Protein AF-0000000080381869 (afdb_homodimer)

pLDDT: mean 96.62, std 4.33, range [49.28, 98.94]

Structure (mmCIF, N/CA/C/O backbone):
data_AF-0000000080381869-model_v1
#
loop_
_entity.id
_entity.type
_entity.pdbx_description
1 polymer 'Alpha/beta hydrolase'
#
loop_
_atom_site.group_PDB
_atom_site.id
_atom_site.type_symbol
_atom_site.label_atom_id
_atom_site.label_alt_id
_atom_site.label_comp_id
_atom_site.label_asym_id
_atom_site.label_entity_id
_atom_site.label_seq_id
_atom_site.pdbx_PDB_ins_code
_atom_site.Cartn_x
_atom_site.Cartn_y
_atom_site.Cartn_z
_atom_site.occupancy
_atom_site.B_iso_or_equiv
_atom_site.auth_seq_id
_atom_site.auth_comp_id
_atom_site.auth_asym_id
_atom_site.auth_atom_id
_atom_site.pdbx_PDB_model_num
ATOM 1 N N . MET A 1 1 ? -1.253 -0.31 20.391 1 91.44 1 MET A N 1
ATOM 2 C CA . MET A 1 1 ? -0.565 0.335 19.281 1 91.44 1 MET A CA 1
ATOM 3 C C . MET A 1 1 ? -1.54 0.662 18.156 1 91.44 1 MET A C 1
ATOM 5 O O . MET A 1 1 ? -2.434 -0.132 17.844 1 91.44 1 MET A O 1
ATOM 9 N N . LEU A 1 2 ? -1.393 1.841 17.562 1 96.94 2 LEU A N 1
ATOM 10 C CA . LEU A 1 2 ? -2.285 2.254 16.484 1 96.94 2 LEU A CA 1
ATOM 11 C C . LEU A 1 2 ? -2.121 1.352 15.266 1 96.94 2 LEU A C 1
ATOM 13 O O . LEU A 1 2 ? -1.003 0.962 14.922 1 96.94 2 LEU A O 1
ATOM 17 N N . PRO A 1 3 ? -3.271 1.048 14.672 1 97.62 3 PRO A N 1
ATOM 18 C CA . PRO A 1 3 ? -3.166 0.328 13.398 1 97.62 3 PRO A CA 1
ATOM 19 C C . PRO A 1 3 ? -2.289 1.055 12.383 1 97.62 3 PRO A C 1
ATOM 21 O O . PRO A 1 3 ? -2.312 2.287 12.312 1 97.62 3 PRO A O 1
ATOM 24 N N . HIS A 1 4 ? -1.456 0.208 11.656 1 98.38 4 HIS A N 1
ATOM 25 C CA . HIS A 1 4 ? -0.519 0.81 10.711 1 98.38 4 HIS A CA 1
ATOM 26 C C . HIS A 1 4 ? -0.095 -0.19 9.641 1 98.38 4 HIS A C 1
ATOM 28 O O . HIS A 1 4 ? -0.311 -1.395 9.789 1 98.38 4 HIS A O 1
ATOM 34 N N . SER A 1 5 ? 0.323 0.309 8.516 1 98.38 5 SER A N 1
ATOM 35 C CA . SER A 1 5 ? 1.062 -0.473 7.531 1 98.38 5 SER A CA 1
ATOM 36 C C . SER A 1 5 ? 2.564 -0.238 7.652 1 98.38 5 SER A C 1
ATOM 38 O O . SER A 1 5 ? 2.998 0.817 8.117 1 98.38 5 SER A O 1
ATOM 40 N N . ARG A 1 6 ? 3.363 -1.23 7.246 1 98 6 ARG A N 1
ATOM 41 C CA . ARG A 1 6 ? 4.82 -1.126 7.273 1 98 6 ARG A CA 1
ATOM 42 C C . ARG A 1 6 ? 5.438 -1.753 6.027 1 98 6 ARG A C 1
ATOM 44 O O . ARG A 1 6 ? 5.004 -2.816 5.582 1 98 6 ARG A O 1
ATOM 51 N N . GLN A 1 7 ? 6.422 -1.087 5.484 1 97.62 7 GLN A N 1
ATOM 52 C CA . GLN A 1 7 ? 7.195 -1.634 4.375 1 97.62 7 GLN A CA 1
ATOM 53 C C . GLN A 1 7 ? 8.5 -0.866 4.184 1 97.62 7 GLN A C 1
ATOM 55 O O . GLN A 1 7 ? 8.656 0.247 4.691 1 97.62 7 GLN A O 1
ATOM 60 N N . GLY A 1 8 ? 9.422 -1.449 3.455 1 96.62 8 GLY A N 1
ATOM 61 C CA . GLY A 1 8 ? 10.688 -0.806 3.146 1 96.62 8 GLY A CA 1
ATOM 62 C C . GLY A 1 8 ? 11.711 -0.935 4.262 1 96.62 8 GLY A C 1
ATOM 63 O O . GLY A 1 8 ? 11.406 -1.469 5.328 1 96.62 8 GLY A O 1
ATOM 64 N N . HIS A 1 9 ? 12.867 -0.495 3.797 1 92.88 9 HIS A N 1
ATOM 65 C CA . HIS A 1 9 ? 14.008 -0.505 4.711 1 92.88 9 HIS A CA 1
ATOM 66 C C . HIS A 1 9 ? 14.875 0.732 4.523 1 92.88 9 HIS A C 1
ATOM 68 O O . HIS A 1 9 ? 14.797 1.399 3.49 1 92.88 9 HIS A O 1
ATOM 74 N N . GLY A 1 10 ? 15.508 1.181 5.531 1 94.56 10 GLY A N 1
ATOM 75 C CA . GLY A 1 10 ? 16.422 2.312 5.457 1 94.56 10 GLY A CA 1
ATOM 76 C C . GLY A 1 10 ? 16.016 3.469 6.348 1 94.56 10 GLY A C 1
ATOM 77 O O . GLY A 1 10 ? 14.859 3.549 6.781 1 94.56 10 GLY A O 1
ATOM 78 N N . ALA A 1 11 ? 16.969 4.438 6.535 1 96.06 11 ALA A N 1
ATOM 79 C CA . ALA A 1 11 ? 16.734 5.609 7.375 1 96.06 11 ALA A CA 1
ATOM 80 C C . ALA A 1 11 ? 16.719 6.887 6.539 1 96.06 11 ALA A C 1
ATOM 82 O O . ALA A 1 11 ? 17.312 6.941 5.457 1 96.06 11 ALA A O 1
ATOM 83 N N . PRO A 1 12 ? 16.094 7.855 7.043 1 97.81 12 PRO A N 1
ATOM 84 C CA . PRO A 1 12 ? 15.141 7.824 8.164 1 97.81 12 PRO A CA 1
ATOM 85 C C . PRO A 1 12 ? 13.828 7.121 7.809 1 97.81 12 PRO A C 1
ATOM 87 O O . PRO A 1 12 ? 13.531 6.918 6.629 1 97.81 12 PRO A O 1
ATOM 90 N N . THR A 1 13 ? 13.086 6.68 8.844 1 98.62 13 THR A N 1
ATOM 91 C CA . THR A 1 13 ? 11.75 6.133 8.664 1 98.62 13 THR A CA 1
ATOM 92 C C . THR A 1 13 ? 10.742 7.25 8.414 1 98.62 13 THR A C 1
ATOM 94 O O . THR A 1 13 ? 10.672 8.219 9.172 1 98.62 13 THR A O 1
ATOM 97 N N . PHE A 1 14 ? 10.016 7.109 7.309 1 98.81 14 PHE A N 1
ATOM 98 C CA . PHE A 1 14 ? 8.852 7.977 7.145 1 98.81 14 PHE A CA 1
ATOM 99 C C . PHE A 1 14 ? 7.684 7.484 7.984 1 98.81 14 PHE A C 1
ATOM 101 O O . PHE A 1 14 ? 7.238 6.344 7.832 1 98.81 14 PHE A O 1
ATOM 108 N N . VAL A 1 15 ? 7.203 8.281 8.891 1 98.94 15 VAL A N 1
ATOM 109 C CA . VAL A 1 15 ? 5.949 8.031 9.594 1 98.94 15 VAL A CA 1
ATOM 110 C C . VAL A 1 15 ? 4.84 8.891 8.992 1 98.94 15 VAL A C 1
ATOM 112 O O . VAL A 1 15 ? 4.832 10.117 9.164 1 98.94 15 VAL A O 1
ATOM 115 N N . LEU A 1 16 ? 3.906 8.219 8.336 1 98.94 16 LEU A N 1
ATOM 116 C CA . LEU A 1 16 ? 2.953 8.914 7.477 1 98.94 16 LEU A CA 1
ATOM 117 C C . LEU A 1 16 ? 1.566 8.945 8.109 1 98.94 16 LEU A C 1
ATOM 119 O O . LEU A 1 16 ? 1.042 7.898 8.508 1 98.94 16 LEU A O 1
ATOM 123 N N . MET A 1 17 ? 0.999 10.125 8.195 1 98.88 17 MET A N 1
ATOM 124 C CA . MET A 1 17 ? -0.348 10.281 8.734 1 98.88 17 MET A CA 1
ATOM 125 C C . MET A 1 17 ? -1.297 10.852 7.691 1 98.88 17 MET A C 1
ATOM 127 O O . MET A 1 17 ? -0.856 11.477 6.723 1 98.88 17 MET A O 1
ATOM 131 N N . HIS A 1 18 ? -2.535 10.633 7.883 1 98.81 18 HIS A N 1
ATOM 132 C CA . HIS A 1 18 ? -3.549 10.852 6.859 1 98.81 18 HIS A CA 1
ATOM 133 C C . HIS A 1 18 ? -4.336 12.133 7.117 1 98.81 18 HIS A C 1
ATOM 135 O O . HIS A 1 18 ? -4.156 12.773 8.156 1 98.81 18 HIS A O 1
ATOM 141 N N . TYR A 1 19 ? -5.148 12.594 6.129 1 98.62 19 TYR A N 1
ATOM 142 C CA . TYR A 1 19 ? -6.02 13.758 6.219 1 98.62 19 TYR A CA 1
ATOM 143 C C . TYR A 1 19 ? -7.336 13.406 6.902 1 98.62 19 TYR A C 1
ATOM 145 O O . TYR A 1 19 ? -7.602 12.234 7.18 1 98.62 19 TYR A O 1
ATOM 153 N N . LEU A 1 20 ? -8.18 14.438 7.223 1 98.06 20 LEU A N 1
ATOM 154 C CA . LEU A 1 20 ? -9.523 14.211 7.75 1 98.06 20 LEU A CA 1
ATOM 155 C C . LEU A 1 20 ? -10.32 13.297 6.828 1 98.06 20 LEU A C 1
ATOM 157 O O . LEU A 1 20 ? -10.477 13.586 5.641 1 98.06 20 LEU A O 1
ATOM 161 N N . GLY A 1 21 ? -10.758 12.203 7.281 1 97.88 21 GLY A N 1
ATOM 162 C CA . GLY A 1 21 ? -11.562 11.281 6.492 1 97.88 21 GLY A CA 1
ATOM 163 C C . GLY A 1 21 ? -10.742 10.188 5.836 1 97.88 21 GLY A C 1
ATOM 164 O O . GLY A 1 21 ? -11.297 9.305 5.172 1 97.88 21 GLY A O 1
ATOM 165 N N . GLY A 1 22 ? -9.461 10.188 6.02 1 98.38 22 GLY A N 1
ATOM 166 C CA . GLY A 1 22 ? -8.602 9.188 5.406 1 98.38 22 GLY A CA 1
ATOM 167 C C . GLY A 1 22 ? -8.172 8.102 6.371 1 98.38 22 GLY A C 1
ATOM 168 O O . GLY A 1 22 ? -8.836 7.859 7.383 1 98.38 22 GLY A O 1
ATOM 169 N N . SER A 1 23 ? -7.172 7.363 6.035 1 98.69 23 SER A N 1
ATOM 170 C CA . SER A 1 23 ? -6.504 6.293 6.773 1 98.69 23 SER A CA 1
ATOM 171 C C . SER A 1 23 ? -5.082 6.078 6.27 1 98.69 23 SER A C 1
ATOM 173 O O . SER A 1 23 ? -4.578 6.863 5.461 1 98.69 23 SER A O 1
ATOM 175 N N . HIS A 1 24 ? -4.41 5.012 6.875 1 98.69 24 HIS A N 1
ATOM 176 C CA . HIS A 1 24 ? -3.098 4.656 6.352 1 98.69 24 HIS A CA 1
ATOM 177 C C . HIS A 1 24 ? -3.145 4.434 4.844 1 98.69 24 HIS A C 1
ATOM 179 O O . HIS A 1 24 ? -2.125 4.566 4.16 1 98.69 24 HIS A O 1
ATOM 185 N N . ARG A 1 25 ? -4.332 4.156 4.258 1 98.5 25 ARG A N 1
ATOM 186 C CA . ARG A 1 25 ? -4.508 3.85 2.842 1 98.5 25 ARG A CA 1
ATOM 187 C C . ARG A 1 25 ? -4.316 5.098 1.985 1 98.5 25 ARG A C 1
ATOM 189 O O . ARG A 1 25 ? -4.145 4.996 0.768 1 98.5 25 ARG A O 1
ATOM 196 N N . THR A 1 26 ? -4.316 6.277 2.625 1 98.62 26 THR A N 1
ATOM 197 C CA . THR A 1 26 ? -4.02 7.535 1.945 1 98.62 26 THR A CA 1
ATOM 198 C C . THR A 1 26 ? -2.68 7.457 1.222 1 98.62 26 THR A C 1
ATOM 200 O O . THR A 1 26 ? -2.508 8.047 0.154 1 98.62 26 THR A O 1
ATOM 203 N N . TRP A 1 27 ? -1.818 6.648 1.686 1 98.75 27 TRP A N 1
ATOM 204 C CA . TRP A 1 27 ? -0.426 6.727 1.257 1 98.75 27 TRP A CA 1
ATOM 205 C C . TRP A 1 27 ? -0.075 5.57 0.33 1 98.75 27 TRP A C 1
ATOM 207 O O . TRP A 1 27 ? 1.024 5.523 -0.228 1 98.75 27 TRP A O 1
ATOM 217 N N . PHE A 1 28 ? -0.973 4.633 0.043 1 97.5 28 PHE A N 1
ATOM 218 C CA . PHE A 1 28 ? -0.677 3.436 -0.733 1 97.5 28 PHE A CA 1
ATOM 219 C C . PHE A 1 28 ? -0.186 3.803 -2.129 1 97.5 28 PHE A C 1
ATOM 221 O O . PHE A 1 28 ? 0.717 3.156 -2.664 1 97.5 28 PHE A O 1
ATOM 228 N N . PRO A 1 29 ? -0.729 4.91 -2.73 1 97.88 29 PRO A N 1
ATOM 229 C CA . PRO A 1 29 ? -0.186 5.266 -4.043 1 97.88 29 PRO A CA 1
ATOM 230 C C . PRO A 1 29 ? 1.225 5.844 -3.961 1 97.88 29 PRO A C 1
ATOM 232 O O . PRO A 1 29 ? 2 5.73 -4.914 1 97.88 29 PRO A O 1
ATOM 235 N N . THR A 1 30 ? 1.606 6.422 -2.836 1 98.69 30 THR A N 1
ATOM 236 C CA . THR A 1 30 ? 2.885 7.109 -2.689 1 98.69 30 THR A CA 1
ATOM 237 C C . THR A 1 30 ? 3.959 6.148 -2.184 1 98.69 30 THR A C 1
ATOM 239 O O . THR A 1 30 ? 5.125 6.254 -2.574 1 98.69 30 THR A O 1
ATOM 242 N N . LEU A 1 31 ? 3.619 5.164 -1.396 1 98.69 31 LEU A N 1
ATOM 243 C CA . LEU A 1 31 ? 4.531 4.293 -0.662 1 98.69 31 LEU A CA 1
ATOM 244 C C . LEU A 1 31 ? 5.477 3.568 -1.615 1 98.69 31 LEU A C 1
ATOM 246 O O . LEU A 1 31 ? 6.668 3.432 -1.329 1 98.69 31 LEU A O 1
ATOM 250 N N . PRO A 1 32 ? 5.016 3.143 -2.82 1 97.69 32 PRO A N 1
ATOM 251 C CA . PRO A 1 32 ? 5.902 2.396 -3.717 1 97.69 32 PRO A CA 1
ATOM 252 C C . PRO A 1 32 ? 7.094 3.227 -4.191 1 97.69 32 PRO A C 1
ATOM 254 O O . PRO A 1 32 ? 8.102 2.668 -4.629 1 97.69 32 PRO A O 1
ATOM 257 N N . TYR A 1 33 ? 7 4.559 -4.129 1 97.62 33 TYR A N 1
ATOM 258 C CA . TYR A 1 33 ? 8.086 5.434 -4.562 1 97.62 33 TYR A CA 1
ATOM 259 C C . TYR A 1 33 ? 9.047 5.719 -3.414 1 97.62 33 TYR A C 1
ATOM 261 O O . TYR A 1 33 ? 10.156 6.203 -3.633 1 97.62 33 TYR A O 1
ATOM 269 N N . LEU A 1 34 ? 8.625 5.387 -2.162 1 98.44 34 LEU A N 1
ATOM 270 C CA . LEU A 1 34 ? 9.414 5.746 -0.99 1 98.44 34 LEU A CA 1
ATOM 271 C C . LEU A 1 34 ? 10.133 4.527 -0.427 1 98.44 34 LEU A C 1
ATOM 273 O O . LEU A 1 34 ? 11.234 4.648 0.113 1 98.44 34 LEU A O 1
ATOM 277 N N . ASP A 1 35 ? 9.539 3.381 -0.533 1 97.38 35 ASP A N 1
ATOM 278 C CA . ASP A 1 35 ? 9.906 2.24 0.302 1 97.38 35 ASP A CA 1
ATOM 279 C C . ASP A 1 35 ? 11.156 1.548 -0.232 1 97.38 35 ASP A C 1
ATOM 281 O O . ASP A 1 35 ? 11.68 0.631 0.402 1 97.38 35 ASP A O 1
ATOM 285 N N . ASP A 1 36 ? 11.68 1.981 -1.376 1 92.56 36 ASP A N 1
ATOM 286 C CA . ASP A 1 36 ? 12.938 1.437 -1.885 1 92.56 36 ASP A CA 1
ATOM 287 C C . ASP A 1 36 ? 14.125 1.942 -1.07 1 92.56 36 ASP A C 1
ATOM 289 O O . ASP A 1 36 ? 15.148 1.262 -0.964 1 92.56 36 ASP A O 1
ATOM 293 N N . GLU A 1 37 ? 13.945 3.119 -0.523 1 95.19 37 GLU A N 1
ATOM 294 C CA . GLU A 1 37 ? 15.078 3.775 0.127 1 95.19 37 GLU A CA 1
ATOM 295 C C . GLU A 1 37 ? 14.828 3.957 1.621 1 95.19 37 GLU A C 1
ATOM 297 O O . GLU A 1 37 ? 15.766 4.145 2.396 1 95.19 37 GLU A O 1
ATOM 302 N N . HIS A 1 38 ? 13.578 3.861 1.977 1 97.88 38 HIS A N 1
ATOM 303 C CA . HIS A 1 38 ? 13.25 4.211 3.354 1 97.88 38 HIS A CA 1
ATOM 304 C C . HIS A 1 38 ? 12.242 3.238 3.947 1 97.88 38 HIS A C 1
ATOM 306 O O . HIS A 1 38 ? 11.398 2.697 3.227 1 97.88 38 HIS A O 1
ATOM 312 N N . HIS A 1 39 ? 12.406 3.02 5.258 1 98.12 39 HIS A N 1
ATOM 313 C CA . HIS A 1 39 ? 11.328 2.396 6.012 1 98.12 39 HIS A CA 1
ATOM 314 C C . HIS A 1 39 ? 10.117 3.32 6.109 1 98.12 39 HIS A C 1
ATOM 316 O O . HIS A 1 39 ? 10.266 4.527 6.316 1 98.12 39 HIS A O 1
ATOM 322 N N . CYS A 1 40 ? 8.938 2.768 5.789 1 98.81 40 CYS A N 1
ATOM 323 C CA . CYS A 1 40 ? 7.707 3.549 5.805 1 98.81 40 CYS A CA 1
ATOM 324 C C . CYS A 1 40 ? 6.676 2.924 6.734 1 98.81 40 CYS A C 1
ATOM 326 O O . CYS A 1 40 ? 6.41 1.723 6.652 1 98.81 40 CYS A O 1
ATOM 328 N N . VAL A 1 41 ? 6.141 3.748 7.605 1 98.88 41 VAL A N 1
ATOM 329 C CA . VAL A 1 41 ? 5.055 3.369 8.5 1 98.88 41 VAL A CA 1
ATOM 330 C C . VAL A 1 41 ? 3.883 4.336 8.336 1 98.88 41 VAL A C 1
ATOM 332 O O . VAL A 1 41 ? 4.004 5.527 8.625 1 98.88 41 VAL A O 1
ATOM 335 N N . ALA A 1 42 ? 2.783 3.863 7.824 1 98.88 42 ALA A N 1
ATOM 336 C CA . ALA A 1 42 ? 1.581 4.684 7.715 1 98.88 42 ALA A CA 1
ATOM 337 C C . ALA A 1 42 ? 0.576 4.332 8.812 1 98.88 42 ALA A C 1
ATOM 339 O O . ALA A 1 42 ? 0.112 3.193 8.891 1 98.88 42 ALA A O 1
ATOM 340 N N . ILE A 1 43 ? 0.154 5.32 9.602 1 98.56 43 ILE A N 1
ATOM 341 C CA . ILE A 1 43 ? -0.623 5.051 10.805 1 98.56 43 ILE A CA 1
ATOM 342 C C . ILE A 1 43 ? -2.053 5.551 10.617 1 98.56 43 ILE A C 1
ATOM 344 O O . ILE A 1 43 ? -2.287 6.531 9.906 1 98.56 43 ILE A O 1
ATOM 348 N N . ASP A 1 44 ? -3.004 4.852 11.227 1 98.62 44 ASP A N 1
ATOM 349 C CA . ASP A 1 44 ? -4.355 5.371 11.414 1 98.62 44 ASP A CA 1
ATOM 350 C C . ASP A 1 44 ? -4.48 6.102 12.75 1 98.62 44 ASP A C 1
ATOM 352 O O . ASP A 1 44 ? -4.273 5.508 13.812 1 98.62 44 ASP A O 1
ATOM 356 N N . THR A 1 45 ? -4.789 7.363 12.68 1 98.44 45 THR A N 1
ATOM 357 C CA . THR A 1 45 ? -4.973 8.117 13.914 1 98.44 45 THR A CA 1
ATOM 358 C C . THR A 1 45 ? -6.336 7.82 14.531 1 98.44 45 THR A C 1
ATOM 360 O O . THR A 1 45 ? -7.215 7.27 13.867 1 98.44 45 THR A O 1
ATOM 363 N N . PRO A 1 46 ? -6.543 8.195 15.789 1 98.44 46 PRO A N 1
ATOM 364 C CA . PRO A 1 46 ? -7.809 7.902 16.469 1 98.44 46 PRO A CA 1
ATOM 365 C C . PRO A 1 46 ? -9.016 8.469 15.727 1 98.44 46 PRO A C 1
ATOM 367 O O . PRO A 1 46 ? -9.023 9.641 15.352 1 98.44 46 PRO A O 1
ATOM 370 N N . GLY A 1 47 ? -10.023 7.594 15.578 1 98.44 47 GLY A N 1
ATOM 371 C CA . GLY A 1 47 ? -11.273 8.016 14.953 1 98.44 47 GLY A CA 1
ATOM 372 C C . GLY A 1 47 ? -11.289 7.797 13.453 1 98.44 47 GLY A C 1
ATOM 373 O O . GLY A 1 47 ? -12.305 8.047 12.797 1 98.44 47 GLY A O 1
ATOM 374 N N . PHE A 1 48 ? -10.219 7.234 12.898 1 98.38 48 PHE A N 1
ATOM 375 C CA . PHE A 1 48 ? -10.117 7.141 11.445 1 98.38 48 PHE A CA 1
ATOM 376 C C . PHE A 1 48 ? -9.562 5.785 11.031 1 98.38 48 PHE A C 1
ATOM 378 O O . PHE A 1 48 ? -8.766 5.184 11.758 1 98.38 48 PHE A O 1
ATOM 385 N N . GLY A 1 49 ? -9.977 5.324 9.828 1 97.56 49 GLY A N 1
ATOM 386 C CA . GLY A 1 49 ? -9.5 4.055 9.305 1 97.56 49 GLY A CA 1
ATOM 387 C C . GLY A 1 49 ? -9.75 2.893 10.25 1 97.56 49 GLY A C 1
ATOM 388 O O . GLY A 1 49 ? -10.852 2.738 10.781 1 97.56 49 GLY A O 1
ATOM 389 N N . ASP A 1 50 ? -8.734 2.094 10.438 1 96.94 50 ASP A N 1
ATOM 390 C CA . ASP A 1 50 ? -8.852 0.916 11.289 1 96.94 50 ASP A CA 1
ATOM 391 C C . ASP A 1 50 ? -8.812 1.302 12.766 1 96.94 50 ASP A C 1
ATOM 393 O O . ASP A 1 50 ? -9.07 0.469 13.641 1 96.94 50 ASP A O 1
ATOM 397 N N . ALA A 1 51 ? -8.609 2.578 13.055 1 97.94 51 ALA A N 1
ATOM 398 C CA . ALA A 1 51 ? -8.633 3.102 14.414 1 97.94 51 ALA A CA 1
ATOM 399 C C . ALA A 1 51 ? -9.914 3.885 14.68 1 97.94 51 ALA A C 1
ATOM 401 O O . ALA A 1 51 ? -9.945 4.762 15.547 1 97.94 51 ALA A O 1
ATOM 402 N N . ALA A 1 52 ? -10.914 3.629 13.945 1 97.38 52 ALA A N 1
ATOM 403 C CA . ALA A 1 52 ? -12.172 4.352 14.07 1 97.38 52 ALA A CA 1
ATOM 404 C C . ALA A 1 52 ? -12.75 4.227 15.477 1 97.38 52 ALA A C 1
ATOM 406 O O . ALA A 1 52 ? -13.453 5.121 15.945 1 97.38 52 ALA A O 1
ATOM 407 N N . HIS A 1 53 ? -12.383 3.17 16.172 1 96.38 53 HIS A N 1
ATOM 408 C CA . HIS A 1 53 ? -12.945 2.896 17.484 1 96.38 53 HIS A CA 1
ATOM 409 C C . HIS A 1 53 ? -12.094 3.518 18.578 1 96.38 53 HIS A C 1
ATOM 411 O O . HIS A 1 53 ? -12.508 3.561 19.75 1 96.38 53 HIS A O 1
ATOM 417 N N . VAL A 1 54 ? -10.898 3.947 18.234 1 97.94 54 VAL A N 1
ATOM 418 C CA . VAL A 1 54 ? -9.984 4.516 19.219 1 97.94 54 VAL A CA 1
ATOM 419 C C . VAL A 1 54 ? -10.414 5.941 19.562 1 97.94 54 VAL A C 1
ATOM 421 O O . VAL A 1 54 ? -10.672 6.75 18.672 1 97.94 54 VAL A O 1
ATOM 424 N N . GLU A 1 55 ? -10.469 6.285 20.812 1 97 55 GLU A N 1
ATOM 425 C CA . GLU A 1 55 ? -10.867 7.609 21.266 1 97 55 GLU A CA 1
ATOM 426 C C . GLU A 1 55 ? -9.664 8.539 21.375 1 97 55 GLU A C 1
ATOM 428 O O . GLU A 1 55 ? -8.516 8.094 21.297 1 97 55 GLU A O 1
ATOM 433 N N . GLY A 1 56 ? -9.898 9.852 21.609 1 96 56 GLY A N 1
ATOM 434 C CA . GLY A 1 56 ? -8.844 10.852 21.719 1 96 56 GLY A CA 1
ATOM 435 C C . GLY A 1 56 ? -8.641 11.625 20.422 1 96 56 GLY A C 1
ATOM 436 O O . GLY A 1 56 ? -7.672 11.391 19.703 1 96 56 GLY A O 1
ATOM 437 N N . TYR A 1 57 ? -9.523 12.695 20.297 1 93 57 TYR A N 1
ATOM 438 C CA . TYR A 1 57 ? -9.609 13.336 18.984 1 93 57 TYR A CA 1
ATOM 439 C C . TYR A 1 57 ? -9.062 14.75 19.031 1 93 57 TYR A C 1
ATOM 441 O O . TYR A 1 57 ? -8.977 15.43 18 1 93 57 TYR A O 1
ATOM 449 N N . SER A 1 58 ? -8.781 15.234 20.25 1 95.5 58 SER A N 1
ATOM 450 C CA . SER A 1 58 ? -8.164 16.547 20.297 1 95.5 58 SER A CA 1
ATOM 451 C C . SER A 1 58 ? -6.754 16.516 19.719 1 95.5 58 SER A C 1
ATOM 453 O O . SER A 1 58 ? -6.148 15.453 19.609 1 95.5 58 SER A O 1
ATOM 455 N N . VAL A 1 59 ? -6.258 17.656 19.344 1 97.44 59 VAL A N 1
ATOM 456 C CA . VAL A 1 59 ? -4.906 17.734 18.797 1 97.44 59 VAL A CA 1
ATOM 457 C C . VAL A 1 59 ? -3.912 17.172 19.812 1 97.44 59 VAL A C 1
ATOM 459 O O . VAL A 1 59 ? -3.064 16.344 19.469 1 97.44 59 VAL A O 1
ATOM 462 N N . ASP A 1 60 ? -4.09 17.531 21.062 1 97.19 60 ASP A N 1
ATOM 463 C CA . ASP A 1 60 ? -3.197 17.062 22.109 1 97.19 60 ASP A CA 1
ATOM 464 C C . ASP A 1 60 ? -3.281 15.547 22.281 1 97.19 60 ASP A C 1
ATOM 466 O O . ASP A 1 60 ? -2.258 14.867 22.406 1 97.19 60 ASP A O 1
ATOM 470 N N . ALA A 1 61 ? -4.473 15.016 22.281 1 97.62 61 ALA A N 1
ATOM 471 C CA . ALA A 1 61 ? -4.66 13.57 22.438 1 97.62 61 ALA A CA 1
ATOM 472 C C . ALA A 1 61 ? -4.047 12.82 21.25 1 97.62 61 ALA A C 1
ATOM 474 O O . ALA A 1 61 ? -3.432 11.766 21.438 1 97.62 61 ALA A O 1
ATOM 475 N N . MET A 1 62 ? -4.234 13.32 20.078 1 97.75 62 MET A N 1
ATOM 476 C CA . MET A 1 62 ? -3.658 12.688 18.891 1 97.75 62 MET A CA 1
ATOM 477 C C . MET A 1 62 ? -2.133 12.711 18.953 1 97.75 62 MET A C 1
ATOM 479 O O . MET A 1 62 ? -1.479 11.727 18.594 1 97.75 62 MET A O 1
ATOM 483 N N . VAL A 1 63 ? -1.569 13.828 19.406 1 98.38 63 VAL A N 1
ATOM 484 C CA . VAL A 1 63 ? -0.124 13.953 19.562 1 98.38 63 VAL A CA 1
ATOM 485 C C . VAL A 1 63 ? 0.388 12.852 20.5 1 98.38 63 VAL A C 1
ATOM 487 O O . VAL A 1 63 ? 1.377 12.188 20.188 1 98.38 63 VAL A O 1
ATOM 490 N N . GLU A 1 64 ? -0.317 12.633 21.578 1 98.56 64 GLU A N 1
ATOM 491 C CA . GLU A 1 64 ? 0.082 11.609 22.547 1 98.56 64 GLU A CA 1
ATOM 492 C C . GLU A 1 64 ? 0.016 10.211 21.922 1 98.56 64 GLU A C 1
ATOM 494 O O . GLU A 1 64 ? 0.919 9.398 22.125 1 98.56 64 GLU A O 1
ATOM 499 N N . HIS A 1 65 ? -1.057 9.93 21.203 1 98.62 65 HIS A N 1
ATOM 500 C CA . HIS A 1 65 ? -1.223 8.633 20.562 1 98.62 65 HIS A CA 1
ATOM 501 C C . HIS A 1 65 ? -0.115 8.375 19.547 1 98.62 65 HIS A C 1
ATOM 503 O O . HIS A 1 65 ? 0.438 7.277 19.484 1 98.62 65 HIS A O 1
ATOM 509 N N . VAL A 1 66 ? 0.192 9.391 18.75 1 98.69 66 VAL A N 1
ATOM 510 C CA . VAL A 1 66 ? 1.196 9.242 17.703 1 98.69 66 VAL A CA 1
ATOM 511 C C . VAL A 1 66 ? 2.578 9.078 18.328 1 98.69 66 VAL A C 1
ATOM 513 O O . VAL A 1 66 ? 3.354 8.211 17.906 1 98.69 66 VAL A O 1
ATOM 516 N N . ASP A 1 67 ? 2.887 9.883 19.344 1 98.81 67 ASP A N 1
ATOM 517 C CA . ASP A 1 67 ? 4.152 9.773 20.062 1 98.81 67 ASP A CA 1
ATOM 518 C C . ASP A 1 67 ? 4.328 8.375 20.641 1 98.81 67 ASP A C 1
ATOM 520 O O . ASP A 1 67 ? 5.379 7.75 20.469 1 98.81 67 ASP A O 1
ATOM 524 N N . GLN A 1 68 ? 3.297 7.922 21.297 1 98.56 68 GLN A N 1
ATOM 525 C CA . GLN A 1 68 ? 3.34 6.598 21.906 1 98.56 68 GLN A CA 1
ATOM 526 C C . GLN A 1 68 ? 3.521 5.512 20.859 1 98.56 68 GLN A C 1
ATOM 528 O O . GLN A 1 68 ? 4.285 4.566 21.062 1 98.56 68 GLN A O 1
ATOM 533 N N . CYS A 1 69 ? 2.857 5.645 19.766 1 98.44 69 CYS A N 1
ATOM 534 C CA . CYS A 1 69 ? 2.955 4.664 18.703 1 98.44 69 CYS A CA 1
ATOM 535 C C . CYS A 1 69 ? 4.383 4.578 18.172 1 98.44 69 CYS A C 1
ATOM 537 O O . CYS A 1 69 ? 4.918 3.484 17.984 1 98.44 69 CYS A O 1
ATOM 539 N N . ILE A 1 70 ? 5 5.734 17.922 1 98.62 70 ILE A N 1
ATOM 540 C CA . ILE A 1 70 ? 6.355 5.797 17.391 1 98.62 70 ILE A CA 1
ATOM 541 C C . ILE A 1 70 ? 7.332 5.152 18.375 1 98.62 70 ILE A C 1
ATOM 543 O O . ILE A 1 70 ? 8.188 4.359 17.984 1 98.62 70 ILE A O 1
ATOM 547 N N . ARG A 1 71 ? 7.16 5.449 19.656 1 98.44 71 ARG A N 1
ATOM 548 C CA . ARG A 1 71 ? 8.023 4.895 20.688 1 98.44 71 ARG A CA 1
ATOM 549 C C . ARG A 1 71 ? 7.828 3.385 20.812 1 98.44 71 ARG A C 1
ATOM 551 O O . ARG A 1 71 ? 8.797 2.637 20.938 1 98.44 71 ARG A O 1
ATOM 558 N N . GLU A 1 72 ? 6.605 2.941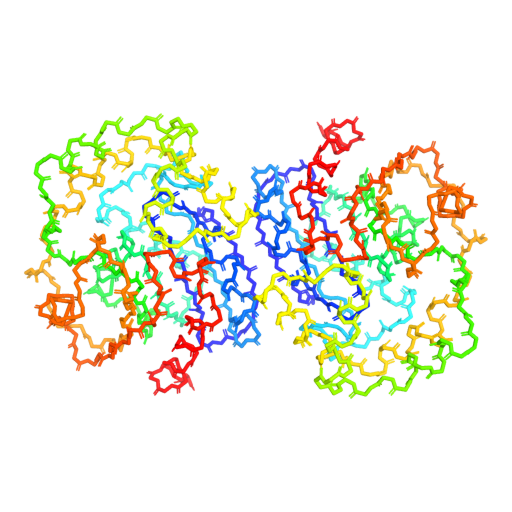 20.75 1 98.06 72 GLU A N 1
ATOM 559 C CA . GLU A 1 72 ? 6.312 1.517 20.859 1 98.06 72 GLU A CA 1
ATOM 560 C C . GLU A 1 72 ? 6.891 0.745 19.672 1 98.06 72 GLU A C 1
ATOM 562 O O . GLU A 1 72 ? 7.281 -0.417 19.812 1 98.06 72 GLU A O 1
ATOM 567 N N . LEU A 1 73 ? 6.992 1.398 18.531 1 97.75 73 LEU A N 1
ATOM 568 C CA . LEU A 1 73 ? 7.551 0.778 17.344 1 97.75 73 LEU A CA 1
ATOM 569 C C . LEU A 1 73 ? 9.07 0.772 17.391 1 97.75 73 LEU A C 1
ATOM 571 O O . LEU A 1 73 ? 9.727 0.168 16.531 1 97.75 73 LEU A O 1
ATOM 575 N N . GLY A 1 74 ? 9.648 1.477 18.312 1 98 74 GLY A N 1
ATOM 576 C CA . GLY A 1 74 ? 11.086 1.524 18.484 1 98 74 GLY A CA 1
ATOM 577 C C . GLY A 1 74 ? 11.789 2.381 17.438 1 98 74 GLY A C 1
ATOM 578 O O . GLY A 1 74 ? 12.961 2.164 17.141 1 98 74 GLY A O 1
ATOM 579 N N . LEU A 1 75 ? 11.109 3.293 16.859 1 97.94 75 LEU A N 1
ATOM 580 C CA . LEU A 1 75 ? 11.703 4.148 15.844 1 97.94 75 LEU A CA 1
ATOM 581 C C . LEU A 1 75 ? 12.547 5.25 16.484 1 97.94 75 LEU A C 1
ATOM 583 O O . LEU A 1 75 ? 12.117 5.887 17.438 1 97.94 75 LEU A O 1
ATOM 587 N N . THR A 1 76 ? 13.75 5.508 15.938 1 97.62 76 THR A N 1
ATOM 588 C CA . THR A 1 76 ? 14.672 6.434 16.578 1 97.62 76 THR A CA 1
ATOM 589 C C . THR A 1 76 ? 15.102 7.531 15.617 1 97.62 76 THR A C 1
ATOM 591 O O . THR A 1 76 ? 15.727 8.516 16.031 1 97.62 76 THR A O 1
ATOM 594 N N . ASN A 1 77 ? 14.859 7.387 14.398 1 97.75 77 ASN A N 1
ATOM 595 C CA . ASN A 1 77 ? 15.195 8.32 13.328 1 97.75 77 ASN A CA 1
ATOM 596 C C . ASN A 1 77 ? 14.062 8.438 12.312 1 97.75 77 ASN A C 1
ATOM 598 O O . ASN A 1 77 ? 14.055 7.742 11.289 1 97.75 77 ASN A O 1
ATOM 602 N N . CYS A 1 78 ? 13.18 9.461 12.539 1 97.81 78 CYS A N 1
ATOM 603 C CA . CYS A 1 78 ? 11.938 9.516 11.781 1 97.81 78 CYS A CA 1
ATOM 604 C C . CYS A 1 78 ? 11.773 10.867 11.102 1 97.81 78 CYS A C 1
ATOM 606 O O . CYS A 1 78 ? 12.242 11.883 11.609 1 97.81 78 CYS A O 1
ATOM 608 N N . VAL A 1 79 ? 11.258 10.844 9.984 1 98.81 79 VAL A N 1
ATOM 609 C CA . VAL A 1 79 ? 10.617 12 9.375 1 98.81 79 VAL A CA 1
ATOM 610 C C . VAL A 1 79 ? 9.094 11.883 9.5 1 98.81 79 VAL A C 1
ATOM 612 O O . VAL A 1 79 ? 8.5 10.945 8.969 1 98.81 79 VAL A O 1
ATOM 615 N N . LEU A 1 80 ? 8.5 12.773 10.234 1 98.88 80 LEU A N 1
ATOM 616 C CA . LEU A 1 80 ? 7.059 12.742 10.469 1 98.88 80 LEU A CA 1
ATOM 617 C C . LEU A 1 80 ? 6.312 13.461 9.352 1 98.88 80 LEU A C 1
ATOM 619 O O . LEU A 1 80 ? 6.621 14.609 9.031 1 98.88 80 LEU A O 1
ATOM 623 N N . VAL A 1 81 ? 5.363 12.75 8.758 1 98.94 81 VAL A N 1
ATOM 624 C CA . VAL A 1 81 ? 4.609 13.281 7.625 1 98.94 81 VAL A CA 1
ATOM 625 C C . VAL A 1 81 ? 3.152 13.492 8.031 1 98.94 81 VAL A C 1
ATOM 627 O O . VAL A 1 81 ? 2.451 12.539 8.383 1 98.94 81 VAL A O 1
ATOM 630 N N . GLY A 1 82 ? 2.715 14.742 7.992 1 98.94 82 GLY A N 1
ATOM 631 C CA . GLY A 1 82 ? 1.33 15.086 8.273 1 98.94 82 GLY A CA 1
ATOM 632 C C . GLY A 1 82 ? 0.587 15.609 7.055 1 98.94 82 GLY A C 1
ATOM 633 O O . GLY A 1 82 ? 1.118 16.422 6.301 1 98.94 82 GLY A O 1
ATOM 634 N N . HIS A 1 83 ? -0.603 15.141 6.867 1 98.88 83 HIS A N 1
ATOM 635 C CA . HIS A 1 83 ? -1.463 15.57 5.77 1 98.88 83 HIS A CA 1
ATOM 636 C C . HIS A 1 83 ? -2.723 16.25 6.297 1 98.88 83 HIS A C 1
ATOM 638 O O . HIS A 1 83 ? -3.568 15.609 6.918 1 98.88 83 HIS A O 1
ATOM 644 N N . SER A 1 84 ? -2.826 17.562 5.957 1 98.38 84 SER A N 1
ATOM 645 C CA . SER A 1 84 ? -4 18.344 6.328 1 98.38 84 SER A CA 1
ATOM 646 C C . SER A 1 84 ? -4.211 18.344 7.84 1 98.38 84 SER A C 1
ATOM 648 O O . SER A 1 84 ? -3.336 18.766 8.594 1 98.38 84 SER A O 1
ATOM 650 N N . MET A 1 85 ? -5.207 17.734 8.398 1 97.81 85 MET A N 1
ATOM 651 C CA . MET A 1 85 ? -5.516 17.641 9.82 1 97.81 85 MET A CA 1
ATOM 652 C C . MET A 1 85 ? -4.293 17.188 10.617 1 97.81 85 MET A C 1
ATOM 654 O O . MET A 1 85 ? -3.943 17.812 11.625 1 97.81 85 MET A O 1
ATOM 658 N N . THR A 1 86 ? -3.615 16.234 10.109 1 98.69 86 THR A N 1
ATOM 659 C CA . THR A 1 86 ? -2.498 15.68 10.867 1 98.69 86 THR A CA 1
ATOM 660 C C . THR A 1 86 ? -1.235 16.5 10.648 1 98.69 86 THR A C 1
ATOM 662 O O . THR A 1 86 ? -0.216 16.281 11.305 1 98.69 86 THR A O 1
ATOM 665 N N . GLY A 1 87 ? -1.28 17.453 9.695 1 98.69 87 GLY A N 1
ATOM 666 C CA . GLY A 1 87 ? -0.219 18.438 9.648 1 98.69 87 GLY A CA 1
ATOM 667 C C . GLY A 1 87 ? -0.109 19.266 10.914 1 98.69 87 GLY A C 1
ATOM 668 O O . GLY A 1 87 ? 0.994 19.516 11.406 1 98.69 87 GLY A O 1
ATOM 669 N N . LYS A 1 88 ? -1.271 19.734 11.438 1 98.12 88 LYS A N 1
ATOM 670 C CA . LYS A 1 88 ? -1.304 20.438 12.711 1 98.12 88 LYS A CA 1
ATOM 671 C C . LYS A 1 88 ? -0.782 19.547 13.844 1 98.12 88 LYS A C 1
ATOM 673 O O . LYS A 1 88 ? 0.007 20 14.68 1 98.12 88 LYS A O 1
ATOM 678 N N . VAL A 1 89 ? -1.165 18.297 13.82 1 98.56 89 VAL A N 1
ATOM 679 C CA . VAL A 1 89 ? -0.724 17.328 14.828 1 98.56 89 VAL A CA 1
ATOM 680 C C . VAL A 1 89 ? 0.794 17.172 14.758 1 98.56 89 VAL A C 1
ATOM 682 O O . VAL A 1 89 ? 1.468 17.156 15.797 1 98.56 89 VAL A O 1
ATOM 685 N N . ALA A 1 90 ? 1.327 17.109 13.578 1 98.81 90 ALA A N 1
ATOM 686 C CA . ALA A 1 90 ? 2.764 16.938 13.375 1 98.81 90 ALA A CA 1
ATOM 687 C C . ALA A 1 90 ? 3.543 18.125 13.914 1 98.81 90 ALA A C 1
ATOM 689 O O . ALA A 1 90 ? 4.582 17.969 14.555 1 98.81 90 ALA A O 1
ATOM 690 N N . VAL A 1 91 ? 3.078 19.312 13.648 1 98.75 91 VAL A N 1
ATOM 691 C CA . VAL A 1 91 ? 3.752 20.531 14.094 1 98.75 91 VAL A CA 1
ATOM 692 C C . VAL A 1 91 ? 3.758 20.578 15.625 1 98.75 91 VAL A C 1
ATOM 694 O O . VAL A 1 91 ? 4.785 20.875 16.234 1 98.75 91 VAL A O 1
ATOM 697 N N . VAL A 1 92 ? 2.625 20.266 16.234 1 98.56 92 VAL A N 1
ATOM 698 C CA . VAL A 1 92 ? 2.521 20.297 17.688 1 98.56 92 VAL A CA 1
ATOM 699 C C . VAL A 1 92 ? 3.432 19.234 18.297 1 98.56 92 VAL A C 1
ATOM 701 O O . VAL A 1 92 ? 4.133 19.5 19.281 1 98.56 92 VAL A O 1
ATOM 704 N N . LEU A 1 93 ? 3.477 18.062 17.703 1 98.75 93 LEU A N 1
ATOM 705 C CA . LEU A 1 93 ? 4.371 17.016 18.188 1 98.75 93 LEU A CA 1
ATOM 706 C C . LEU A 1 93 ? 5.828 17.453 18.078 1 98.75 93 LEU A C 1
ATOM 708 O O . LEU A 1 93 ? 6.621 17.234 18.984 1 98.75 93 LEU A O 1
ATOM 712 N N . ALA A 1 94 ? 6.203 18.078 17 1 98.56 94 ALA A N 1
ATOM 713 C CA . ALA A 1 94 ? 7.57 18.547 16.781 1 98.56 94 ALA A CA 1
ATOM 714 C C . ALA A 1 94 ? 7.977 19.578 17.828 1 98.56 94 ALA A C 1
ATOM 716 O O . ALA A 1 94 ? 9.141 19.641 18.219 1 98.56 94 ALA A O 1
ATOM 717 N N . SER A 1 95 ? 7.035 20.391 18.234 1 98.06 95 SER A N 1
ATOM 718 C CA . SER A 1 95 ? 7.324 21.422 19.219 1 98.06 95 SER A CA 1
ATOM 719 C C . SER A 1 95 ? 7.734 20.828 20.562 1 98.06 95 SER A C 1
ATOM 721 O O . SER A 1 95 ? 8.336 21.5 21.391 1 98.06 95 SER A O 1
ATOM 723 N N . ARG A 1 96 ? 7.426 19.547 20.781 1 97.56 96 ARG A N 1
ATOM 724 C CA . ARG A 1 96 ? 7.82 18.844 22 1 97.56 96 ARG A CA 1
ATOM 725 C C . ARG A 1 96 ? 9.25 18.328 21.891 1 97.56 96 ARG A C 1
ATOM 727 O O . ARG A 1 96 ? 9.789 17.781 22.859 1 97.56 96 ARG A O 1
ATOM 734 N N . ARG A 1 97 ? 9.836 18.375 20.812 1 97.06 97 ARG A N 1
ATOM 735 C CA . ARG A 1 97 ? 11.234 18.078 20.516 1 97.06 97 ARG A CA 1
ATOM 736 C C . ARG A 1 97 ? 11.578 16.641 20.891 1 97.06 97 ARG A C 1
ATOM 738 O O . ARG A 1 97 ? 12.531 16.391 21.625 1 97.06 97 ARG A O 1
ATOM 745 N N . PRO A 1 98 ? 10.734 15.742 20.359 1 98 98 PRO A N 1
ATOM 746 C CA . PRO A 1 98 ? 11.109 14.359 20.641 1 98 98 PRO A CA 1
ATOM 747 C C . PRO A 1 98 ? 12.461 13.977 20.031 1 98 98 PRO A C 1
ATOM 749 O O . PRO A 1 98 ? 12.812 14.445 18.953 1 98 98 PRO A O 1
ATOM 752 N N . ASP A 1 99 ? 13.172 13.016 20.609 1 97.56 99 ASP A N 1
ATOM 753 C CA . ASP A 1 99 ? 14.547 12.672 20.234 1 97.56 99 ASP A CA 1
ATOM 754 C C . ASP A 1 99 ? 14.578 11.852 18.953 1 97.56 99 ASP A C 1
ATOM 756 O O . ASP A 1 99 ? 15.617 11.773 18.281 1 97.56 99 ASP A O 1
ATOM 760 N N . TYR A 1 100 ? 13.453 11.234 18.641 1 98.19 100 TYR A N 1
ATOM 761 C CA . TYR A 1 100 ? 13.43 10.359 17.469 1 98.19 100 TYR A CA 1
ATOM 762 C C . TYR A 1 100 ? 13.195 11.164 16.188 1 98.19 100 TYR A C 1
ATOM 764 O O . TYR A 1 100 ? 13.328 10.633 15.086 1 98.19 100 TYR A O 1
ATOM 772 N N . LEU A 1 101 ? 12.891 12.391 16.266 1 98.25 101 LEU A N 1
ATOM 773 C CA . LEU A 1 101 ? 12.461 13.172 15.117 1 98.25 101 LEU A CA 1
ATOM 774 C C . LEU A 1 101 ? 13.656 13.844 14.445 1 98.25 101 LEU A C 1
ATOM 776 O O . LEU A 1 101 ? 14.492 14.461 15.109 1 98.25 101 LEU A O 1
ATOM 780 N N . ASN A 1 102 ? 13.641 13.742 13.078 1 97.62 102 ASN A N 1
ATOM 781 C CA . ASN A 1 102 ? 14.734 14.32 12.305 1 97.62 102 ASN A CA 1
ATOM 782 C C . ASN A 1 102 ? 14.227 15.391 11.336 1 97.62 102 ASN A C 1
ATOM 784 O O . ASN A 1 102 ? 15.016 16.172 10.805 1 97.62 102 ASN A O 1
ATOM 788 N N . GLY A 1 103 ? 12.977 15.406 11.102 1 98.31 103 GLY A N 1
ATOM 789 C CA . GLY A 1 103 ? 12.375 16.375 10.188 1 98.31 103 GLY A CA 1
ATOM 790 C C . GLY A 1 103 ? 10.883 16.172 10.008 1 98.31 103 GLY A C 1
ATOM 791 O O . GLY A 1 103 ? 10.305 15.242 10.562 1 98.31 103 GLY A O 1
ATOM 792 N N . LEU A 1 104 ? 10.281 17.125 9.242 1 98.69 104 LEU A N 1
ATOM 793 C CA . LEU A 1 104 ? 8.844 17.109 8.977 1 98.69 104 LEU A CA 1
ATOM 794 C C . LEU A 1 104 ? 8.562 17.281 7.484 1 98.69 104 LEU A C 1
ATOM 796 O O . LEU A 1 104 ? 9.242 18.062 6.809 1 98.69 104 LEU A O 1
ATOM 800 N N . VAL A 1 105 ? 7.633 16.547 7.059 1 98.94 105 VAL A N 1
ATOM 801 C CA . VAL A 1 105 ? 6.98 16.844 5.785 1 98.94 105 VAL A CA 1
ATOM 802 C C . VAL A 1 105 ? 5.504 17.156 6.023 1 98.94 105 VAL A C 1
ATOM 804 O O . VAL A 1 105 ? 4.766 16.312 6.547 1 98.94 105 VAL A O 1
ATOM 807 N N . LEU A 1 106 ? 5.109 18.328 5.66 1 98.94 106 LEU A N 1
ATOM 808 C CA . LEU A 1 106 ? 3.729 18.781 5.82 1 98.94 106 LEU A CA 1
ATOM 809 C C . LEU A 1 106 ? 3.039 18.906 4.465 1 98.94 106 LEU A C 1
ATOM 811 O O . LEU A 1 106 ? 3.395 19.766 3.66 1 98.94 106 LEU A O 1
ATOM 815 N N . VAL A 1 107 ? 2.057 18.047 4.254 1 98.94 107 VAL A N 1
ATOM 816 C CA . VAL A 1 107 ? 1.314 18.031 2.998 1 98.94 107 VAL A CA 1
ATOM 817 C C . VAL A 1 107 ? -0.037 18.719 3.188 1 98.94 107 VAL A C 1
ATOM 819 O O . VAL A 1 107 ? -0.917 18.188 3.871 1 98.94 107 VAL A O 1
ATOM 822 N N . ALA A 1 108 ? -0.23 19.891 2.633 1 98.44 108 ALA A N 1
ATOM 823 C CA . ALA A 1 108 ? -1.45 20.688 2.748 1 98.44 108 ALA A CA 1
ATOM 824 C C . ALA A 1 108 ? -1.896 20.797 4.203 1 98.44 108 ALA A C 1
ATOM 826 O O . ALA A 1 108 ? -3.051 20.516 4.527 1 98.44 108 ALA A O 1
ATOM 827 N N . PRO A 1 109 ? -1.056 21.312 5.055 1 98.44 109 PRO A N 1
ATOM 828 C CA . PRO A 1 109 ? -1.357 21.266 6.488 1 98.44 109 PRO A CA 1
ATOM 829 C C . PRO A 1 109 ? -2.412 22.281 6.906 1 98.44 109 PRO A C 1
ATOM 831 O O . PRO A 1 109 ? -2.443 23.406 6.379 1 98.44 109 PRO A O 1
ATOM 834 N N . SER A 1 110 ? -3.256 21.797 7.836 1 97.44 110 SER A N 1
ATOM 835 C CA . SER A 1 110 ? -3.977 22.797 8.633 1 97.44 110 SER A CA 1
ATOM 836 C C . SER A 1 110 ? -3.018 23.625 9.477 1 97.44 110 SER A C 1
ATOM 838 O O . SER A 1 110 ? -2.057 23.094 10.039 1 97.44 110 SER A O 1
ATOM 840 N N . PRO A 1 111 ? -3.25 24.938 9.562 1 96.62 111 PRO A N 1
ATOM 841 C CA . PRO A 1 111 ? -2.34 25.797 10.32 1 96.62 111 PRO A CA 1
ATOM 842 C C . PRO A 1 111 ? -2.42 25.547 11.828 1 96.62 111 PRO A C 1
ATOM 844 O O . PRO A 1 111 ? -3.422 25.031 12.32 1 96.62 111 PRO A O 1
ATOM 847 N N . PRO A 1 112 ? -1.323 25.938 12.555 1 96.06 112 PRO A N 1
ATOM 848 C CA . PRO A 1 112 ? -1.34 25.797 14.016 1 96.06 112 PRO A CA 1
ATOM 849 C C . PRO A 1 112 ? -2.4 26.656 14.68 1 96.06 112 PRO A C 1
ATOM 851 O O . PRO A 1 112 ? -2.879 26.328 15.766 1 96.06 112 PRO A O 1
ATOM 854 N N . GLY A 1 113 ? -2.766 27.75 14.078 1 94.62 113 GLY A N 1
ATOM 855 C CA . GLY A 1 113 ? -3.881 28.562 14.539 1 94.62 113 GLY A CA 1
ATOM 856 C C . GLY A 1 113 ? -5.219 28.109 13.984 1 94.62 113 GLY A C 1
ATOM 857 O O . GLY A 1 113 ? -5.309 27.062 13.344 1 94.62 113 GLY A O 1
ATOM 858 N N . PRO A 1 114 ? -6.289 28.922 14.344 1 93 114 PRO A N 1
ATOM 859 C CA . PRO A 1 114 ? -7.602 28.562 13.789 1 93 114 PRO A CA 1
ATOM 860 C C . PRO A 1 114 ? -7.625 28.578 12.266 1 93 114 PRO A C 1
ATOM 862 O O . PRO A 1 114 ? -7.137 29.531 11.648 1 93 114 PRO A O 1
ATOM 865 N N . GLN A 1 115 ? -8.047 27.453 11.727 1 90 115 GLN A N 1
ATOM 866 C CA . GLN A 1 115 ? -8.227 27.391 10.273 1 90 115 GLN A CA 1
ATOM 867 C C . GLN A 1 115 ? -9.359 28.297 9.82 1 90 115 GLN A C 1
ATOM 869 O O . GLN A 1 115 ? -10.461 28.266 10.383 1 90 115 GLN A O 1
ATOM 874 N N . PRO A 1 116 ? -9.031 29.125 8.852 1 84.69 116 PRO A N 1
ATOM 875 C CA . PRO A 1 116 ? -10.109 29.969 8.344 1 84.69 116 PRO A CA 1
ATOM 876 C C . PRO A 1 116 ? -11.25 29.172 7.715 1 84.69 116 PRO A C 1
ATOM 878 O O . PRO A 1 116 ? -11.031 28.438 6.75 1 84.69 116 PRO A O 1
ATOM 881 N N . MET A 1 117 ? -12.391 29.188 8.305 1 86.31 117 MET A N 1
ATOM 882 C CA . MET A 1 117 ? -13.602 28.547 7.809 1 86.31 117 MET A CA 1
ATOM 883 C C . MET A 1 117 ? -14.836 29.359 8.164 1 86.31 117 MET A C 1
ATOM 885 O O . MET A 1 117 ? -14.977 29.812 9.297 1 86.31 117 MET A O 1
ATOM 889 N N . THR A 1 118 ? -15.68 29.562 7.133 1 86.62 118 THR A N 1
ATOM 890 C CA . THR A 1 118 ? -16.922 30.281 7.406 1 86.62 118 THR A CA 1
ATOM 891 C C . THR A 1 118 ? -17.859 29.422 8.266 1 86.62 118 THR A C 1
ATOM 893 O O . THR A 1 118 ? -17.734 28.203 8.289 1 86.62 118 THR A O 1
ATOM 896 N N . ASP A 1 119 ? -18.734 30.094 8.938 1 88.69 119 ASP A N 1
ATOM 897 C CA . ASP A 1 119 ? -19.719 29.359 9.734 1 88.69 119 ASP A CA 1
ATOM 898 C C . ASP A 1 119 ? -20.562 28.438 8.859 1 88.69 119 ASP A C 1
ATOM 900 O O . ASP A 1 119 ? -20.922 27.344 9.289 1 88.69 119 ASP A O 1
ATOM 904 N N . LYS A 1 120 ? -20.875 28.891 7.684 1 91.06 120 LYS A N 1
ATOM 905 C CA . LYS A 1 120 ? -21.656 28.078 6.762 1 91.06 120 LYS A CA 1
ATOM 906 C C . LYS A 1 120 ? -20.906 26.812 6.375 1 91.06 120 LYS A C 1
ATOM 908 O O . LYS A 1 120 ? -21.484 25.719 6.371 1 91.06 120 LYS A O 1
ATOM 913 N N . ASP A 1 121 ? -19.656 26.969 6.051 1 88.44 121 ASP A N 1
ATOM 914 C CA . ASP A 1 121 ? -18.828 25.812 5.695 1 88.44 121 ASP A CA 1
ATOM 915 C C . ASP A 1 121 ? -18.703 24.844 6.867 1 88.44 121 ASP A C 1
ATOM 917 O O . ASP A 1 121 ? -18.734 23.625 6.684 1 88.44 121 ASP A O 1
ATOM 921 N N . ARG A 1 122 ? -18.578 25.391 8.031 1 92.25 122 ARG A N 1
ATOM 922 C CA . ARG A 1 122 ? -18.469 24.562 9.234 1 92.25 122 ARG A CA 1
ATOM 923 C C . ARG A 1 122 ? -19.75 23.781 9.5 1 92.25 122 ARG A C 1
ATOM 925 O O . ARG A 1 122 ? -19.703 22.625 9.891 1 92.25 122 ARG A O 1
ATOM 932 N N . ASP A 1 123 ? -20.875 24.484 9.352 1 93.12 123 ASP A N 1
ATOM 933 C CA . ASP A 1 123 ? -22.172 23.828 9.539 1 93.12 123 ASP A CA 1
ATOM 934 C C . ASP A 1 123 ? -22.359 22.688 8.539 1 93.12 123 ASP A C 1
ATOM 936 O O . ASP A 1 123 ? -22.891 21.625 8.891 1 93.12 123 ASP A O 1
ATOM 940 N N . GLU A 1 124 ? -21.953 22.922 7.375 1 92.12 124 GLU A N 1
ATOM 941 C CA . GLU A 1 124 ? -22.047 21.891 6.348 1 92.12 124 GLU A CA 1
ATOM 942 C C . GLU A 1 124 ? -21.172 20.688 6.703 1 92.12 124 GLU A C 1
ATOM 944 O O . GLU A 1 124 ? -21.594 19.547 6.551 1 92.12 124 GLU A O 1
ATOM 949 N N . GLN A 1 125 ? -19.984 20.969 7.125 1 93.94 125 GLN A N 1
ATOM 950 C CA . GLN A 1 125 ? -19.078 19.875 7.527 1 93.94 125 GLN A CA 1
ATOM 951 C C . GLN A 1 125 ? -19.609 19.156 8.758 1 93.94 125 GLN A C 1
ATOM 953 O O . GLN A 1 125 ? -19.516 17.938 8.859 1 93.94 125 GLN A O 1
ATOM 958 N N . ARG A 1 126 ? -20.188 19.922 9.68 1 95.12 126 ARG A N 1
ATOM 959 C CA . ARG A 1 126 ? -20.75 19.344 10.898 1 95.12 126 ARG A CA 1
ATOM 960 C C . ARG A 1 126 ? -21.875 18.391 10.57 1 95.12 126 ARG A C 1
ATOM 962 O O . ARG A 1 126 ? -22.078 17.406 11.281 1 95.12 126 ARG A O 1
ATOM 969 N N . ALA A 1 127 ? -22.578 18.656 9.492 1 96.75 127 ALA A N 1
ATOM 970 C CA . ALA A 1 127 ? -23.766 17.891 9.117 1 96.75 127 ALA A CA 1
ATOM 971 C C . ALA A 1 127 ? -23.375 16.594 8.391 1 96.75 127 ALA A C 1
ATOM 973 O O . ALA A 1 127 ? -24.234 15.781 8.062 1 96.75 127 ALA A O 1
ATOM 974 N N . TYR A 1 128 ? -22.078 16.453 8.141 1 97.75 128 TYR A N 1
ATOM 975 C CA . TYR A 1 128 ? -21.625 15.25 7.469 1 97.75 128 TYR A CA 1
ATOM 976 C C . TYR A 1 128 ? -22.125 14 8.18 1 97.75 128 TYR A C 1
ATOM 978 O O . TYR A 1 128 ? -21.969 13.867 9.398 1 97.75 128 TYR A O 1
ATOM 986 N N . ALA A 1 129 ? -22.781 13.023 7.363 1 98 129 ALA A N 1
ATOM 987 C CA . ALA A 1 129 ? -23.375 11.828 7.945 1 98 129 ALA A CA 1
ATOM 988 C C . ALA A 1 129 ? -22.797 10.562 7.324 1 98 129 ALA A C 1
ATOM 990 O O . ALA A 1 129 ? -23.328 9.469 7.527 1 98 129 ALA A O 1
ATOM 991 N N . LYS A 1 130 ? -21.797 10.703 6.578 1 98 130 LYS A N 1
ATOM 992 C CA . LYS A 1 130 ? -20.969 9.648 5.992 1 98 130 LYS A CA 1
ATOM 993 C C . LYS A 1 130 ? -21.812 8.75 5.082 1 98 130 LYS A C 1
ATOM 995 O O . LYS A 1 130 ? -21.562 7.547 4.988 1 98 130 LYS A O 1
ATOM 1000 N N . THR A 1 131 ? -22.906 9.344 4.48 1 98.38 131 THR A N 1
ATOM 1001 C CA . THR A 1 131 ? -23.562 8.617 3.395 1 98.38 131 THR A CA 1
ATOM 1002 C C . THR A 1 131 ? -22.625 8.477 2.199 1 98.38 131 THR A C 1
ATOM 1004 O O . THR A 1 131 ? -21.656 9.219 2.07 1 98.38 131 THR A O 1
ATOM 1007 N N . ARG A 1 132 ? -22.875 7.5 1.344 1 98.25 132 ARG A N 1
ATOM 1008 C CA . ARG A 1 132 ? -22.047 7.324 0.161 1 98.25 132 ARG A CA 1
ATOM 1009 C C . ARG A 1 132 ? -21.984 8.602 -0.665 1 98.25 132 ARG A C 1
ATOM 1011 O O . ARG A 1 132 ? -20.906 9.008 -1.121 1 98.25 132 ARG A O 1
ATOM 1018 N N . ALA A 1 133 ? -23.109 9.258 -0.849 1 98.44 133 ALA A N 1
ATOM 1019 C CA . ALA A 1 133 ? -23.188 10.484 -1.643 1 98.44 133 ALA A CA 1
ATOM 1020 C C . ALA A 1 133 ? -22.344 11.594 -1.014 1 98.44 133 ALA A C 1
ATOM 1022 O O . ALA A 1 133 ? -21.641 12.328 -1.718 1 98.44 133 ALA A O 1
ATOM 1023 N N . GLU A 1 134 ? -22.453 11.781 0.282 1 98.5 134 GLU A N 1
ATOM 1024 C CA . GLU A 1 134 ? -21.656 12.797 0.984 1 98.5 134 GLU A CA 1
ATOM 1025 C C . GLU A 1 134 ? -20.172 12.484 0.902 1 98.5 134 GLU A C 1
ATOM 1027 O O . GLU A 1 134 ? -19.344 13.391 0.714 1 98.5 134 GLU A O 1
ATOM 1032 N N . ALA A 1 135 ? -19.844 11.227 1.046 1 98.69 135 ALA A N 1
ATOM 1033 C CA . ALA A 1 135 ? -18.453 10.805 0.945 1 98.69 135 ALA A CA 1
ATOM 1034 C C . ALA A 1 135 ? -17.891 11.078 -0.45 1 98.69 135 ALA A C 1
ATOM 1036 O O . ALA A 1 135 ? -16.766 11.555 -0.594 1 98.69 135 ALA A O 1
ATOM 1037 N N . GLU A 1 136 ? -18.703 10.742 -1.476 1 98.56 136 GLU A N 1
ATOM 1038 C CA . GLU A 1 136 ? -18.297 11.023 -2.852 1 98.56 136 GLU A CA 1
ATOM 1039 C C . GLU A 1 136 ? -18.047 12.516 -3.053 1 98.56 136 GLU A C 1
ATOM 1041 O O . GLU A 1 136 ? -17.047 12.906 -3.643 1 98.56 136 GLU A O 1
ATOM 1046 N N . GLU A 1 137 ? -18.953 13.312 -2.592 1 97.94 137 GLU A N 1
ATOM 1047 C CA . GLU A 1 137 ? -18.828 14.758 -2.717 1 97.94 137 GLU A CA 1
ATOM 1048 C C . GLU A 1 137 ? -17.594 15.266 -1.985 1 97.94 137 GLU A C 1
ATOM 1050 O O . GLU A 1 137 ? -16.844 16.078 -2.523 1 97.94 137 GLU A O 1
ATOM 1055 N N . PHE A 1 138 ? -17.406 14.805 -0.77 1 97.56 138 PHE A N 1
ATOM 1056 C CA . PHE A 1 138 ? -16.266 15.211 0.033 1 97.56 138 PHE A CA 1
ATOM 1057 C C . PHE A 1 138 ? -14.953 14.875 -0.682 1 97.56 138 PHE A C 1
ATOM 1059 O O . PHE A 1 138 ? -14.07 15.719 -0.797 1 97.56 138 PHE A O 1
ATOM 1066 N N . VAL A 1 139 ? -14.852 13.633 -1.228 1 98.31 139 VAL A N 1
ATOM 1067 C CA . VAL A 1 139 ? -13.641 13.156 -1.89 1 98.31 139 VAL A CA 1
ATOM 1068 C C . VAL A 1 139 ? -13.414 13.938 -3.184 1 98.31 139 VAL A C 1
ATOM 1070 O O . VAL A 1 139 ? -12.297 14.383 -3.465 1 98.31 139 VAL A O 1
ATOM 1073 N N . ASP A 1 140 ? -14.461 14.141 -3.945 1 97.94 140 ASP A N 1
ATOM 1074 C CA . ASP A 1 140 ? -14.344 14.82 -5.23 1 97.94 140 ASP A CA 1
ATOM 1075 C C . ASP A 1 140 ? -13.992 16.297 -5.039 1 97.94 140 ASP A C 1
ATOM 1077 O O . ASP A 1 140 ? -13.18 16.844 -5.785 1 97.94 140 ASP A O 1
ATOM 1081 N N . GLU A 1 141 ? -14.578 16.938 -4.07 1 95.88 141 GLU A N 1
ATOM 1082 C CA . GLU A 1 141 ? -14.25 18.328 -3.779 1 95.88 141 GLU A CA 1
ATOM 1083 C C . GLU A 1 141 ? -12.82 18.469 -3.262 1 95.88 141 GLU A C 1
ATOM 1085 O O . GLU A 1 141 ? -12.109 19.422 -3.613 1 95.88 141 GLU A O 1
ATOM 1090 N N . SER A 1 142 ? -12.414 17.547 -2.43 1 96.44 142 SER A N 1
ATOM 1091 C CA . SER A 1 142 ? -11.07 17.578 -1.855 1 96.44 142 SER A CA 1
ATOM 1092 C C . SER A 1 142 ? -10.008 17.359 -2.924 1 96.44 142 SER A C 1
ATOM 1094 O O . SER A 1 142 ? -8.93 17.969 -2.863 1 96.44 142 SER A O 1
ATOM 1096 N N . SER A 1 143 ? -10.242 16.531 -3.893 1 96.19 143 SER A N 1
ATOM 1097 C CA . SER A 1 143 ? -9.242 16.219 -4.914 1 96.19 143 SER A CA 1
ATOM 1098 C C . SER A 1 143 ? -9.227 17.281 -6.008 1 96.19 143 SER A C 1
ATOM 1100 O O . SER A 1 143 ? -8.219 17.438 -6.703 1 96.19 143 SER A O 1
ATOM 1102 N N . THR A 1 144 ? -10.258 18.094 -6.16 1 93.88 144 THR A N 1
ATOM 1103 C CA . THR A 1 144 ? -10.453 19.078 -7.207 1 93.88 144 THR A CA 1
ATOM 1104 C C . THR A 1 144 ? -10.492 18.422 -8.578 1 93.88 144 THR A C 1
ATOM 1106 O O . THR A 1 144 ? -11.422 18.656 -9.359 1 93.88 144 THR A O 1
ATOM 1109 N N . LEU A 1 145 ? -9.477 17.609 -8.945 1 93.88 145 LEU A N 1
ATOM 1110 C CA . LEU A 1 145 ? -9.508 16.719 -10.102 1 93.88 145 LEU A CA 1
ATOM 1111 C C . LEU A 1 145 ? -9.82 15.289 -9.695 1 93.88 145 LEU A C 1
ATOM 1113 O O . LEU A 1 145 ? -9.258 14.773 -8.727 1 93.88 145 LEU A O 1
ATOM 1117 N N . ARG A 1 146 ? -10.719 14.672 -10.469 1 94.81 146 ARG A N 1
ATOM 1118 C CA . ARG A 1 146 ? -11.242 13.359 -10.094 1 94.81 146 ARG A CA 1
ATOM 1119 C C . ARG A 1 146 ? -10.117 12.336 -9.984 1 94.81 146 ARG A C 1
ATOM 1121 O O . ARG A 1 146 ? -9.273 12.234 -10.883 1 94.81 146 ARG A O 1
ATOM 1128 N N . LEU A 1 147 ? -10.086 11.586 -8.906 1 96.75 147 LEU A N 1
ATOM 1129 C CA . LEU A 1 147 ? -9.141 10.5 -8.695 1 96.75 147 LEU A CA 1
ATOM 1130 C C . LEU A 1 147 ? -9.43 9.336 -9.633 1 96.75 147 LEU A C 1
ATOM 1132 O O . LEU A 1 147 ? -10.562 9.18 -10.102 1 96.75 147 LEU A O 1
ATOM 1136 N N . PRO A 1 148 ? -8.367 8.516 -9.883 1 93.88 148 PRO A N 1
ATOM 1137 C CA . PRO A 1 148 ? -8.664 7.246 -10.547 1 93.88 148 PRO A CA 1
ATOM 1138 C C . PRO A 1 148 ? -9.711 6.422 -9.797 1 93.88 148 PRO A C 1
ATOM 1140 O O . PRO A 1 148 ? -9.719 6.406 -8.562 1 93.88 148 PRO A O 1
ATOM 1143 N N . ASP A 1 149 ? -10.562 5.703 -10.477 1 93.94 149 ASP A N 1
ATOM 1144 C CA . ASP A 1 149 ? -11.75 5.062 -9.922 1 93.94 149 ASP A CA 1
ATOM 1145 C C . ASP A 1 149 ? -11.391 4.164 -8.742 1 93.94 149 ASP A C 1
ATOM 1147 O O . ASP A 1 149 ? -12.07 4.18 -7.711 1 93.94 149 ASP A O 1
ATOM 1151 N N . ASP A 1 150 ? -10.383 3.408 -8.859 1 93.25 150 ASP A N 1
ATOM 1152 C CA . ASP A 1 150 ? -10.023 2.48 -7.797 1 93.25 150 ASP A CA 1
ATOM 1153 C C . ASP A 1 150 ? -9.531 3.229 -6.559 1 93.25 150 ASP A C 1
ATOM 1155 O O . ASP A 1 150 ? -9.859 2.859 -5.43 1 93.25 150 ASP A O 1
ATOM 1159 N N . VAL A 1 151 ? -8.727 4.262 -6.75 1 96.75 151 VAL A N 1
ATOM 1160 C CA . VAL A 1 151 ? -8.234 5.078 -5.645 1 96.75 151 VAL A CA 1
ATOM 1161 C C . VAL A 1 151 ? -9.391 5.848 -5.016 1 96.75 151 VAL A C 1
ATOM 1163 O O . VAL A 1 151 ? -9.484 5.953 -3.791 1 96.75 151 VAL A O 1
ATOM 1166 N N . ARG A 1 152 ? -10.266 6.324 -5.898 1 97.94 152 ARG A N 1
ATOM 1167 C CA . ARG A 1 152 ? -11.453 7.062 -5.469 1 97.94 152 ARG A CA 1
ATOM 1168 C C . ARG A 1 152 ? -12.328 6.203 -4.566 1 97.94 152 ARG A C 1
ATOM 1170 O O . ARG A 1 152 ? -12.836 6.68 -3.547 1 97.94 152 ARG A O 1
ATOM 1177 N N . GLU A 1 153 ? -12.523 4.965 -4.945 1 97.81 153 GLU A N 1
ATOM 1178 C CA . GLU A 1 153 ? -13.359 4.07 -4.156 1 97.81 153 GLU A CA 1
ATOM 1179 C C . GLU A 1 153 ? -12.773 3.842 -2.766 1 97.81 153 GLU A C 1
ATOM 1181 O O . GLU A 1 153 ? -13.508 3.736 -1.782 1 97.81 153 GLU A O 1
ATOM 1186 N N . VAL A 1 154 ? -11.477 3.803 -2.695 1 98 154 VAL A N 1
ATOM 1187 C CA . VAL A 1 154 ? -10.797 3.635 -1.414 1 98 154 VAL A CA 1
ATOM 1188 C C . VAL A 1 154 ? -11 4.879 -0.553 1 98 154 VAL A C 1
ATOM 1190 O O . VAL A 1 154 ? -11.305 4.773 0.638 1 98 154 VAL A O 1
ATOM 1193 N N . ALA A 1 155 ? -10.836 6.02 -1.147 1 98.69 155 ALA A N 1
ATOM 1194 C CA . ALA A 1 155 ? -11.031 7.281 -0.435 1 98.69 155 ALA A CA 1
ATOM 1195 C C . ALA A 1 155 ? -12.469 7.402 0.078 1 98.69 155 ALA A C 1
ATOM 1197 O O . ALA A 1 155 ? -12.695 7.855 1.203 1 98.69 155 ALA A O 1
ATOM 1198 N N . ILE A 1 156 ? -13.438 7.004 -0.749 1 98.75 156 ILE A N 1
ATOM 1199 C CA . ILE A 1 156 ? -14.844 7.059 -0.383 1 98.75 156 ILE A CA 1
ATOM 1200 C C . ILE A 1 156 ? -15.117 6.109 0.781 1 98.75 156 ILE A C 1
ATOM 1202 O O . ILE A 1 156 ? -15.781 6.48 1.753 1 98.75 156 ILE A O 1
ATOM 1206 N N . ALA A 1 157 ? -14.555 4.918 0.67 1 98.31 157 ALA A N 1
ATOM 1207 C CA . ALA A 1 157 ? -14.742 3.934 1.734 1 98.31 157 ALA A CA 1
ATOM 1208 C C . ALA A 1 157 ? -14.188 4.445 3.061 1 98.31 157 ALA A C 1
ATOM 1210 O O . ALA A 1 157 ? -14.805 4.266 4.109 1 98.31 157 ALA A O 1
ATOM 1211 N N . ASP A 1 158 ? -13.023 5.059 3.029 1 98.62 158 ASP A N 1
ATOM 1212 C CA . ASP A 1 158 ? -12.43 5.621 4.238 1 98.62 158 ASP A CA 1
ATOM 1213 C C . ASP A 1 158 ? -13.297 6.746 4.805 1 98.62 158 ASP A C 1
ATOM 1215 O O . ASP A 1 158 ? -13.5 6.828 6.02 1 98.62 158 ASP A O 1
ATOM 1219 N N . ALA A 1 159 ? -13.789 7.617 3.945 1 98.62 159 ALA A N 1
ATOM 1220 C CA . ALA A 1 159 ? -14.633 8.727 4.375 1 98.62 159 ALA A CA 1
ATOM 1221 C C . ALA A 1 159 ? -15.914 8.227 5.027 1 98.62 159 ALA A C 1
ATOM 1223 O O . ALA A 1 159 ? -16.469 8.883 5.906 1 98.62 159 ALA A O 1
ATOM 1224 N N . GLN A 1 160 ? -16.344 7.055 4.59 1 98.44 160 GLN A N 1
ATOM 1225 C CA . GLN A 1 160 ? -17.562 6.469 5.152 1 98.44 160 GLN A CA 1
ATOM 1226 C C . GLN A 1 160 ? -17.266 5.754 6.469 1 98.44 160 GLN A C 1
ATOM 1228 O O . GLN A 1 160 ? -18.188 5.461 7.238 1 98.44 160 GLN A O 1
ATOM 1233 N N . ARG A 1 161 ? -16.047 5.512 6.77 1 97 161 ARG A N 1
ATOM 1234 C CA . ARG A 1 161 ? -15.664 4.711 7.926 1 97 161 ARG A CA 1
ATOM 1235 C C . ARG A 1 161 ? -15.359 5.598 9.133 1 97 161 ARG A C 1
ATOM 1237 O O . ARG A 1 161 ? -15.25 5.109 10.258 1 97 161 ARG A O 1
ATOM 1244 N N . VAL A 1 162 ? -15.312 6.852 8.984 1 97.75 162 VAL A N 1
ATOM 1245 C CA . VAL A 1 162 ? -14.891 7.789 10.023 1 97.75 162 VAL A CA 1
ATOM 1246 C C . VAL A 1 162 ? -15.836 7.691 11.219 1 97.75 162 VAL A C 1
ATOM 1248 O O . VAL A 1 162 ? -17.031 7.43 11.062 1 97.75 162 VAL A O 1
ATOM 1251 N N . ASN A 1 163 ? -15.219 7.77 12.398 1 98.44 163 ASN A N 1
ATOM 1252 C CA . ASN A 1 163 ? -16.016 8.062 13.586 1 98.44 163 ASN A CA 1
ATOM 1253 C C . ASN A 1 163 ? -16.578 9.484 13.547 1 98.44 163 ASN A C 1
ATOM 1255 O O . ASN A 1 163 ? -15.812 10.453 13.555 1 98.44 163 ASN A O 1
ATOM 1259 N N . LEU A 1 164 ? -17.938 9.578 13.57 1 98.38 164 LEU A N 1
ATOM 1260 C CA . LEU A 1 164 ? -18.547 10.891 13.406 1 98.38 164 LEU A CA 1
ATOM 1261 C C . LEU A 1 164 ? -18.219 11.797 14.586 1 98.38 164 LEU A C 1
ATOM 1263 O O . LEU A 1 164 ? -18.141 13.016 14.438 1 98.38 164 LEU A O 1
ATOM 1267 N N . ASP A 1 165 ? -18 11.227 15.75 1 98.06 165 ASP A N 1
ATOM 1268 C CA . ASP A 1 165 ? -17.547 12.039 16.875 1 98.06 165 ASP A CA 1
ATOM 1269 C C . ASP A 1 165 ? -16.172 12.625 16.609 1 98.06 165 ASP A C 1
ATOM 1271 O O . ASP A 1 165 ? -15.898 13.781 16.969 1 98.06 165 ASP A O 1
ATOM 1275 N N . ALA A 1 166 ? -15.273 11.852 16.047 1 98.5 166 ALA A N 1
ATOM 1276 C CA . ALA A 1 166 ? -13.945 12.344 15.68 1 98.5 166 ALA A CA 1
ATOM 1277 C C . ALA A 1 166 ? -14.031 13.422 14.609 1 98.5 166 ALA A C 1
ATOM 1279 O O . ALA A 1 166 ? -13.336 14.445 14.688 1 98.5 166 ALA A O 1
ATOM 1280 N N . TRP A 1 167 ? -14.898 13.141 13.609 1 98.38 167 TRP A N 1
ATOM 1281 C CA . TRP A 1 167 ? -15.117 14.109 12.547 1 98.38 167 TRP A CA 1
ATOM 1282 C C . TRP A 1 167 ? -15.586 15.445 13.117 1 98.38 167 TRP A C 1
ATOM 1284 O O . TRP A 1 167 ? -15 16.484 12.836 1 98.38 167 TRP A O 1
ATOM 1294 N N . ARG A 1 168 ? -16.562 15.43 13.953 1 97.69 168 ARG A N 1
ATOM 1295 C CA . ARG A 1 168 ? -17.141 16.641 14.516 1 97.69 168 ARG A CA 1
ATOM 1296 C C . ARG A 1 168 ? -16.172 17.297 15.492 1 97.69 168 ARG A C 1
ATOM 1298 O O . ARG A 1 168 ? -16.125 18.531 15.594 1 97.69 168 ARG A O 1
ATOM 1305 N N . ALA A 1 169 ? -15.43 16.484 16.203 1 97.56 169 ALA A N 1
ATOM 1306 C CA . ALA A 1 169 ? -14.438 17.047 17.125 1 97.56 169 ALA A CA 1
ATOM 1307 C C . ALA A 1 169 ? -13.414 17.891 16.375 1 97.56 169 ALA A C 1
ATOM 1309 O O . ALA A 1 169 ? -13 18.953 16.859 1 97.56 169 ALA A O 1
ATOM 1310 N N . TRP A 1 170 ? -13.016 17.438 15.234 1 96.94 170 TRP A N 1
ATOM 1311 C CA . TRP A 1 170 ? -12.086 18.25 14.438 1 96.94 170 TRP A CA 1
ATOM 1312 C C . TRP A 1 170 ? -12.758 19.531 13.953 1 96.94 170 TRP A C 1
ATOM 1314 O O . TRP A 1 170 ? -12.195 20.609 14.086 1 96.94 170 TRP A O 1
ATOM 1324 N N . VAL A 1 171 ? -13.953 19.406 13.438 1 96.19 171 VAL A N 1
ATOM 1325 C CA . VAL A 1 171 ? -14.664 20.516 12.82 1 96.19 171 VAL A CA 1
ATOM 1326 C C . VAL A 1 171 ? -14.984 21.578 13.875 1 96.19 171 VAL A C 1
ATOM 1328 O O . VAL A 1 171 ? -14.828 22.766 13.633 1 96.19 171 VAL A O 1
ATOM 1331 N N . ASP A 1 172 ? -15.305 21.125 15.062 1 94.81 172 ASP A N 1
ATOM 1332 C CA . ASP A 1 172 ? -15.812 22.031 16.078 1 94.81 172 ASP A CA 1
ATOM 1333 C C . ASP A 1 172 ? -14.68 22.531 16.969 1 94.81 172 ASP A C 1
ATOM 1335 O O . ASP A 1 172 ? -14.758 23.641 17.5 1 94.81 172 ASP A O 1
ATOM 1339 N N . HIS A 1 173 ? -13.625 21.766 17.109 1 93.94 173 HIS A N 1
ATOM 1340 C CA . HIS A 1 173 ? -12.625 22.125 18.109 1 93.94 173 HIS A CA 1
ATOM 1341 C C . HIS A 1 173 ? -11.219 22.094 17.531 1 93.94 173 HIS A C 1
ATOM 1343 O O . HIS A 1 173 ? -10.531 23.109 17.484 1 93.94 173 HIS A O 1
ATOM 1349 N N . GLY A 1 174 ? -10.812 20.953 16.984 1 94.62 174 GLY A N 1
ATOM 1350 C CA . GLY A 1 174 ? -9.453 20.781 16.516 1 94.62 174 GLY A CA 1
ATOM 1351 C C . GLY A 1 174 ? -9.023 21.844 15.523 1 94.62 174 GLY A C 1
ATOM 1352 O O . GLY A 1 174 ? -7.945 22.438 15.664 1 94.62 174 GLY A O 1
ATOM 1353 N N . SER A 1 175 ? -9.906 22.094 14.578 1 94.12 175 SER A N 1
ATOM 1354 C CA . SER A 1 175 ? -9.602 23.078 13.531 1 94.12 175 SER A CA 1
ATOM 1355 C C . SER A 1 175 ? -9.539 24.484 14.102 1 94.12 175 SER A C 1
ATOM 1357 O O . SER A 1 175 ? -8.984 25.391 13.461 1 94.12 175 SER A O 1
ATOM 1359 N N . ARG A 1 176 ? -9.992 24.625 15.336 1 93.44 176 ARG A N 1
ATOM 1360 C CA . ARG A 1 176 ? -10.094 25.953 15.922 1 93.44 176 ARG A CA 1
ATOM 1361 C C . ARG A 1 176 ? -9.062 26.156 17.031 1 93.44 176 ARG A C 1
ATOM 1363 O O . ARG A 1 176 ? -8.828 27.281 17.469 1 93.44 176 ARG A O 1
ATOM 1370 N N . GLU A 1 177 ? -8.523 25.062 17.469 1 93.94 177 GLU A N 1
ATOM 1371 C CA . GLU A 1 177 ? -7.516 25.172 18.516 1 93.94 177 GLU A CA 1
ATOM 1372 C C . GLU A 1 177 ? -6.344 26.047 18.078 1 93.94 177 GLU A C 1
ATOM 1374 O O . GLU A 1 177 ? -5.844 25.906 16.953 1 93.94 177 GLU A O 1
ATOM 1379 N N . ASP A 1 178 ? -5.941 26.953 18.984 1 95.81 178 ASP A N 1
ATOM 1380 C CA . ASP A 1 178 ? -4.828 27.844 18.656 1 95.81 178 ASP A CA 1
ATOM 1381 C C . ASP A 1 178 ? -3.555 27.406 19.391 1 95.81 178 ASP A C 1
ATOM 1383 O O . ASP A 1 178 ? -3.408 27.625 20.594 1 95.81 178 ASP A O 1
ATOM 1387 N N . TRP A 1 179 ? -2.66 26.875 18.609 1 96.06 179 TRP A N 1
ATOM 1388 C CA . TRP A 1 179 ? -1.393 26.391 19.141 1 96.06 179 TRP A CA 1
ATOM 1389 C C . TRP A 1 179 ? -0.258 27.359 18.812 1 96.06 179 TRP A C 1
ATOM 1391 O O . TRP A 1 179 ? 0.881 27.156 19.25 1 96.06 179 TRP A O 1
ATOM 1401 N N . SER A 1 180 ? -0.528 28.438 18.188 1 94.56 180 SER A N 1
ATOM 1402 C CA . SER A 1 180 ? 0.494 29.312 17.609 1 94.56 180 SER A CA 1
ATOM 1403 C C . SER A 1 180 ? 1.42 29.859 18.688 1 94.56 180 SER A C 1
ATOM 1405 O O . SER A 1 180 ? 2.637 29.906 18.5 1 94.56 180 SER A O 1
ATOM 1407 N N . ALA A 1 181 ? 0.869 30.125 19.812 1 92.75 181 ALA A N 1
ATOM 1408 C CA . ALA A 1 181 ? 1.638 30.766 20.875 1 92.75 181 ALA A CA 1
ATOM 1409 C C . ALA A 1 181 ? 2.389 29.734 21.703 1 92.75 181 ALA A C 1
ATOM 1411 O O . ALA A 1 181 ? 3.271 30.078 22.484 1 92.75 181 ALA A O 1
ATOM 1412 N N . ARG A 1 182 ? 2.189 28.5 21.422 1 94.19 182 ARG A N 1
ATOM 1413 C CA . ARG A 1 182 ? 2.734 27.453 22.266 1 94.19 182 ARG A CA 1
ATOM 1414 C C . ARG A 1 182 ? 3.863 26.703 21.562 1 94.19 182 ARG A C 1
ATOM 1416 O O . ARG A 1 182 ? 4.547 25.891 22.172 1 94.19 182 ARG A O 1
ATOM 1423 N N . LEU A 1 183 ? 4.152 27.016 20.312 1 96.62 183 LEU A N 1
ATOM 1424 C CA . LEU A 1 183 ? 5.043 26.203 19.5 1 96.62 183 LEU A CA 1
ATOM 1425 C C . LEU A 1 183 ? 6.5 26.531 19.797 1 96.62 183 LEU A C 1
ATOM 1427 O O . LEU A 1 183 ? 7.375 25.672 19.672 1 96.62 183 LEU A O 1
ATOM 1431 N N . GLY A 1 184 ? 6.781 27.797 20.203 1 95.19 184 GLY A N 1
ATOM 1432 C CA . GLY A 1 184 ? 8.172 28.234 20.25 1 95.19 184 GLY A CA 1
ATOM 1433 C C . GLY A 1 184 ? 8.875 28.125 18.906 1 95.19 184 GLY A C 1
ATOM 1434 O O . GLY A 1 184 ? 8.242 28.25 17.859 1 95.19 184 GLY A O 1
ATOM 1435 N N . THR A 1 185 ? 10.203 28.062 19.016 1 96.62 185 THR A N 1
ATOM 1436 C CA . THR A 1 185 ? 11 27.891 17.812 1 96.62 185 THR A CA 1
ATOM 1437 C C . THR A 1 185 ? 11.32 26.406 17.578 1 96.62 185 THR A C 1
ATOM 1439 O O . THR A 1 185 ? 11.797 25.719 18.484 1 96.62 185 THR A O 1
ATOM 1442 N N . ILE A 1 186 ? 10.977 25.984 16.406 1 97.75 186 ILE A N 1
ATOM 1443 C CA . ILE A 1 186 ? 11.227 24.594 16.031 1 97.75 186 ILE A CA 1
ATOM 1444 C C . ILE A 1 186 ? 12.438 24.516 15.102 1 97.75 186 ILE A C 1
ATOM 1446 O O . ILE A 1 186 ? 12.406 25.047 14 1 97.75 186 ILE A O 1
ATOM 1450 N N . ASP A 1 187 ? 13.422 23.734 15.43 1 96.81 187 ASP A N 1
ATOM 1451 C CA . ASP A 1 187 ? 14.688 23.734 14.695 1 96.81 187 ASP A CA 1
ATOM 1452 C C . ASP A 1 187 ? 14.766 22.547 13.734 1 96.81 187 ASP A C 1
ATOM 1454 O O . ASP A 1 187 ? 15.703 22.453 12.938 1 96.81 187 ASP A O 1
ATOM 1458 N N . TYR A 1 188 ? 13.773 21.672 13.758 1 97.69 188 TYR A N 1
ATOM 1459 C CA . TYR A 1 188 ? 13.742 20.578 12.781 1 97.69 188 TYR A CA 1
ATOM 1460 C C . TYR A 1 188 ? 13.516 21.125 11.375 1 97.69 188 TYR A C 1
ATOM 1462 O O . TYR A 1 188 ? 12.719 22.047 11.172 1 97.69 188 TYR A O 1
ATOM 1470 N N . PRO A 1 189 ? 14.289 20.578 10.383 1 98.31 189 PRO A N 1
ATOM 1471 C CA . PRO A 1 189 ? 13.945 20.953 9.008 1 98.31 189 PRO A CA 1
ATOM 1472 C C . PRO A 1 189 ? 12.523 20.531 8.625 1 98.31 189 PRO A C 1
ATOM 1474 O O . PRO A 1 189 ? 12.047 19.484 9.062 1 98.31 189 PRO A O 1
ATOM 1477 N N . VAL A 1 190 ? 11.891 21.359 7.75 1 98.75 190 VAL A N 1
ATOM 1478 C CA . VAL A 1 190 ? 10.516 21.062 7.352 1 98.75 190 VAL A CA 1
ATOM 1479 C C . VAL A 1 190 ? 10.344 21.344 5.863 1 98.75 190 VAL A C 1
ATOM 1481 O O . VAL A 1 190 ? 10.883 22.328 5.34 1 98.75 190 VAL A O 1
ATOM 1484 N N . LEU A 1 191 ? 9.703 20.391 5.199 1 98.88 191 LEU A N 1
ATOM 1485 C CA . LEU A 1 191 ? 9.156 20.594 3.859 1 98.88 191 LEU A CA 1
ATOM 1486 C C . LEU A 1 191 ? 7.641 20.75 3.908 1 98.88 191 LEU A C 1
ATOM 1488 O O . LEU A 1 191 ? 6.934 19.891 4.418 1 98.88 191 LEU A O 1
ATOM 1492 N N . LEU A 1 192 ? 7.168 21.891 3.473 1 98.94 192 LEU A N 1
ATOM 1493 C CA . LEU A 1 192 ? 5.734 22.078 3.301 1 98.94 192 LEU A CA 1
ATOM 1494 C C . LEU A 1 192 ? 5.352 22.031 1.826 1 98.94 192 LEU A C 1
ATOM 1496 O O . LEU A 1 192 ? 5.969 22.703 0.997 1 98.94 192 LEU A O 1
ATOM 1500 N N . VAL A 1 193 ? 4.363 21.172 1.483 1 98.94 193 VAL A N 1
ATOM 1501 C CA . VAL A 1 193 ? 3.928 21 0.101 1 98.94 193 VAL A CA 1
ATOM 1502 C C . VAL A 1 193 ? 2.475 21.453 -0.038 1 98.94 193 VAL A C 1
ATOM 1504 O O . VAL A 1 193 ? 1.602 20.984 0.7 1 98.94 193 VAL A O 1
ATOM 1507 N N . CYS A 1 194 ? 2.242 22.359 -1 1 98.56 194 CYS A N 1
ATOM 1508 C CA . CYS A 1 194 ? 0.899 22.812 -1.34 1 98.56 194 CYS A CA 1
ATOM 1509 C C . CYS A 1 194 ? 0.472 22.281 -2.705 1 98.56 194 CYS A C 1
ATOM 1511 O O . CYS A 1 194 ? 1.311 22.078 -3.582 1 98.56 194 CYS A O 1
ATOM 1513 N N . GLY A 1 195 ? -0.816 21.984 -2.836 1 98.12 195 GLY A N 1
ATOM 1514 C CA . GLY A 1 195 ? -1.389 21.781 -4.156 1 98.12 195 GLY A CA 1
ATOM 1515 C C . GLY A 1 195 ? -1.862 23.078 -4.801 1 98.12 195 GLY A C 1
ATOM 1516 O O . GLY A 1 195 ? -2.561 23.875 -4.168 1 98.12 195 GLY A O 1
ATOM 1517 N N . GLU A 1 196 ? -1.541 23.25 -5.996 1 97.62 196 GLU A N 1
ATOM 1518 C CA . GLU A 1 196 ? -1.866 24.5 -6.695 1 97.62 196 GLU A CA 1
ATOM 1519 C C . GLU A 1 196 ? -3.369 24.766 -6.68 1 97.62 196 GLU A C 1
ATOM 1521 O O . GLU A 1 196 ? -3.801 25.906 -6.594 1 97.62 196 GLU A O 1
ATOM 1526 N N . LEU A 1 197 ? -4.164 23.734 -6.73 1 97.06 197 LEU A N 1
ATOM 1527 C CA . LEU A 1 197 ? -5.605 23.875 -6.875 1 97.06 197 LEU A CA 1
ATOM 1528 C C . LEU A 1 197 ? -6.312 23.641 -5.543 1 97.06 197 LEU A C 1
ATOM 1530 O O . LEU A 1 197 ? -7.539 23.547 -5.492 1 97.06 197 LEU A O 1
ATOM 1534 N N . ASP A 1 198 ? -5.52 23.484 -4.48 1 96.38 198 ASP A N 1
ATOM 1535 C CA . ASP A 1 198 ? -6.09 23.203 -3.168 1 96.38 198 ASP A CA 1
ATOM 1536 C C . ASP A 1 198 ? -6.711 24.438 -2.543 1 96.38 198 ASP A C 1
ATOM 1538 O O . ASP A 1 198 ? -6.004 25.406 -2.25 1 96.38 198 ASP A O 1
ATOM 1542 N N . GLU A 1 199 ? -8 24.406 -2.229 1 91.31 199 GLU A N 1
ATOM 1543 C CA . GLU A 1 199 ? -8.695 25.547 -1.633 1 91.31 199 GLU A CA 1
ATOM 1544 C C . GLU A 1 199 ? -9.156 25.219 -0.213 1 91.31 199 GLU A C 1
ATOM 1546 O O . GLU A 1 199 ? -9.828 26.031 0.422 1 91.31 199 GLU A O 1
ATOM 1551 N N . GLN A 1 200 ? -8.773 24.078 0.265 1 92 200 GLN A N 1
ATOM 1552 C CA . GLN A 1 200 ? -9.258 23.641 1.569 1 92 200 GLN A CA 1
ATOM 1553 C C . GLN A 1 200 ? -8.375 24.172 2.693 1 92 200 GLN A C 1
ATOM 1555 O O . GLN A 1 200 ? -8.805 24.234 3.848 1 92 200 GLN A O 1
ATOM 1560 N N . VAL A 1 201 ? -7.176 24.422 2.424 1 92.44 201 VAL A N 1
ATOM 1561 C CA . VAL A 1 201 ? -6.23 24.984 3.387 1 92.44 201 VAL A CA 1
ATOM 1562 C C . VAL A 1 201 ? -5.621 26.266 2.83 1 92.44 201 VAL A C 1
ATOM 1564 O O . VAL A 1 201 ? -5.766 26.562 1.642 1 92.44 201 VAL A O 1
ATOM 1567 N N . PRO A 1 202 ? -4.988 27.078 3.756 1 91.44 202 PRO A N 1
ATOM 1568 C CA . PRO A 1 202 ? -4.371 28.312 3.275 1 91.44 202 PRO A CA 1
ATOM 1569 C C . PRO A 1 202 ? -3.355 28.078 2.16 1 91.44 202 PRO A C 1
ATOM 1571 O O . PRO A 1 202 ? -2.693 27.031 2.141 1 91.44 202 PRO A O 1
ATOM 1574 N N . GLY A 1 203 ? -3.211 29.047 1.265 1 94.62 203 GLY A N 1
ATOM 1575 C CA . GLY A 1 203 ? -2.246 28.969 0.178 1 94.62 203 GLY A CA 1
ATOM 1576 C C . GLY A 1 203 ? -0.814 29.172 0.638 1 94.62 203 GLY A C 1
ATOM 1577 O O . GLY A 1 203 ? -0.56 29.359 1.829 1 94.62 203 GLY A O 1
ATOM 1578 N N . PRO A 1 204 ? 0.127 29.109 -0.351 1 97 204 PRO A N 1
ATOM 1579 C CA . PRO A 1 204 ? 1.554 29.125 -0.022 1 97 204 PRO A CA 1
ATOM 1580 C C . PRO A 1 204 ? 1.961 30.359 0.78 1 97 204 PRO A C 1
ATOM 1582 O O . PRO A 1 204 ? 2.711 30.25 1.753 1 97 204 PRO A O 1
ATOM 1585 N N . GLU A 1 205 ? 1.495 31.516 0.459 1 96.5 205 GLU A N 1
ATOM 1586 C CA . GLU A 1 205 ? 1.884 32.75 1.153 1 96.5 205 GLU A CA 1
ATOM 1587 C C . GLU A 1 205 ? 1.386 32.75 2.596 1 96.5 205 GLU A C 1
ATOM 1589 O O . GLU A 1 205 ? 2.123 33.094 3.514 1 96.5 205 GLU A O 1
ATOM 1594 N N . GLU A 1 206 ? 0.175 32.344 2.748 1 96.5 206 GLU A N 1
ATOM 1595 C CA . GLU A 1 206 ? -0.379 32.312 4.098 1 96.5 206 GLU A CA 1
ATOM 1596 C C . GLU A 1 206 ? 0.294 31.219 4.938 1 96.5 206 GLU A C 1
ATOM 1598 O O . GLU A 1 206 ? 0.489 31.391 6.141 1 96.5 206 GLU A O 1
ATOM 1603 N N . GLN A 1 207 ? 0.617 30.109 4.324 1 97.25 207 GLN A N 1
ATOM 1604 C CA . GLN A 1 207 ? 1.33 29.047 5.027 1 97.25 207 GLN A CA 1
ATOM 1605 C C . GLN A 1 207 ? 2.688 29.531 5.527 1 97.25 207 GLN A C 1
ATOM 1607 O O . GLN A 1 207 ? 3.135 29.125 6.605 1 97.25 207 GLN A O 1
ATOM 1612 N N . ARG A 1 208 ? 3.412 30.375 4.809 1 97.44 208 ARG A N 1
ATOM 1613 C CA . ARG A 1 208 ? 4.688 30.938 5.227 1 97.44 208 ARG A CA 1
ATOM 1614 C C . ARG A 1 208 ? 4.52 31.797 6.48 1 97.44 208 ARG A C 1
ATOM 1616 O O . ARG A 1 208 ? 5.359 31.75 7.383 1 97.44 208 ARG A O 1
ATOM 1623 N N . ARG A 1 209 ? 3.342 32.469 6.57 1 95.69 209 ARG A N 1
ATOM 1624 C CA . ARG A 1 209 ? 3.107 33.438 7.648 1 95.69 209 ARG A CA 1
ATOM 1625 C C . ARG A 1 209 ? 2.594 32.719 8.898 1 95.69 209 ARG A C 1
ATOM 1627 O O . ARG A 1 209 ? 2.719 33.25 10.008 1 95.69 209 ARG A O 1
ATOM 1634 N N . THR A 1 210 ? 2.033 31.578 8.672 1 95.62 210 THR A N 1
ATOM 1635 C CA . THR A 1 210 ? 1.389 30.906 9.797 1 95.62 210 THR A CA 1
ATOM 1636 C C . THR A 1 210 ? 2.152 29.641 10.18 1 95.62 210 THR A C 1
ATOM 1638 O O . THR A 1 210 ? 3.031 29.672 11.047 1 95.62 210 THR A O 1
ATOM 1641 N N . THR A 1 211 ? 2.059 28.609 9.359 1 97.5 211 THR A N 1
ATOM 1642 C CA . THR A 1 211 ? 2.623 27.297 9.688 1 97.5 211 THR A CA 1
ATOM 1643 C C . THR A 1 211 ? 4.145 27.375 9.766 1 97.5 211 THR A C 1
ATOM 1645 O O . THR A 1 211 ? 4.75 26.875 10.719 1 97.5 211 THR A O 1
ATOM 1648 N N . LEU A 1 212 ? 4.801 28.016 8.82 1 98.06 212 LEU A N 1
ATOM 1649 C CA . LEU A 1 212 ? 6.254 27.969 8.703 1 98.06 212 LEU A CA 1
ATOM 1650 C C . LEU A 1 212 ? 6.902 29.016 9.594 1 98.06 212 LEU A C 1
ATOM 1652 O O . LEU A 1 212 ? 8.117 29.031 9.773 1 98.06 212 LEU A O 1
ATOM 1656 N N . ALA A 1 213 ? 6.062 29.906 10.227 1 96.25 213 ALA A N 1
ATOM 1657 C CA . ALA A 1 213 ? 6.578 30.984 11.062 1 96.25 213 ALA A CA 1
ATOM 1658 C C . ALA A 1 213 ? 7.34 30.422 12.266 1 96.25 213 ALA A C 1
ATOM 1660 O O . ALA A 1 213 ? 8.242 31.078 12.789 1 96.25 213 ALA A O 1
ATOM 1661 N N . ALA A 1 214 ? 7.031 29.234 12.633 1 96.31 214 ALA A N 1
ATOM 1662 C CA . ALA A 1 214 ? 7.625 28.656 13.828 1 96.31 214 ALA A CA 1
ATOM 1663 C C . ALA A 1 214 ? 8.938 27.938 13.508 1 96.31 214 ALA A C 1
ATOM 1665 O O . ALA A 1 214 ? 9.688 27.578 14.406 1 96.31 214 ALA A O 1
ATOM 1666 N N . PHE A 1 215 ? 9.297 27.781 12.266 1 97.88 215 PHE A N 1
ATOM 1667 C CA . PHE A 1 215 ? 10.414 26.922 11.867 1 97.88 215 PHE A CA 1
ATOM 1668 C C . PHE A 1 215 ? 11.617 27.766 11.461 1 97.88 215 PHE A C 1
ATOM 1670 O O . PHE A 1 215 ? 11.461 28.797 10.805 1 97.88 215 PHE A O 1
ATOM 1677 N N . THR A 1 216 ? 12.828 27.328 11.812 1 97 216 THR A N 1
ATOM 1678 C CA . THR A 1 216 ? 14.062 28.031 11.469 1 97 216 THR A CA 1
ATOM 1679 C C . THR A 1 216 ? 14.555 27.641 10.086 1 97 216 THR A C 1
ATOM 1681 O O . THR A 1 216 ? 15.266 28.391 9.43 1 97 216 THR A O 1
ATOM 1684 N N . HIS A 1 217 ? 14.289 26.391 9.688 1 96.06 217 HIS A N 1
ATOM 1685 C CA . HIS A 1 217 ? 14.672 25.828 8.398 1 96.06 217 HIS A CA 1
ATOM 1686 C C . HIS A 1 217 ? 13.469 25.25 7.664 1 96.06 217 HIS A C 1
ATOM 1688 O O . HIS A 1 217 ? 13.008 24.156 7.988 1 96.06 217 HIS A O 1
ATOM 1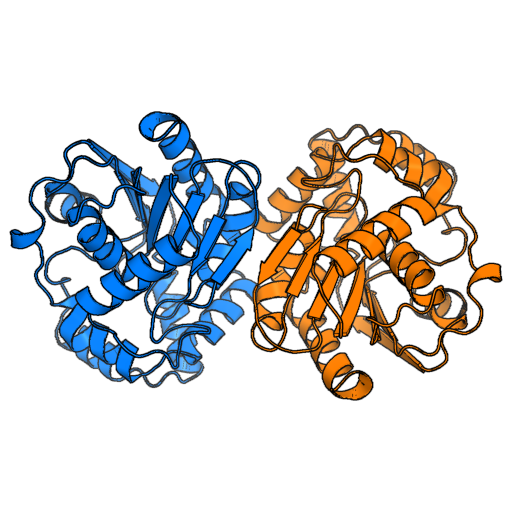694 N N . SER A 1 218 ? 13.062 26.016 6.629 1 97.62 218 SER A N 1
ATOM 1695 C CA . SER A 1 218 ? 11.859 25.562 5.945 1 97.62 218 SER A CA 1
ATOM 1696 C C . SER A 1 218 ? 12.008 25.672 4.434 1 97.62 218 SER A C 1
ATOM 1698 O O . SER A 1 218 ? 12.75 26.516 3.938 1 97.62 218 SER A O 1
ATOM 1700 N N . THR A 1 219 ? 11.414 24.734 3.75 1 97.62 219 THR A N 1
ATOM 1701 C CA . THR A 1 219 ? 11.219 24.734 2.305 1 97.62 219 THR A CA 1
ATOM 1702 C C . THR A 1 219 ? 9.734 24.594 1.96 1 97.62 219 THR A C 1
ATOM 1704 O O . THR A 1 219 ? 9.016 23.828 2.6 1 97.62 219 THR A O 1
ATOM 1707 N N . LEU A 1 220 ? 9.289 25.422 1.008 1 98.62 220 LEU A N 1
ATOM 1708 C CA . LEU A 1 220 ? 7.918 25.328 0.528 1 98.62 220 LEU A CA 1
ATOM 1709 C C . LEU A 1 220 ? 7.883 25.016 -0.964 1 98.62 220 LEU A C 1
ATOM 1711 O O . LEU A 1 220 ? 8.594 25.641 -1.752 1 98.62 220 LEU A O 1
ATOM 1715 N N . GLU A 1 221 ? 7.168 23.969 -1.344 1 98.81 221 GLU A N 1
ATOM 1716 C CA . GLU A 1 221 ? 6.98 23.562 -2.732 1 98.81 221 GLU A CA 1
ATOM 1717 C C . GLU A 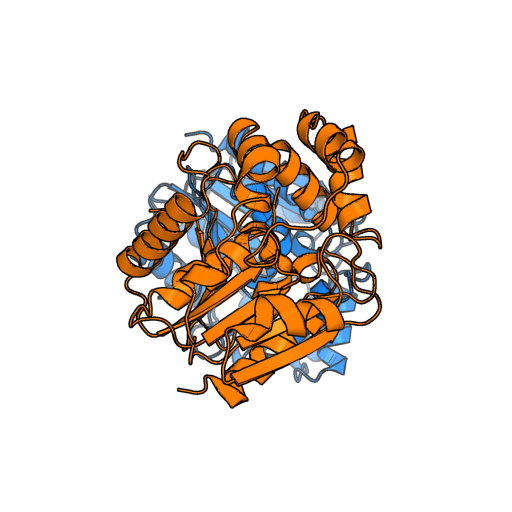1 221 ? 5.5 23.516 -3.098 1 98.81 221 GLU A C 1
ATOM 1719 O O . GLU A 1 221 ? 4.648 23.297 -2.234 1 98.81 221 GLU A O 1
ATOM 1724 N N . VAL A 1 222 ? 5.199 23.828 -4.355 1 98.75 222 VAL A N 1
ATOM 1725 C CA . VAL A 1 222 ? 3.838 23.75 -4.875 1 98.75 222 VAL A CA 1
ATOM 1726 C C . VAL A 1 222 ? 3.779 22.75 -6.02 1 98.75 222 VAL A C 1
ATOM 1728 O O . VAL A 1 222 ? 4.582 22.812 -6.957 1 98.75 222 VAL A O 1
ATOM 1731 N N . ILE A 1 223 ? 2.893 21.781 -5.965 1 98.56 223 ILE A N 1
ATOM 1732 C CA . ILE A 1 223 ? 2.697 20.844 -7.07 1 98.56 223 ILE A CA 1
ATOM 1733 C C . ILE A 1 223 ? 1.629 21.391 -8.016 1 98.56 223 ILE A C 1
ATOM 1735 O O . ILE A 1 223 ? 0.485 21.609 -7.613 1 98.56 223 ILE A O 1
ATOM 1739 N N . PRO A 1 224 ? 1.961 21.562 -9.266 1 97.44 224 PRO A N 1
ATOM 1740 C CA . PRO A 1 224 ? 0.986 22.078 -10.234 1 97.44 224 PRO A CA 1
ATOM 1741 C C . PRO A 1 224 ? -0.168 21.109 -10.477 1 97.44 224 PRO A C 1
ATOM 1743 O O . PRO A 1 224 ? 0.036 19.891 -10.492 1 97.44 224 PRO A O 1
ATOM 1746 N N . ASN A 1 225 ? -1.34 21.594 -10.625 1 95.12 225 ASN A N 1
ATOM 1747 C CA . ASN A 1 225 ? -2.545 20.859 -10.984 1 95.12 225 ASN A CA 1
ATOM 1748 C C . ASN A 1 225 ? -2.885 19.797 -9.938 1 95.12 225 ASN A C 1
ATOM 1750 O O . ASN A 1 225 ? -3.316 18.703 -10.281 1 95.12 225 ASN A O 1
ATOM 1754 N N . ALA A 1 226 ? -2.535 20.078 -8.734 1 97 226 ALA A N 1
ATOM 1755 C CA . ALA A 1 226 ? -2.85 19.172 -7.641 1 97 226 ALA A CA 1
ATOM 1756 C C . ALA A 1 226 ? -3.828 19.812 -6.656 1 97 226 ALA A C 1
ATOM 1758 O O . ALA A 1 226 ? -3.725 21 -6.352 1 97 226 ALA A O 1
ATOM 1759 N N . GLY A 1 227 ? -4.812 19.031 -6.246 1 97.31 227 GLY A N 1
ATOM 1760 C CA . GLY A 1 227 ? -5.723 19.438 -5.188 1 97.31 227 GLY A CA 1
ATOM 1761 C C . GLY A 1 227 ? -5.238 19.062 -3.803 1 97.31 227 GLY A C 1
ATOM 1762 O O . GLY A 1 227 ? -4.035 19.078 -3.533 1 97.31 227 GLY A O 1
ATOM 1763 N N . HIS A 1 228 ? -6.207 18.859 -2.867 1 97.94 228 HIS A N 1
ATOM 1764 C CA . HIS A 1 228 ? -5.934 18.609 -1.456 1 97.94 228 HIS A CA 1
ATOM 1765 C C . HIS A 1 228 ? -5.383 17.203 -1.241 1 97.94 228 HIS A C 1
ATOM 1767 O O . HIS A 1 228 ? -4.633 16.953 -0.292 1 97.94 228 HIS A O 1
ATOM 1773 N N . LEU A 1 229 ? -5.688 16.25 -2.121 1 98.56 229 LEU A N 1
ATOM 1774 C CA . LEU A 1 229 ? -5.363 14.852 -1.916 1 98.56 229 LEU A CA 1
ATOM 1775 C C . LEU A 1 229 ? -4.148 14.445 -2.746 1 98.56 229 LEU A C 1
ATOM 1777 O O . LEU A 1 229 ? -4.18 13.422 -3.441 1 98.56 229 LEU A O 1
ATOM 1781 N N . MET A 1 230 ? -3.059 15.172 -2.6 1 98.38 230 MET A N 1
ATOM 1782 C CA . MET A 1 230 ? -1.83 15.008 -3.373 1 98.38 230 MET A CA 1
ATOM 1783 C C . MET A 1 230 ? -1.271 13.594 -3.211 1 98.38 230 MET A C 1
ATOM 1785 O O . MET A 1 230 ? -0.844 12.977 -4.188 1 98.38 230 MET A O 1
ATOM 1789 N N . PRO A 1 231 ? -1.296 12.938 -1.968 1 98.5 231 PRO A N 1
ATOM 1790 C CA . PRO A 1 231 ? -0.748 11.586 -1.85 1 98.5 231 PRO A CA 1
ATOM 1791 C C . PRO A 1 231 ? -1.43 10.594 -2.785 1 98.5 231 PRO A C 1
ATOM 1793 O O . PRO A 1 231 ? -0.815 9.602 -3.193 1 98.5 231 PRO A O 1
ATOM 1796 N N . MET A 1 232 ? -2.691 10.875 -3.146 1 97.94 232 MET A N 1
ATOM 1797 C CA . MET A 1 232 ? -3.484 9.977 -3.977 1 97.94 232 MET A CA 1
ATOM 1798 C C . MET A 1 232 ? -3.506 10.445 -5.426 1 97.94 232 MET A C 1
ATOM 1800 O O . MET A 1 232 ? -3.598 9.633 -6.348 1 97.94 232 MET A O 1
ATOM 1804 N N . GLN A 1 233 ? -3.389 11.742 -5.633 1 96.88 233 GLN A N 1
ATOM 1805 C CA . GLN A 1 233 ? -3.584 12.344 -6.949 1 96.88 233 GLN A CA 1
ATOM 1806 C C . GLN A 1 233 ? -2.262 12.453 -7.703 1 96.88 233 GLN A C 1
ATOM 1808 O O . GLN A 1 233 ? -2.213 12.242 -8.914 1 96.88 233 GLN A O 1
ATOM 1813 N N . THR A 1 234 ? -1.231 12.859 -6.996 1 97.31 234 THR A N 1
ATOM 1814 C CA . THR A 1 234 ? 0.079 13.094 -7.594 1 97.31 234 THR A CA 1
ATOM 1815 C C . THR A 1 234 ? 1.171 12.398 -6.785 1 97.31 234 THR A C 1
ATOM 1817 O O . THR A 1 234 ? 2.156 13.023 -6.395 1 97.31 234 THR A O 1
ATOM 1820 N N . PRO A 1 235 ? 1.002 11.094 -6.645 1 98.19 235 PRO A N 1
ATOM 1821 C CA . PRO A 1 235 ? 1.885 10.383 -5.719 1 98.19 235 P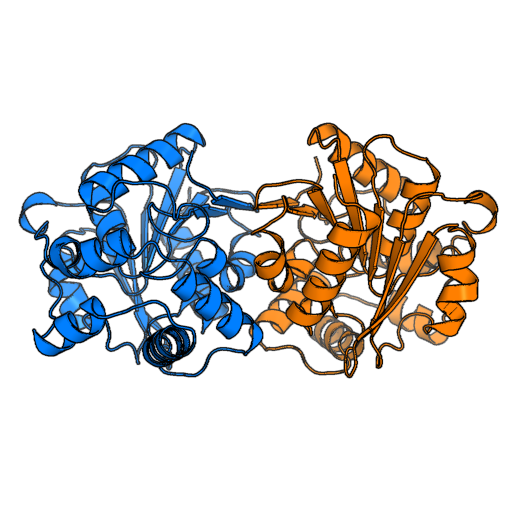RO A CA 1
ATOM 1822 C C . PRO A 1 235 ? 3.354 10.453 -6.133 1 98.19 235 PRO A C 1
ATOM 1824 O O . PRO A 1 235 ? 4.23 10.586 -5.277 1 98.19 235 PRO A O 1
ATOM 1827 N N . GLN A 1 236 ? 3.691 10.359 -7.422 1 97.44 236 GLN A N 1
ATOM 1828 C CA . GLN A 1 236 ? 5.082 10.367 -7.867 1 97.44 236 GLN A CA 1
ATOM 1829 C C . GLN A 1 236 ? 5.723 11.734 -7.629 1 97.44 236 GLN A C 1
ATOM 1831 O O . GLN A 1 236 ? 6.855 11.82 -7.148 1 97.44 236 GLN A O 1
ATOM 1836 N N . ALA A 1 237 ? 4.992 12.812 -7.996 1 98.31 237 ALA A N 1
ATOM 1837 C CA . ALA A 1 237 ? 5.504 14.164 -7.781 1 98.31 237 ALA A CA 1
ATOM 1838 C C . ALA A 1 237 ? 5.742 14.43 -6.297 1 98.31 237 ALA A C 1
ATOM 1840 O O . ALA A 1 237 ? 6.773 14.984 -5.918 1 98.31 237 ALA A O 1
ATOM 1841 N N . LEU A 1 238 ? 4.832 14.039 -5.461 1 98.81 238 LEU A N 1
ATOM 1842 C CA . LEU A 1 238 ? 4.957 14.234 -4.02 1 98.81 238 LEU A CA 1
ATOM 1843 C C . LEU A 1 238 ? 6.148 13.453 -3.473 1 98.81 238 LEU A C 1
ATOM 1845 O O . LEU A 1 238 ? 6.965 14 -2.727 1 98.81 238 LEU A O 1
ATOM 1849 N N . ALA A 1 239 ? 6.27 12.18 -3.861 1 98.69 239 ALA A N 1
ATOM 1850 C CA . ALA A 1 239 ? 7.363 11.336 -3.391 1 98.69 239 ALA A CA 1
ATOM 1851 C C . ALA A 1 239 ? 8.719 11.914 -3.799 1 98.69 239 ALA A C 1
ATOM 1853 O O . ALA A 1 239 ? 9.68 11.859 -3.031 1 98.69 239 ALA A O 1
ATOM 1854 N N . THR A 1 240 ? 8.773 12.414 -5.008 1 98.31 240 THR A N 1
ATOM 1855 C CA . THR A 1 240 ? 10.016 13.016 -5.496 1 98.31 240 THR A CA 1
ATOM 1856 C C . THR A 1 240 ? 10.445 14.172 -4.594 1 98.31 240 THR A C 1
ATOM 1858 O O . THR A 1 240 ? 11.617 14.266 -4.223 1 98.31 240 THR A O 1
ATOM 1861 N N . LEU A 1 241 ? 9.523 15.039 -4.195 1 98.75 241 LEU A N 1
ATOM 1862 C CA . LEU A 1 241 ? 9.828 16.156 -3.303 1 98.75 241 LEU A CA 1
ATOM 1863 C C . LEU A 1 241 ? 10.258 15.641 -1.932 1 98.75 241 LEU A C 1
ATOM 1865 O O . LEU A 1 241 ? 11.203 16.172 -1.338 1 98.75 241 LEU A O 1
ATOM 1869 N N . MET A 1 242 ? 9.609 14.633 -1.429 1 98.75 242 MET A N 1
ATOM 1870 C CA . MET A 1 242 ? 9.93 14.078 -0.118 1 98.75 242 MET A CA 1
ATOM 1871 C C . MET A 1 242 ? 11.344 13.492 -0.105 1 98.75 242 MET A C 1
ATOM 1873 O O . MET A 1 242 ? 12.109 13.727 0.831 1 98.75 242 MET A O 1
ATOM 1877 N N . LEU A 1 243 ? 11.688 12.734 -1.14 1 98.44 243 LEU A N 1
ATOM 1878 C CA . LEU A 1 243 ? 13 12.102 -1.226 1 98.44 243 LEU A CA 1
ATOM 1879 C C . LEU A 1 243 ? 14.102 13.148 -1.361 1 98.44 243 LEU A C 1
ATOM 1881 O O . LEU A 1 243 ? 15.156 13.031 -0.733 1 98.44 243 LEU A O 1
ATOM 1885 N N . ALA A 1 244 ? 13.836 14.164 -2.203 1 98.12 244 ALA A N 1
ATOM 1886 C CA . ALA A 1 244 ? 14.805 15.242 -2.359 1 98.12 244 ALA A CA 1
ATOM 1887 C C . ALA A 1 244 ? 15.039 15.969 -1.038 1 98.12 244 ALA A C 1
ATOM 1889 O O . ALA A 1 244 ? 16.172 16.297 -0.692 1 98.12 244 ALA A O 1
ATOM 1890 N N . PHE A 1 245 ? 14 16.234 -0.295 1 98.5 245 PHE A N 1
ATOM 1891 C CA . PHE A 1 245 ? 14.078 16.922 0.99 1 98.5 245 PHE A CA 1
ATOM 1892 C C . PHE A 1 245 ? 14.914 16.125 1.981 1 98.5 245 PHE A C 1
ATOM 1894 O O . PHE A 1 245 ? 15.82 16.672 2.619 1 98.5 245 PHE A O 1
ATOM 1901 N N . VAL A 1 246 ? 14.648 14.82 2.115 1 97.56 246 VAL A N 1
ATOM 1902 C CA . VAL A 1 246 ? 15.344 13.984 3.086 1 97.56 246 VAL A CA 1
ATOM 1903 C C . VAL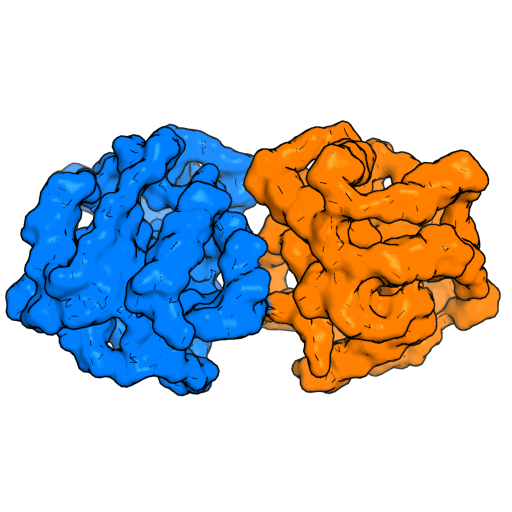 A 1 246 ? 16.828 13.883 2.715 1 97.56 246 VAL A C 1
ATOM 1905 O O . VAL A 1 246 ? 17.688 13.914 3.59 1 97.56 246 VAL A O 1
ATOM 1908 N N . LYS A 1 247 ? 17.156 13.75 1.473 1 95.44 247 LYS A N 1
ATOM 1909 C CA . LYS A 1 247 ? 18.547 13.664 1.013 1 95.44 247 LYS A CA 1
ATOM 1910 C C . LYS A 1 247 ? 19.312 14.945 1.329 1 95.44 247 LYS A C 1
ATOM 1912 O O . LYS A 1 247 ? 20.484 14.891 1.7 1 95.44 247 LYS A O 1
ATOM 1917 N N . ALA A 1 248 ? 18.609 16.047 1.267 1 94.81 248 ALA A N 1
ATOM 1918 C CA . ALA A 1 248 ? 19.266 17.328 1.431 1 94.81 248 ALA A CA 1
ATOM 1919 C C . ALA A 1 248 ? 19.328 17.734 2.902 1 94.81 248 ALA A C 1
ATOM 1921 O O . ALA A 1 248 ? 20.297 18.375 3.338 1 94.81 248 ALA A O 1
ATOM 1922 N N . GLN A 1 249 ? 18.281 17.391 3.613 1 90.81 249 GLN A N 1
ATOM 1923 C CA . GLN A 1 249 ? 18.109 18.109 4.879 1 90.81 249 GLN A CA 1
ATOM 1924 C C . GLN A 1 249 ? 18.109 17.125 6.055 1 90.81 249 GLN A C 1
ATOM 1926 O O . GLN A 1 249 ? 18.266 17.531 7.207 1 90.81 249 GLN A O 1
ATOM 1931 N N . CYS A 1 250 ? 17.812 15.883 5.715 1 82.38 250 CYS A N 1
ATOM 1932 C CA . CYS A 1 250 ? 17.656 14.93 6.812 1 82.38 250 CYS A CA 1
ATOM 1933 C C . CYS A 1 250 ? 18.672 13.805 6.711 1 82.38 250 CYS A C 1
ATOM 1935 O O . CYS A 1 250 ? 18.562 12.805 7.414 1 82.38 250 CYS A O 1
ATOM 1937 N N . GLY A 1 251 ? 19.531 13.828 5.629 1 67 251 GLY A N 1
ATOM 1938 C CA . GLY A 1 251 ? 20.469 12.789 5.266 1 67 251 GLY A CA 1
ATOM 1939 C C . GLY A 1 251 ? 21.312 12.305 6.438 1 67 251 GLY A C 1
ATOM 1940 O O . GLY A 1 251 ? 21.734 13.109 7.277 1 67 251 GLY A O 1
ATOM 1941 N N . GLY A 1 252 ? 20.875 11.125 7.172 1 49.28 252 GLY A N 1
ATOM 1942 C CA . GLY A 1 252 ? 21.828 10.461 8.047 1 49.28 252 GLY A CA 1
ATOM 1943 C C . GLY A 1 252 ? 23.188 10.258 7.406 1 49.28 252 GLY A C 1
ATOM 1944 O O . GLY A 1 252 ? 23.312 10.328 6.184 1 49.28 252 GLY A O 1
ATOM 1945 N N . MET B 1 1 ? 15 -13.062 6.461 1 91.38 1 MET B N 1
ATOM 1946 C CA . MET B 1 1 ? 13.594 -12.992 6.086 1 91.38 1 MET B CA 1
ATOM 1947 C C . MET B 1 1 ? 13.406 -12.18 4.812 1 91.38 1 MET B C 1
ATOM 1949 O O . MET B 1 1 ? 14.062 -11.156 4.625 1 91.38 1 MET B O 1
ATOM 1953 N N . LEU B 1 2 ? 12.547 -12.648 3.932 1 97 2 LEU B N 1
ATOM 1954 C CA . LEU B 1 2 ? 12.312 -11.953 2.672 1 97 2 LEU B CA 1
ATOM 1955 C C . LEU B 1 2 ? 11.672 -10.586 2.916 1 97 2 LEU B C 1
ATOM 1957 O O . LEU B 1 2 ? 10.812 -10.445 3.785 1 97 2 LEU B O 1
ATOM 1961 N N . PRO B 1 3 ? 12.156 -9.625 2.129 1 97.62 3 PRO B N 1
ATOM 1962 C CA . PRO B 1 3 ? 11.469 -8.336 2.197 1 97.62 3 PRO B CA 1
ATOM 1963 C C . PRO B 1 3 ? 9.977 -8.453 1.927 1 97.62 3 PRO B C 1
ATOM 1965 O O . PRO B 1 3 ? 9.555 -9.25 1.085 1 97.62 3 PRO B O 1
ATOM 1968 N N . HIS B 1 4 ? 9.188 -7.648 2.762 1 98.38 4 HIS B N 1
ATOM 1969 C CA . HIS B 1 4 ? 7.738 -7.746 2.645 1 98.38 4 HIS B CA 1
ATOM 1970 C C . HIS B 1 4 ? 7.055 -6.492 3.178 1 98.38 4 HIS B C 1
ATOM 1972 O O . HIS B 1 4 ? 7.68 -5.691 3.881 1 98.38 4 HIS B O 1
ATOM 1978 N N . SER B 1 5 ? 5.871 -6.23 2.713 1 98.38 5 SER B N 1
ATOM 1979 C CA . SER B 1 5 ? 4.961 -5.281 3.346 1 98.38 5 SER B CA 1
ATOM 1980 C C . SER B 1 5 ? 3.947 -5.996 4.234 1 98.38 5 SER B C 1
ATOM 1982 O O . SER B 1 5 ? 3.629 -7.164 4.004 1 98.38 5 SER B O 1
ATOM 1984 N N . ARG B 1 6 ? 3.445 -5.301 5.258 1 98 6 ARG B N 1
ATOM 1985 C CA . ARG B 1 6 ? 2.443 -5.848 6.168 1 98 6 ARG B CA 1
ATOM 1986 C C . ARG B 1 6 ? 1.395 -4.797 6.523 1 98 6 ARG B C 1
ATOM 1988 O O . ARG B 1 6 ? 1.729 -3.637 6.766 1 98 6 ARG B O 1
ATOM 1995 N N . GLN B 1 7 ? 0.156 -5.211 6.527 1 97.62 7 GLN B N 1
ATOM 1996 C CA . GLN B 1 7 ? -0.937 -4.355 6.98 1 97.62 7 GLN B CA 1
ATOM 1997 C C . GLN B 1 7 ? -2.191 -5.176 7.273 1 97.62 7 GLN B C 1
ATOM 1999 O O . GLN B 1 7 ? -2.309 -6.32 6.832 1 97.62 7 GLN B O 1
ATOM 2004 N N . GLY B 1 8 ? -3.113 -4.59 7.996 1 96.69 8 GLY B N 1
ATOM 2005 C CA . GLY B 1 8 ? -4.383 -5.234 8.297 1 96.69 8 GLY B CA 1
ATOM 2006 C C . GLY B 1 8 ? -4.301 -6.195 9.469 1 96.69 8 GLY B C 1
ATOM 2007 O O . GLY B 1 8 ? -3.215 -6.441 10 1 96.69 8 GLY B O 1
ATOM 2008 N N . HIS B 1 9 ? -5.52 -6.566 9.789 1 93 9 HIS B N 1
ATOM 2009 C CA . HIS B 1 9 ? -5.684 -7.516 10.883 1 93 9 HIS B CA 1
ATOM 2010 C C . HIS B 1 9 ? -6.797 -8.516 10.586 1 93 9 HIS B C 1
ATOM 2012 O O . HIS B 1 9 ? -7.637 -8.273 9.711 1 93 9 HIS B O 1
ATOM 2018 N N . GLY B 1 10 ? -6.699 -9.672 11.094 1 94.69 10 GLY B N 1
ATOM 2019 C CA . GLY B 1 10 ? -7.727 -10.688 10.93 1 94.69 10 GLY B CA 1
ATOM 2020 C C . GLY B 1 10 ? -7.223 -11.938 10.234 1 94.69 10 GLY B C 1
ATOM 2021 O O . GLY B 1 10 ? -6.188 -11.906 9.57 1 94.69 10 GLY B O 1
ATOM 2022 N N . ALA B 1 11 ? -8.047 -13.039 10.32 1 96.12 11 ALA B N 1
ATOM 2023 C CA . ALA B 1 11 ? -7.703 -14.328 9.719 1 96.12 11 ALA B CA 1
ATOM 2024 C C . ALA B 1 11 ? -8.641 -14.664 8.562 1 96.12 11 ALA B C 1
ATOM 2026 O O . ALA B 1 11 ? -9.781 -14.195 8.531 1 96.12 11 ALA B O 1
ATOM 2027 N N . PRO B 1 12 ? -8.188 -15.453 7.695 1 97.88 12 PRO B N 1
ATOM 2028 C CA . PRO B 1 12 ? -6.797 -15.867 7.504 1 97.88 12 PRO B CA 1
ATOM 2029 C C . PRO B 1 12 ? -5.922 -14.742 6.961 1 97.88 12 PRO B C 1
ATOM 2031 O O . PRO B 1 12 ? -6.438 -13.734 6.461 1 97.88 12 PRO B O 1
ATOM 2034 N N . THR B 1 13 ? -4.59 -14.883 7.137 1 98.62 13 THR B N 1
ATOM 2035 C CA . THR B 1 13 ? -3.625 -13.969 6.539 1 98.62 13 THR B CA 1
ATOM 2036 C C . THR B 1 13 ? -3.459 -14.25 5.051 1 98.62 13 THR B C 1
ATOM 2038 O O . THR B 1 13 ? -3.221 -15.391 4.656 1 98.62 13 THR B O 1
ATOM 2041 N N . PHE B 1 14 ? -3.648 -13.203 4.25 1 98.88 14 PHE B N 1
ATOM 2042 C CA . PHE B 1 14 ? -3.242 -13.336 2.854 1 98.88 14 PHE B CA 1
ATOM 2043 C C . PHE B 1 14 ? -1.734 -13.172 2.713 1 98.88 14 PHE B C 1
ATOM 2045 O O . PHE B 1 14 ? -1.175 -12.148 3.107 1 98.88 14 PHE B O 1
ATOM 2052 N N . VAL B 1 15 ? -1.056 -14.156 2.209 1 98.94 15 VAL B N 1
ATOM 2053 C CA . VAL B 1 15 ? 0.342 -14.047 1.801 1 98.94 15 VAL B CA 1
ATOM 2054 C C . VAL B 1 15 ? 0.427 -13.898 0.283 1 98.94 15 VAL B C 1
ATOM 2056 O O . VAL B 1 15 ? 0.163 -14.844 -0.457 1 98.94 15 VAL B O 1
ATOM 2059 N N . LEU B 1 16 ? 0.831 -12.719 -0.137 1 98.94 16 LEU B N 1
ATOM 2060 C CA . LEU B 1 16 ? 0.693 -12.336 -1.538 1 98.94 16 LEU B CA 1
ATOM 2061 C C . LEU B 1 16 ? 2.049 -12.328 -2.236 1 98.94 16 LEU B C 1
ATOM 2063 O O . LEU B 1 16 ? 3 -11.711 -1.752 1 98.94 16 LEU B O 1
ATOM 2067 N N . MET B 1 17 ? 2.119 -13.016 -3.359 1 98.88 17 MET B N 1
ATOM 2068 C CA . MET B 1 17 ? 3.348 -13.047 -4.148 1 98.88 17 MET B CA 1
ATOM 2069 C C . MET B 1 17 ? 3.117 -12.469 -5.539 1 98.88 17 MET B C 1
ATOM 2071 O O . MET B 1 17 ? 1.979 -12.391 -6.004 1 98.88 17 MET B O 1
ATOM 2075 N N . HIS B 1 18 ? 4.152 -12.062 -6.145 1 98.81 18 HIS B N 1
ATOM 2076 C CA . HIS B 1 18 ? 4.094 -11.227 -7.336 1 98.81 18 HIS B CA 1
ATOM 2077 C C . HIS B 1 18 ? 4.398 -12.031 -8.594 1 98.81 18 HIS B C 1
ATOM 2079 O O . HIS B 1 18 ? 4.754 -13.211 -8.516 1 98.81 18 HIS B O 1
ATOM 2085 N N . TYR B 1 19 ? 4.156 -11.438 -9.805 1 98.62 19 TYR B N 1
ATOM 2086 C CA . TYR B 1 19 ? 4.441 -12.031 -11.102 1 98.62 19 TYR B CA 1
ATOM 2087 C C . TYR B 1 19 ? 5.898 -11.82 -11.492 1 98.62 19 TYR B C 1
ATOM 2089 O O . TYR B 1 19 ? 6.637 -11.117 -10.797 1 98.62 19 TYR B O 1
ATOM 2097 N N . LEU B 1 20 ? 6.359 -12.477 -12.609 1 98.06 20 LEU B N 1
ATOM 2098 C CA . LEU B 1 20 ? 7.691 -12.25 -13.156 1 98.06 20 LEU B CA 1
ATOM 2099 C C . LEU B 1 20 ? 7.922 -10.766 -13.43 1 98.06 20 LEU B C 1
ATOM 2101 O O . LEU B 1 20 ? 7.156 -10.141 -14.164 1 98.06 20 LEU B O 1
ATOM 2105 N N . GLY B 1 21 ? 8.852 -10.164 -12.82 1 97.81 21 GLY B N 1
ATOM 2106 C CA . GLY B 1 21 ? 9.172 -8.766 -13.039 1 97.81 21 GLY B CA 1
ATOM 2107 C C . GLY B 1 21 ? 8.531 -7.84 -12.023 1 97.81 21 GLY B C 1
ATOM 2108 O O . GLY B 1 21 ? 8.75 -6.625 -12.055 1 97.81 21 GLY B O 1
ATOM 2109 N N . GLY B 1 22 ? 7.766 -8.367 -11.117 1 98.44 22 GLY B N 1
ATOM 2110 C CA . GLY B 1 22 ? 7.09 -7.551 -10.125 1 98.44 22 GLY B CA 1
ATOM 2111 C C . GLY B 1 22 ? 7.777 -7.559 -8.773 1 98.44 22 GLY B C 1
ATOM 2112 O O . GLY B 1 22 ? 8.969 -7.852 -8.68 1 98.44 22 GLY B O 1
ATOM 2113 N N . SER B 1 23 ? 7.121 -7.145 -7.766 1 98.69 23 SER B N 1
ATOM 2114 C CA . SER B 1 23 ? 7.488 -7.09 -6.355 1 98.69 23 SER B CA 1
ATOM 2115 C C . SER B 1 23 ? 6.254 -7.066 -5.461 1 98.69 23 SER B C 1
ATOM 2117 O O . SER B 1 23 ? 5.129 -7.238 -5.941 1 98.69 23 SER B O 1
ATOM 2119 N N . HIS B 1 24 ? 6.531 -6.941 -4.098 1 98.69 24 HIS B N 1
ATOM 2120 C CA . HIS B 1 24 ? 5.402 -6.766 -3.189 1 98.69 24 HIS B CA 1
ATOM 2121 C C . HIS B 1 24 ? 4.504 -5.617 -3.637 1 98.69 24 HIS B C 1
ATOM 2123 O O . HIS B 1 24 ? 3.318 -5.586 -3.305 1 98.69 24 HIS B O 1
ATOM 2129 N N . ARG B 1 25 ? 5.008 -4.656 -4.461 1 98.5 25 ARG B N 1
ATOM 2130 C CA . ARG B 1 25 ? 4.285 -3.469 -4.898 1 98.5 25 ARG B CA 1
ATOM 2131 C C . ARG B 1 25 ? 3.195 -3.828 -5.902 1 98.5 25 ARG B C 1
ATOM 2133 O O . ARG B 1 25 ? 2.307 -3.021 -6.176 1 98.5 25 ARG B O 1
ATOM 2140 N N . THR B 1 26 ? 3.242 -5.066 -6.438 1 98.62 26 THR B N 1
ATOM 2141 C CA . THR B 1 26 ? 2.197 -5.582 -7.316 1 98.62 26 THR B CA 1
ATOM 2142 C C . THR B 1 26 ? 0.83 -5.48 -6.648 1 98.62 26 THR B C 1
ATOM 2144 O O . THR B 1 26 ? -0.179 -5.25 -7.316 1 98.62 26 THR B O 1
ATOM 2147 N N . TRP B 1 27 ? 0.8 -5.488 -5.363 1 98.75 27 TRP B N 1
ATOM 2148 C CA . TRP B 1 27 ? -0.457 -5.707 -4.656 1 98.75 27 TRP B CA 1
ATOM 2149 C C . TRP B 1 27 ? -0.95 -4.418 -4.008 1 98.75 27 TRP B C 1
ATOM 2151 O O . TRP B 1 27 ? -2.055 -4.371 -3.465 1 98.75 27 TRP B O 1
ATOM 2161 N N . PHE B 1 28 ? -0.247 -3.305 -4.098 1 97.44 28 PHE B N 1
ATOM 2162 C CA . PHE B 1 28 ? -0.586 -2.068 -3.402 1 97.44 28 PHE B CA 1
ATOM 2163 C C . PHE B 1 28 ? -1.952 -1.557 -3.842 1 97.44 28 PHE B C 1
ATOM 2165 O O . PHE B 1 28 ? -2.717 -1.034 -3.029 1 97.44 28 PHE B O 1
ATOM 2172 N N . PRO B 1 29 ? -2.332 -1.774 -5.152 1 97.94 29 PRO B N 1
ATOM 2173 C CA . PRO B 1 29 ? -3.682 -1.336 -5.512 1 97.94 29 PRO B CA 1
ATOM 2174 C C . PRO B 1 29 ? -4.77 -2.234 -4.926 1 97.94 29 PRO B C 1
ATOM 2176 O O . PRO B 1 29 ? -5.895 -1.779 -4.699 1 97.94 29 PRO B O 1
ATOM 2179 N N . THR B 1 30 ? -4.457 -3.48 -4.629 1 98.69 30 THR B N 1
ATOM 2180 C CA . THR B 1 30 ? -5.441 -4.457 -4.176 1 98.69 30 THR B CA 1
ATOM 2181 C C . THR B 1 30 ? -5.539 -4.457 -2.652 1 98.69 30 THR B C 1
ATOM 2183 O O . THR B 1 30 ? -6.621 -4.648 -2.094 1 98.69 30 THR B O 1
ATOM 2186 N N . LEU B 1 31 ? -4.48 -4.172 -1.941 1 98.69 31 LEU B N 1
ATOM 2187 C CA . LEU B 1 31 ? -4.34 -4.332 -0.498 1 98.69 31 LEU B CA 1
ATOM 2188 C C . LEU B 1 31 ? -5.395 -3.516 0.244 1 98.69 31 LEU B C 1
ATOM 2190 O O . LEU B 1 31 ? -5.965 -3.984 1.231 1 98.69 31 LEU B O 1
ATOM 2194 N N . PRO B 1 32 ? -5.758 -2.291 -0.237 1 97.75 32 PRO B N 1
ATOM 2195 C CA . PRO B 1 32 ? -6.723 -1.479 0.505 1 97.75 32 PRO B CA 1
ATOM 2196 C C . PRO B 1 32 ? -8.102 -2.133 0.585 1 97.75 32 PRO B C 1
ATOM 2198 O O . PRO B 1 32 ? -8.898 -1.797 1.467 1 97.75 32 PRO B O 1
ATOM 2201 N N . TYR B 1 33 ? -8.406 -3.061 -0.33 1 97.62 33 TYR B N 1
ATOM 2202 C CA . TYR B 1 33 ? -9.703 -3.734 -0.342 1 97.62 33 TYR B CA 1
ATOM 2203 C C . TYR B 1 33 ? -9.68 -4.98 0.534 1 97.62 33 TYR B C 1
ATOM 2205 O O . TYR B 1 33 ? -10.727 -5.531 0.872 1 97.62 33 TYR B O 1
ATOM 2213 N N . LEU B 1 34 ? -8.453 -5.418 0.936 1 98.44 34 LEU B N 1
ATOM 2214 C CA . LEU B 1 34 ? -8.32 -6.68 1.659 1 98.44 34 LEU B CA 1
ATOM 2215 C C . LEU B 1 34 ? -8.055 -6.43 3.141 1 98.44 34 LEU B C 1
ATOM 2217 O O . LEU B 1 34 ? -8.477 -7.211 3.992 1 98.44 34 LEU B O 1
ATOM 2221 N N . ASP B 1 35 ? -7.359 -5.371 3.457 1 97.44 35 ASP B N 1
ATOM 2222 C CA . ASP B 1 35 ? -6.695 -5.242 4.75 1 97.44 35 ASP B CA 1
ATOM 2223 C C . ASP B 1 35 ? -7.68 -4.809 5.832 1 97.44 35 ASP B C 1
ATOM 2225 O O . ASP B 1 35 ? -7.324 -4.746 7.012 1 97.44 35 ASP B O 1
ATOM 2229 N N . ASP B 1 36 ? -8.922 -4.527 5.473 1 92.69 36 ASP B N 1
ATOM 2230 C CA . ASP B 1 36 ? -9.938 -4.215 6.473 1 92.69 36 ASP B CA 1
ATOM 2231 C C . ASP B 1 36 ? -10.367 -5.469 7.23 1 92.69 36 ASP B C 1
ATOM 2233 O O . ASP B 1 36 ? -10.781 -5.387 8.391 1 92.69 36 ASP B O 1
ATOM 2237 N N . GLU B 1 37 ? -10.258 -6.59 6.559 1 95.31 37 GLU B N 1
ATOM 2238 C CA . GLU B 1 37 ? -10.805 -7.82 7.121 1 95.31 37 GLU B CA 1
ATOM 2239 C C . GLU B 1 37 ? -9.703 -8.836 7.391 1 95.31 37 GLU B C 1
ATOM 2241 O O . GLU B 1 37 ? -9.883 -9.773 8.18 1 95.31 37 GLU B O 1
ATOM 2246 N N . HIS B 1 38 ? -8.578 -8.617 6.758 1 97.88 38 HIS B N 1
ATOM 2247 C CA . HIS B 1 38 ? -7.555 -9.648 6.82 1 97.88 38 HIS B CA 1
ATOM 2248 C C . HIS B 1 38 ? -6.168 -9.047 7.004 1 97.88 38 HIS B C 1
ATOM 2250 O O . HIS B 1 38 ? -5.902 -7.938 6.527 1 97.88 38 HIS B O 1
ATOM 2256 N N . HIS B 1 39 ? -5.352 -9.789 7.742 1 98.19 39 HIS B N 1
ATOM 2257 C CA . HIS B 1 39 ? -3.922 -9.516 7.711 1 98.19 39 HIS B CA 1
ATOM 2258 C C . HIS B 1 39 ? -3.328 -9.836 6.34 1 98.19 39 HIS B C 1
ATOM 2260 O O . HIS B 1 39 ? -3.67 -10.852 5.734 1 98.19 39 HIS B O 1
ATOM 2266 N N . CYS B 1 40 ? -2.564 -8.875 5.801 1 98.81 40 CYS B N 1
ATOM 2267 C CA . CYS B 1 40 ? -1.966 -9.039 4.48 1 98.81 40 CYS B CA 1
ATOM 2268 C C . CYS B 1 40 ? -0.451 -8.883 4.547 1 98.81 40 CYS B C 1
ATOM 2270 O O . CYS B 1 40 ? 0.054 -7.914 5.113 1 98.81 40 CYS B O 1
ATOM 2272 N N . VAL B 1 41 ? 0.233 -9.852 3.984 1 98.88 41 VAL B N 1
ATOM 2273 C CA . VAL B 1 41 ? 1.685 -9.828 3.844 1 98.88 41 VAL B CA 1
ATOM 2274 C C . VAL B 1 41 ? 2.064 -10.016 2.375 1 98.88 41 VAL B C 1
ATOM 2276 O O . VAL B 1 41 ? 1.805 -11.07 1.792 1 98.88 41 VAL B O 1
ATOM 2279 N N . ALA B 1 42 ? 2.627 -9.023 1.768 1 98.88 42 ALA B N 1
ATOM 2280 C CA . ALA B 1 42 ? 3.113 -9.141 0.395 1 98.88 42 ALA B CA 1
ATOM 2281 C C . ALA B 1 42 ? 4.633 -9.297 0.362 1 98.88 42 ALA B C 1
ATOM 2283 O O . ALA B 1 42 ? 5.359 -8.414 0.825 1 98.88 42 ALA B O 1
ATOM 2284 N N . ILE B 1 43 ? 5.133 -10.352 -0.264 1 98.56 43 ILE B N 1
ATOM 2285 C CA . ILE B 1 43 ? 6.547 -10.711 -0.161 1 98.56 43 ILE B CA 1
ATOM 2286 C C . ILE B 1 43 ? 7.234 -10.484 -1.504 1 98.56 43 ILE B C 1
ATOM 2288 O O . ILE B 1 43 ? 6.609 -10.617 -2.559 1 98.56 43 ILE B O 1
ATOM 2292 N N . ASP B 1 44 ? 8.5 -10.109 -1.446 1 98.62 44 ASP B N 1
ATOM 2293 C CA . ASP B 1 44 ? 9.383 -10.164 -2.611 1 98.62 44 ASP B CA 1
ATOM 2294 C C . ASP B 1 44 ? 10.125 -11.5 -2.678 1 98.62 44 ASP B C 1
ATOM 2296 O O . ASP B 1 44 ? 10.867 -11.844 -1.762 1 98.62 44 ASP B O 1
ATOM 2300 N N . THR B 1 45 ? 9.891 -12.219 -3.736 1 98.44 45 THR B N 1
ATOM 2301 C CA . THR B 1 45 ? 10.602 -13.484 -3.895 1 98.44 45 THR B CA 1
ATOM 2302 C C . THR B 1 45 ? 12.031 -13.242 -4.375 1 98.44 45 THR B C 1
ATOM 2304 O O . THR B 1 45 ? 12.359 -12.156 -4.844 1 98.44 45 THR B O 1
ATOM 2307 N N . PRO B 1 46 ? 12.898 -14.258 -4.285 1 98.44 46 PRO B N 1
ATOM 2308 C CA . PRO B 1 46 ? 14.297 -14.102 -4.684 1 98.44 46 PRO B CA 1
ATOM 2309 C C . PRO B 1 46 ? 14.445 -13.625 -6.129 1 98.44 46 PRO B C 1
ATOM 2311 O O . PRO B 1 46 ? 13.828 -14.188 -7.035 1 98.44 46 PRO B O 1
ATOM 2314 N N . GLY B 1 47 ? 15.312 -12.602 -6.281 1 98.5 47 GLY B N 1
ATOM 2315 C CA . GLY B 1 47 ? 15.609 -12.102 -7.613 1 98.5 47 GLY B CA 1
ATOM 2316 C C . GLY B 1 47 ? 14.695 -10.969 -8.039 1 98.5 47 GLY B C 1
ATOM 2317 O O . GLY B 1 47 ? 14.867 -10.391 -9.117 1 98.5 47 GLY B O 1
ATOM 2318 N N . PHE B 1 48 ? 13.773 -10.547 -7.156 1 98.38 48 PHE B N 1
ATOM 2319 C CA . PHE B 1 48 ? 12.773 -9.57 -7.57 1 98.38 48 PHE B CA 1
ATOM 2320 C C . PHE B 1 48 ? 12.539 -8.531 -6.473 1 98.38 48 PHE B C 1
ATOM 2322 O O . PHE B 1 48 ? 12.656 -8.844 -5.285 1 98.38 48 PHE B O 1
ATOM 2329 N N . GLY B 1 49 ? 12.172 -7.312 -6.887 1 97.56 49 GLY B N 1
ATOM 2330 C CA . GLY B 1 49 ? 11.906 -6.238 -5.941 1 97.56 49 GLY B CA 1
ATOM 2331 C C . GLY B 1 49 ? 13.062 -5.98 -4.992 1 97.56 49 GLY B C 1
ATOM 2332 O O . GLY B 1 49 ? 14.211 -5.871 -5.426 1 97.56 49 GLY B O 1
ATOM 2333 N N . ASP B 1 50 ? 12.75 -5.871 -3.742 1 96.88 50 ASP B N 1
ATOM 2334 C CA . ASP B 1 50 ? 13.766 -5.582 -2.73 1 96.88 50 ASP B CA 1
ATOM 2335 C C . ASP B 1 50 ? 14.594 -6.824 -2.414 1 96.88 50 ASP B C 1
ATOM 2337 O O . ASP B 1 50 ? 15.609 -6.738 -1.716 1 96.88 50 ASP B O 1
ATOM 2341 N N . ALA B 1 51 ? 14.25 -7.953 -3.006 1 98 51 ALA B N 1
ATOM 2342 C CA . ALA B 1 51 ? 15 -9.195 -2.857 1 98 51 ALA B CA 1
ATOM 2343 C C . ALA B 1 51 ? 15.805 -9.508 -4.121 1 98 51 ALA B C 1
ATOM 2345 O O . ALA B 1 51 ? 16.125 -10.664 -4.391 1 98 51 ALA B O 1
ATOM 2346 N N . ALA B 1 52 ? 16.078 -8.539 -4.887 1 97.44 52 ALA B N 1
ATOM 2347 C CA . ALA B 1 52 ? 16.781 -8.711 -6.152 1 97.44 52 ALA B CA 1
ATOM 2348 C C . ALA B 1 52 ? 18.141 -9.359 -5.926 1 97.44 52 ALA B C 1
ATOM 2350 O O . ALA B 1 52 ? 18.656 -10.062 -6.805 1 97.44 52 ALA B O 1
ATOM 2351 N N . HIS B 1 53 ? 18.688 -9.203 -4.742 1 96.44 53 HIS B N 1
ATOM 2352 C CA . HIS B 1 53 ? 20.031 -9.695 -4.445 1 96.44 53 HIS B CA 1
ATOM 2353 C C . HIS B 1 53 ? 19.984 -11.109 -3.879 1 96.44 53 HIS B C 1
ATOM 2355 O O . HIS B 1 53 ? 21.031 -11.758 -3.746 1 96.44 53 HIS B O 1
ATOM 2361 N N . VAL B 1 54 ? 18.812 -11.555 -3.496 1 98 54 VAL B N 1
ATOM 2362 C CA . VAL B 1 54 ? 18.656 -12.875 -2.898 1 98 54 VAL B CA 1
ATOM 2363 C C . VAL B 1 54 ? 18.734 -13.945 -3.982 1 98 54 VAL B C 1
ATOM 2365 O O . VAL B 1 54 ? 18.062 -13.844 -5.012 1 98 54 VAL B O 1
ATOM 2368 N N . GLU B 1 55 ? 19.484 -14.969 -3.787 1 97.12 55 GLU B N 1
ATOM 2369 C CA . GLU B 1 55 ? 19.656 -16.062 -4.746 1 97.12 55 GLU B CA 1
ATOM 2370 C C . GLU B 1 55 ? 18.625 -17.156 -4.512 1 97.12 55 GLU B C 1
ATOM 2372 O O . GLU B 1 55 ? 17.922 -17.156 -3.496 1 97.12 55 GLU B O 1
ATOM 2377 N N . GLY B 1 56 ? 18.531 -18.141 -5.43 1 96.19 56 GLY B N 1
ATOM 2378 C CA . GLY B 1 56 ? 17.562 -19.219 -5.348 1 96.19 56 GLY B CA 1
ATOM 2379 C C . GLY B 1 56 ? 16.328 -18.984 -6.195 1 96.19 56 GLY B C 1
ATOM 2380 O O . GLY B 1 56 ? 15.266 -18.641 -5.672 1 96.19 56 GLY B O 1
ATOM 2381 N N . TYR B 1 57 ? 16.5 -19.359 -7.531 1 93.31 57 TYR B N 1
ATOM 2382 C CA . TYR B 1 57 ? 15.492 -18.922 -8.492 1 93.31 57 TYR B CA 1
ATOM 2383 C C . TYR B 1 57 ? 14.695 -20.109 -9.031 1 93.31 57 TYR B C 1
ATOM 2385 O O . TYR B 1 57 ? 13.742 -19.922 -9.797 1 93.31 57 TYR B O 1
ATOM 2393 N N . SER B 1 58 ? 15.18 -21.328 -8.695 1 95.69 58 SER B N 1
ATOM 2394 C CA . SER B 1 58 ? 14.367 -22.469 -9.125 1 95.69 58 SER B CA 1
ATOM 2395 C C . SER B 1 58 ? 13.039 -22.5 -8.391 1 95.69 58 SER B C 1
ATOM 2397 O O . SER B 1 58 ? 12.883 -21.875 -7.336 1 95.69 58 SER B O 1
ATOM 2399 N N . VAL B 1 59 ? 12.078 -23.203 -8.938 1 97.5 59 VAL B N 1
ATOM 2400 C CA . VAL B 1 59 ? 10.773 -23.312 -8.289 1 97.5 59 VAL B CA 1
ATOM 2401 C C . VAL B 1 59 ? 10.953 -23.891 -6.891 1 97.5 59 VAL B C 1
ATOM 2403 O O . VAL B 1 59 ? 10.406 -23.359 -5.918 1 97.5 59 VAL B O 1
ATOM 2406 N N . ASP B 1 60 ? 11.789 -24.906 -6.773 1 97.25 60 ASP B N 1
ATOM 2407 C CA . ASP B 1 60 ? 12.031 -25.547 -5.484 1 97.25 60 ASP B CA 1
ATOM 2408 C C . ASP B 1 60 ? 12.664 -24.578 -4.496 1 97.25 60 ASP B C 1
ATOM 2410 O O . ASP B 1 60 ? 12.273 -24.516 -3.33 1 97.25 60 ASP B O 1
ATOM 2414 N N . ALA B 1 61 ? 13.656 -23.844 -4.938 1 97.69 61 ALA B N 1
ATOM 2415 C CA . ALA B 1 61 ? 14.336 -22.875 -4.074 1 97.69 61 ALA B CA 1
ATOM 2416 C C . ALA B 1 61 ? 13.375 -21.781 -3.615 1 97.69 61 ALA B C 1
ATOM 2418 O O . ALA B 1 61 ? 13.398 -21.375 -2.453 1 97.69 61 ALA B O 1
ATOM 2419 N N . MET B 1 62 ? 12.555 -21.312 -4.5 1 97.81 62 MET B N 1
ATOM 2420 C CA . MET B 1 62 ? 11.578 -20.281 -4.152 1 97.81 62 MET B CA 1
ATOM 2421 C C . MET B 1 62 ? 10.57 -20.812 -3.135 1 97.81 62 MET B C 1
ATOM 2423 O O . MET B 1 62 ? 10.203 -20.109 -2.195 1 97.81 62 MET B O 1
ATOM 2427 N N . VAL B 1 63 ? 10.141 -22.062 -3.314 1 98.38 63 VAL B N 1
ATOM 2428 C CA . VAL B 1 63 ? 9.227 -22.703 -2.379 1 98.38 63 VAL B CA 1
ATOM 2429 C C . VAL B 1 63 ? 9.836 -22.719 -0.979 1 98.38 63 VAL B C 1
ATOM 2431 O O . VAL B 1 63 ? 9.172 -22.359 -0.002 1 98.38 63 VAL B O 1
ATOM 2434 N N . GLU B 1 64 ? 11.102 -23.047 -0.899 1 98.56 64 GLU B N 1
ATOM 2435 C CA . GLU B 1 64 ? 11.789 -23.094 0.388 1 98.56 64 GLU B CA 1
ATOM 2436 C C . GLU B 1 64 ? 11.859 -21.703 1.022 1 98.56 64 GLU B C 1
ATOM 2438 O O . GLU B 1 64 ? 11.633 -21.562 2.225 1 98.56 64 GLU B O 1
ATOM 2443 N N . HIS B 1 65 ? 12.203 -20.703 0.221 1 98.69 65 HIS B N 1
ATOM 2444 C CA . HIS B 1 65 ? 12.297 -19.344 0.716 1 98.69 65 HIS B CA 1
ATOM 2445 C C . HIS B 1 65 ? 10.953 -18.844 1.239 1 98.69 65 HIS B C 1
ATOM 2447 O O . HIS B 1 65 ? 10.883 -18.219 2.303 1 98.69 65 HIS B O 1
ATOM 2453 N N . VAL B 1 66 ? 9.898 -19.125 0.504 1 98.69 66 VAL B N 1
ATOM 2454 C CA . VAL B 1 66 ? 8.562 -18.656 0.874 1 98.69 66 VAL B CA 1
ATOM 2455 C C . VAL B 1 66 ? 8.094 -19.391 2.129 1 98.69 66 VAL B C 1
ATOM 2457 O O . VAL B 1 66 ? 7.566 -18.766 3.055 1 98.69 66 VAL B O 1
ATOM 2460 N N . ASP B 1 67 ? 8.297 -20.703 2.184 1 98.81 67 ASP B N 1
ATOM 2461 C CA . ASP B 1 67 ? 7.945 -21.5 3.359 1 98.81 67 ASP B CA 1
ATOM 2462 C C . ASP B 1 67 ? 8.656 -20.969 4.605 1 98.81 67 ASP B C 1
ATOM 2464 O O . ASP B 1 67 ? 8.023 -20.766 5.645 1 98.81 67 ASP B O 1
ATOM 2468 N N . GLN B 1 68 ? 9.938 -20.75 4.453 1 98.56 68 GLN B N 1
ATOM 2469 C CA . GLN B 1 68 ? 10.727 -20.25 5.57 1 98.56 68 GLN B CA 1
ATOM 2470 C C . GLN B 1 68 ? 10.25 -18.875 6.012 1 98.56 68 GLN B C 1
ATOM 2472 O O . GLN B 1 68 ? 10.156 -18.594 7.211 1 98.56 68 GLN B O 1
ATOM 2477 N N . CYS B 1 69 ? 9.938 -18.047 5.082 1 98.5 69 CYS B N 1
ATOM 2478 C CA . CYS B 1 69 ? 9.469 -16.703 5.395 1 98.5 69 CYS B CA 1
ATOM 2479 C C . CYS B 1 69 ? 8.172 -16.75 6.191 1 98.5 69 CYS B C 1
ATOM 2481 O O . CYS B 1 69 ? 8.031 -16.047 7.195 1 98.5 69 CYS B O 1
ATOM 2483 N N . ILE B 1 70 ? 7.23 -17.594 5.762 1 98.62 70 ILE B N 1
ATOM 2484 C CA . ILE B 1 70 ? 5.93 -17.719 6.418 1 98.62 70 ILE B CA 1
ATOM 2485 C C . ILE B 1 70 ? 6.121 -18.219 7.848 1 98.62 70 ILE B C 1
ATOM 2487 O O . ILE B 1 70 ? 5.531 -17.672 8.789 1 98.62 70 ILE B O 1
ATOM 2491 N N . ARG B 1 71 ? 6.988 -19.188 8.016 1 98.44 71 ARG B N 1
ATOM 2492 C CA . ARG B 1 71 ? 7.262 -19.75 9.336 1 98.44 71 ARG B CA 1
ATOM 2493 C C . ARG B 1 71 ? 7.945 -18.734 10.234 1 98.44 71 ARG B C 1
ATOM 2495 O O . ARG B 1 71 ? 7.609 -18.60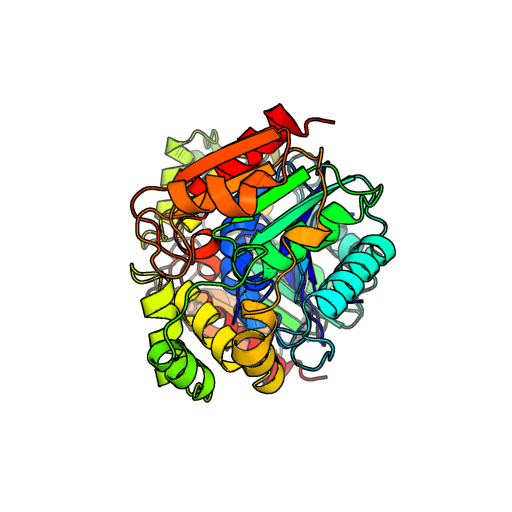9 11.414 1 98.44 71 ARG B O 1
ATOM 2502 N N . GLU B 1 72 ? 8.883 -18 9.688 1 98.06 72 GLU B N 1
ATOM 2503 C CA . GLU B 1 72 ? 9.602 -17 10.461 1 98.06 72 GLU B CA 1
ATOM 2504 C C . GLU B 1 72 ? 8.664 -15.875 10.906 1 98.06 72 GLU B C 1
ATOM 2506 O O . GLU B 1 72 ? 8.859 -15.281 11.977 1 98.06 72 GLU B O 1
ATOM 2511 N N . LEU B 1 73 ? 7.637 -15.625 10.133 1 97.75 73 LEU B N 1
ATOM 2512 C CA . LEU B 1 73 ? 6.656 -14.594 10.461 1 97.75 73 LEU B CA 1
ATOM 2513 C C . LEU B 1 73 ? 5.656 -15.102 11.492 1 97.75 73 LEU B C 1
ATOM 2515 O O . LEU B 1 73 ? 4.836 -14.336 12 1 97.75 73 LEU B O 1
ATOM 2519 N N . GLY B 1 74 ? 5.656 -16.359 11.758 1 98.06 74 GLY B N 1
ATOM 2520 C CA . GLY B 1 74 ? 4.773 -16.953 12.75 1 98.06 74 GLY B CA 1
ATOM 2521 C C . GLY B 1 74 ? 3.34 -17.094 12.266 1 98.06 74 GLY B C 1
ATOM 2522 O O . GLY B 1 74 ? 2.408 -17.109 13.07 1 98.06 74 GLY B O 1
ATOM 2523 N N . LEU B 1 75 ? 3.127 -17.141 11.008 1 97.94 75 LEU B N 1
ATOM 2524 C CA . LEU B 1 75 ? 1.78 -17.25 10.461 1 97.94 75 LEU B CA 1
ATOM 2525 C C . LEU B 1 75 ? 1.281 -18.688 10.539 1 97.94 75 LEU B C 1
ATOM 2527 O O . LEU B 1 75 ? 2.014 -19.625 10.203 1 97.94 75 LEU B O 1
ATOM 2531 N N . THR B 1 76 ? 0.025 -18.891 10.961 1 97.62 76 THR B N 1
ATOM 2532 C CA . THR B 1 76 ? -0.466 -20.25 11.211 1 97.62 76 THR B CA 1
ATOM 2533 C C . THR B 1 76 ? -1.744 -20.516 10.422 1 97.62 76 THR B C 1
ATOM 2535 O O . THR B 1 76 ? -2.207 -21.656 10.344 1 97.62 76 THR B O 1
ATOM 2538 N N . ASN B 1 77 ? -2.334 -19.531 9.898 1 97.81 77 ASN B N 1
ATOM 2539 C CA . ASN B 1 77 ? -3.566 -19.578 9.125 1 97.81 77 ASN B CA 1
ATOM 2540 C C . ASN B 1 77 ? -3.508 -18.641 7.918 1 97.81 77 ASN B C 1
ATOM 2542 O O . ASN B 1 77 ? -3.967 -17.5 7.988 1 97.81 77 ASN B O 1
ATOM 2546 N N . CYS B 1 78 ? -3.076 -19.234 6.754 1 97.81 78 CYS B N 1
ATOM 2547 C CA . CYS B 1 78 ? -2.746 -18.375 5.613 1 97.81 78 CYS B CA 1
ATOM 2548 C C . CYS B 1 78 ? -3.512 -18.812 4.371 1 97.81 78 CYS B C 1
ATOM 2550 O O . CYS B 1 78 ? -3.814 -20 4.207 1 97.81 78 CYS B O 1
ATOM 2552 N N . VAL B 1 79 ? -3.889 -17.906 3.631 1 98.81 79 VAL B N 1
ATOM 2553 C CA . VAL B 1 79 ? -4.219 -18.125 2.225 1 98.81 79 VAL B CA 1
ATOM 2554 C C . VAL B 1 79 ? -3.068 -17.641 1.346 1 98.81 79 VAL B C 1
ATOM 2556 O O . VAL B 1 79 ? -2.719 -16.453 1.363 1 98.81 79 VAL B O 1
ATOM 2559 N N . LEU B 1 80 ? -2.457 -18.547 0.64 1 98.88 80 LEU B N 1
ATOM 2560 C CA . LEU B 1 80 ? -1.313 -18.234 -0.208 1 98.88 80 LEU B CA 1
ATOM 2561 C C . LEU B 1 80 ? -1.771 -17.766 -1.585 1 98.88 80 LEU B C 1
ATOM 2563 O O . LEU B 1 80 ? -2.549 -18.453 -2.252 1 98.88 80 LEU B O 1
ATOM 2567 N N . VAL B 1 81 ? -1.308 -16.578 -1.966 1 98.94 81 VAL B N 1
ATOM 2568 C CA . VAL B 1 81 ? -1.707 -15.969 -3.23 1 98.94 81 VAL B CA 1
ATOM 2569 C C . VAL B 1 81 ? -0.514 -15.93 -4.184 1 98.94 81 VAL B C 1
ATOM 2571 O O . VAL B 1 81 ? 0.492 -15.273 -3.895 1 98.94 81 VAL B O 1
ATOM 2574 N N . GLY B 1 82 ? -0.632 -16.625 -5.301 1 98.94 82 GLY B N 1
ATOM 2575 C CA . GLY B 1 82 ? 0.388 -16.609 -6.336 1 98.94 82 GLY B CA 1
ATOM 2576 C C . GLY B 1 82 ? -0.076 -15.938 -7.617 1 98.94 82 GLY B C 1
ATOM 2577 O O . GLY B 1 82 ? -1.188 -16.188 -8.086 1 98.94 82 GLY B O 1
ATOM 2578 N N . HIS B 1 83 ? 0.75 -15.109 -8.164 1 98.88 83 HIS B N 1
ATOM 2579 C CA . HIS B 1 83 ? 0.473 -14.422 -9.422 1 98.88 83 HIS B CA 1
ATOM 2580 C C . HIS B 1 83 ? 1.464 -14.844 -10.5 1 98.88 83 HIS B C 1
ATOM 2582 O O . HIS B 1 83 ? 2.654 -14.531 -10.414 1 98.88 83 HIS B O 1
ATOM 2588 N N . SER B 1 84 ? 0.896 -15.492 -11.555 1 98.38 84 SER B N 1
ATOM 2589 C CA . SER B 1 84 ? 1.697 -15.906 -12.703 1 98.38 84 SER B CA 1
ATOM 2590 C C . SER B 1 84 ? 2.844 -16.812 -12.281 1 98.38 84 SER B C 1
ATOM 2592 O O . SER B 1 84 ? 2.613 -17.891 -11.703 1 98.38 84 SER B O 1
ATOM 2594 N N . MET B 1 85 ? 4.094 -16.453 -12.344 1 97.75 85 MET B N 1
ATOM 2595 C CA . MET B 1 85 ? 5.277 -17.219 -11.961 1 97.75 85 MET B CA 1
ATOM 2596 C C . MET B 1 85 ? 5.109 -17.812 -10.57 1 97.75 85 MET B C 1
ATOM 2598 O O . MET B 1 85 ? 5.348 -19.016 -10.367 1 97.75 85 MET B O 1
ATOM 2602 N N . THR B 1 86 ? 4.621 -17.031 -9.68 1 98.75 86 THR B N 1
ATOM 2603 C CA . THR B 1 86 ? 4.539 -17.5 -8.297 1 98.75 86 THR B CA 1
ATOM 2604 C C . THR B 1 86 ? 3.277 -18.328 -8.078 1 98.75 86 THR B C 1
ATOM 2606 O O . THR B 1 86 ? 3.092 -18.922 -7.016 1 98.75 86 THR B O 1
ATOM 2609 N N . GLY B 1 87 ? 2.379 -18.344 -9.078 1 98.69 87 GLY B N 1
ATOM 2610 C CA . GLY B 1 87 ? 1.31 -19.328 -9.039 1 98.69 87 GLY B CA 1
ATOM 2611 C C . GLY B 1 87 ? 1.817 -20.766 -9.031 1 98.69 87 GLY B C 1
ATOM 2612 O O . GLY B 1 87 ? 1.318 -21.594 -8.273 1 98.69 87 GLY B O 1
ATOM 2613 N N . LYS B 1 88 ? 2.807 -21.047 -9.914 1 98.12 88 LYS B N 1
ATOM 2614 C CA . LYS B 1 88 ? 3.453 -22.359 -9.922 1 98.12 88 LYS B CA 1
ATOM 2615 C C . LYS B 1 88 ? 4.125 -22.656 -8.578 1 98.12 88 LYS B C 1
ATOM 2617 O O . LYS B 1 88 ? 4 -23.75 -8.039 1 98.12 88 LYS B O 1
ATOM 2622 N N . VAL B 1 89 ? 4.766 -21.656 -8.023 1 98.56 89 VAL B N 1
ATOM 2623 C CA . VAL B 1 89 ? 5.434 -21.781 -6.734 1 98.56 89 VAL B CA 1
ATOM 2624 C C . VAL B 1 89 ? 4.41 -22.109 -5.652 1 98.56 89 VAL B C 1
ATOM 2626 O O . VAL B 1 89 ? 4.641 -22.984 -4.812 1 98.56 89 VAL B O 1
ATOM 2629 N N . ALA B 1 90 ? 3.285 -21.453 -5.688 1 98.81 90 ALA B N 1
ATOM 2630 C CA . ALA B 1 90 ? 2.227 -21.656 -4.703 1 98.81 90 ALA B CA 1
ATOM 2631 C C . ALA B 1 90 ? 1.676 -23.078 -4.766 1 98.81 90 ALA B C 1
ATOM 2633 O O . ALA B 1 90 ? 1.452 -23.719 -3.73 1 98.81 90 ALA B O 1
ATOM 2634 N N . VAL B 1 91 ? 1.439 -23.578 -5.941 1 98.75 91 VAL B N 1
ATOM 2635 C CA . VAL B 1 91 ? 0.897 -24.922 -6.117 1 98.75 91 VAL B CA 1
ATOM 2636 C C . VAL B 1 91 ? 1.887 -25.953 -5.586 1 98.75 91 VAL B C 1
ATOM 2638 O O . VAL B 1 91 ? 1.5 -26.875 -4.867 1 98.75 91 VAL B O 1
ATOM 2641 N N . VAL B 1 92 ? 3.166 -25.766 -5.902 1 98.62 92 VAL B N 1
ATOM 2642 C CA . VAL B 1 92 ? 4.188 -26.719 -5.457 1 98.62 92 VAL B CA 1
ATOM 2643 C C . VAL B 1 92 ? 4.309 -26.656 -3.934 1 98.62 92 VAL B C 1
ATOM 2645 O O . VAL B 1 92 ? 4.391 -27.703 -3.277 1 98.62 92 VAL B O 1
ATOM 2648 N N . LEU B 1 93 ? 4.254 -25.484 -3.363 1 98.75 93 LEU B N 1
ATOM 2649 C CA . LEU B 1 93 ? 4.301 -25.375 -1.909 1 98.75 93 LEU B CA 1
ATOM 2650 C C . LEU B 1 93 ? 3.094 -26.047 -1.272 1 98.75 93 LEU B C 1
ATOM 2652 O O . LEU B 1 93 ? 3.232 -26.75 -0.263 1 98.75 93 LEU B O 1
ATOM 2656 N N . ALA B 1 94 ? 1.922 -25.891 -1.833 1 98.56 94 ALA B N 1
ATOM 2657 C CA . ALA B 1 94 ? 0.704 -26.5 -1.307 1 98.56 94 ALA B CA 1
ATOM 2658 C C . ALA B 1 94 ? 0.802 -28.031 -1.32 1 98.56 94 ALA B C 1
ATOM 2660 O O . ALA B 1 94 ? 0.251 -28.703 -0.444 1 98.56 94 ALA B O 1
ATOM 2661 N N . SER B 1 95 ? 1.454 -28.562 -2.322 1 98.12 95 SER B N 1
ATOM 2662 C CA . SER B 1 95 ? 1.579 -30 -2.445 1 98.12 95 SER B CA 1
ATOM 2663 C C . SER B 1 95 ? 2.379 -30.594 -1.288 1 98.12 95 SER B C 1
ATOM 2665 O O . SER B 1 95 ? 2.305 -31.797 -1.021 1 98.12 95 SER B O 1
ATOM 2667 N N . ARG B 1 96 ? 3.141 -29.75 -0.568 1 97.56 96 ARG B N 1
ATOM 2668 C CA . ARG B 1 96 ? 3.902 -30.188 0.599 1 97.56 96 ARG B CA 1
ATOM 2669 C C . ARG B 1 96 ? 3.025 -30.203 1.847 1 97.56 96 ARG B C 1
ATOM 2671 O O . ARG B 1 96 ? 3.471 -30.625 2.916 1 97.56 96 ARG B O 1
ATOM 2678 N N . ARG B 1 97 ? 1.879 -29.734 1.801 1 97.06 97 ARG B N 1
ATOM 2679 C CA . ARG B 1 97 ? 0.831 -29.781 2.814 1 97.06 97 ARG B CA 1
ATOM 2680 C C . ARG B 1 97 ? 1.3 -29.125 4.113 1 97.06 97 ARG B C 1
ATOM 2682 O O . ARG B 1 97 ? 1.213 -29.734 5.184 1 97.06 97 ARG B O 1
ATOM 2689 N N . PRO B 1 98 ? 1.812 -27.891 3.93 1 98 98 PRO B N 1
ATOM 2690 C CA . PRO B 1 98 ? 2.178 -27.234 5.184 1 98 98 PRO B CA 1
ATOM 2691 C C . PRO B 1 98 ? 0.981 -27.016 6.105 1 98 98 PRO B C 1
ATOM 2693 O O . PRO B 1 98 ? -0.125 -26.734 5.633 1 98 98 PRO B O 1
ATOM 2696 N N . ASP B 1 99 ? 1.176 -26.938 7.418 1 97.5 99 ASP B N 1
ATOM 2697 C CA . ASP B 1 99 ? 0.111 -26.891 8.414 1 97.5 99 ASP B CA 1
ATOM 2698 C C . ASP B 1 99 ? -0.508 -25.5 8.5 1 97.5 99 ASP B C 1
ATOM 2700 O O . ASP B 1 99 ? -1.633 -25.344 8.977 1 97.5 99 ASP B O 1
ATOM 2704 N N . TYR B 1 100 ? 0.236 -24.516 8.031 1 98.19 100 TYR B N 1
ATOM 2705 C CA . TYR B 1 100 ? -0.25 -23.141 8.156 1 98.19 100 TYR B CA 1
ATOM 2706 C C . TYR B 1 100 ? -1.187 -22.797 7.004 1 98.19 100 TYR B C 1
ATOM 2708 O O . TYR B 1 100 ? -1.842 -21.75 7.027 1 98.19 100 TYR B O 1
ATOM 2716 N N . LEU B 1 101 ? -1.316 -23.594 6.035 1 98.25 101 LEU B N 1
ATOM 2717 C CA . LEU B 1 101 ? -2.035 -23.25 4.809 1 98.25 101 LEU B CA 1
ATOM 2718 C C . LEU B 1 101 ? -3.504 -23.656 4.914 1 98.25 101 LEU B C 1
ATOM 2720 O O . LEU B 1 101 ? -3.82 -24.781 5.309 1 98.25 101 LEU B O 1
ATOM 2724 N N . ASN B 1 102 ? -4.371 -22.672 4.469 1 97.62 102 ASN B N 1
ATOM 2725 C CA . ASN B 1 102 ? -5.809 -22.922 4.527 1 97.62 102 ASN B CA 1
ATOM 2726 C C . ASN B 1 102 ? -6.441 -22.859 3.139 1 97.62 102 ASN B C 1
ATOM 2728 O O . ASN B 1 102 ? -7.578 -23.297 2.953 1 97.62 102 ASN B O 1
ATOM 2732 N N . GLY B 1 103 ? -5.754 -22.344 2.207 1 98.38 103 GLY B N 1
ATOM 2733 C CA . GLY B 1 103 ? -6.254 -22.219 0.846 1 98.38 103 GLY B CA 1
ATOM 2734 C C . GLY B 1 103 ? -5.297 -21.5 -0.082 1 98.38 103 GLY B C 1
ATOM 2735 O O . GLY B 1 103 ? -4.238 -21.031 0.35 1 98.38 103 GLY B O 1
ATOM 2736 N N . LEU B 1 104 ? -5.695 -21.469 -1.382 1 98.69 104 LEU B N 1
ATOM 2737 C CA . LEU B 1 104 ? -4.887 -20.828 -2.412 1 98.69 104 LEU B CA 1
ATOM 2738 C C . LEU B 1 104 ? -5.738 -19.891 -3.268 1 98.69 104 LEU B C 1
ATOM 2740 O O . LEU B 1 104 ? -6.895 -20.203 -3.57 1 98.69 104 LEU B O 1
ATOM 2744 N N . VAL B 1 105 ? -5.156 -18.812 -3.564 1 98.94 105 VAL B N 1
ATOM 2745 C CA . VAL B 1 105 ? -5.648 -17.984 -4.664 1 98.94 105 VAL B CA 1
ATOM 2746 C C . VAL B 1 105 ? -4.582 -17.891 -5.75 1 98.94 105 VAL B C 1
ATOM 2748 O O . VAL B 1 105 ? -3.471 -17.422 -5.5 1 98.94 105 VAL B O 1
ATOM 2751 N N . LEU B 1 106 ? -4.926 -18.344 -6.91 1 98.94 106 LEU B N 1
ATOM 2752 C CA . LEU B 1 106 ? -4.02 -18.312 -8.055 1 98.94 106 LEU B CA 1
ATOM 2753 C C . LEU B 1 106 ? -4.492 -17.312 -9.094 1 98.94 106 LEU B C 1
ATOM 2755 O O . LEU B 1 106 ? -5.539 -17.5 -9.719 1 98.94 106 LEU B O 1
ATOM 2759 N N . VAL B 1 107 ? -3.691 -16.266 -9.273 1 98.94 107 VAL B N 1
ATOM 2760 C CA . VAL B 1 107 ? -4.016 -15.211 -10.227 1 98.94 107 VAL B CA 1
ATOM 2761 C C . VAL B 1 107 ? -3.186 -15.375 -11.492 1 98.94 107 VAL B C 1
ATOM 2763 O O . VAL B 1 107 ? -1.967 -15.18 -11.477 1 98.94 107 VAL B O 1
ATOM 2766 N N . ALA B 1 108 ? -3.793 -15.766 -12.594 1 98.44 108 ALA B N 1
ATOM 2767 C CA . ALA B 1 108 ? -3.137 -16 -13.875 1 98.44 108 ALA B CA 1
ATOM 2768 C C . ALA B 1 108 ? -1.903 -16.891 -13.703 1 98.44 108 ALA B C 1
ATOM 2770 O O . ALA B 1 108 ? -0.814 -16.531 -14.164 1 98.44 108 ALA B O 1
ATOM 2771 N N . PRO B 1 109 ? -2.074 -18.062 -13.156 1 98.44 109 PRO B N 1
ATOM 2772 C CA . PRO B 1 109 ? -0.902 -18.859 -12.797 1 98.44 109 PRO B CA 1
ATOM 2773 C C . PRO B 1 109 ? -0.231 -19.516 -14.008 1 98.44 109 PRO B C 1
ATOM 2775 O O . PRO B 1 109 ? -0.913 -19.922 -14.945 1 98.44 109 PRO B O 1
ATOM 2778 N N . SER B 1 110 ? 1.112 -19.516 -13.914 1 97.44 110 SER B N 1
ATOM 2779 C CA . SER B 1 110 ? 1.821 -20.484 -14.742 1 97.44 110 SER B CA 1
ATOM 2780 C C . SER B 1 110 ? 1.468 -21.906 -14.336 1 97.44 110 SER B C 1
ATOM 2782 O O . SER B 1 110 ? 1.357 -22.219 -13.141 1 97.44 110 SER B O 1
ATOM 2784 N N . PRO B 1 111 ? 1.273 -22.797 -15.297 1 96.56 111 PRO B N 1
ATOM 2785 C CA . PRO B 1 111 ? 0.887 -24.172 -14.977 1 96.56 111 PRO B CA 1
ATOM 2786 C C . PRO B 1 111 ? 2.016 -24.969 -14.312 1 96.56 111 PRO B C 1
ATOM 2788 O O . PRO B 1 111 ? 3.188 -24.609 -14.453 1 96.56 111 PRO B O 1
ATOM 2791 N N . PRO B 1 112 ? 1.626 -26.047 -13.562 1 96.12 112 PRO B N 1
ATOM 2792 C CA . PRO B 1 112 ? 2.65 -26.891 -12.945 1 96.12 112 PRO B CA 1
ATOM 2793 C C . PRO B 1 112 ? 3.537 -27.594 -13.969 1 96.12 112 PRO B C 1
ATOM 2795 O O . PRO B 1 112 ? 4.688 -27.938 -13.664 1 96.12 112 PRO B O 1
ATOM 2798 N N . GLY B 1 113 ? 3.061 -27.828 -15.141 1 94.56 113 GLY B N 1
ATOM 2799 C CA . GLY B 1 113 ? 3.865 -28.344 -16.234 1 94.56 113 GLY B CA 1
ATOM 2800 C C . GLY B 1 113 ? 4.539 -27.25 -17.031 1 94.56 113 GLY B C 1
ATOM 2801 O O . GLY B 1 113 ? 4.504 -26.078 -16.656 1 94.56 113 GLY B O 1
ATOM 2802 N N . PRO B 1 114 ? 5.254 -27.703 -18.141 1 92.88 114 PRO B N 1
ATOM 2803 C CA . PRO B 1 114 ? 5.891 -26.688 -18.984 1 92.88 114 PRO B CA 1
ATOM 2804 C C . PRO B 1 114 ? 4.887 -25.703 -19.578 1 92.88 114 PRO B C 1
ATOM 2806 O O . PRO B 1 114 ? 3.842 -26.109 -20.094 1 92.88 114 PRO B O 1
ATOM 2809 N N . GLN B 1 115 ? 5.176 -24.438 -19.328 1 89.81 115 GLN B N 1
ATOM 2810 C CA . GLN B 1 115 ? 4.352 -23.406 -19.938 1 89.81 115 GLN B CA 1
ATOM 2811 C C . GLN B 1 115 ? 4.531 -23.375 -21.453 1 89.81 115 GLN B C 1
ATOM 2813 O O . GLN B 1 115 ? 5.66 -23.359 -21.938 1 89.81 115 GLN B O 1
ATOM 2818 N N . PRO B 1 116 ? 3.416 -23.406 -22.125 1 84.62 116 PRO B N 1
ATOM 2819 C CA . PRO B 1 116 ? 3.545 -23.328 -23.578 1 84.62 116 PRO B CA 1
ATOM 2820 C C . PRO B 1 116 ? 4.141 -22 -24.047 1 84.62 116 PRO B C 1
ATOM 2822 O O . PRO B 1 116 ? 3.57 -20.938 -23.797 1 84.62 116 PRO B O 1
ATOM 2825 N N . MET B 1 117 ? 5.305 -22.031 -24.578 1 85.94 117 MET B N 1
ATOM 2826 C CA . MET B 1 117 ? 6 -20.875 -25.156 1 85.94 117 MET B CA 1
ATOM 2827 C C . MET B 1 117 ? 6.816 -21.281 -26.375 1 85.94 117 MET B C 1
ATOM 2829 O O . MET B 1 117 ? 7.52 -22.297 -26.344 1 85.94 117 MET B O 1
ATOM 2833 N N . THR B 1 118 ? 6.645 -20.5 -27.453 1 86.44 118 THR B N 1
ATOM 2834 C CA . THR B 1 118 ? 7.449 -20.766 -28.641 1 86.44 118 THR B CA 1
ATOM 2835 C C . THR B 1 118 ? 8.922 -20.438 -28.375 1 86.44 118 THR B C 1
ATOM 2837 O O . THR B 1 118 ? 9.242 -19.656 -27.5 1 86.44 118 THR B O 1
ATOM 2840 N N . ASP B 1 119 ? 9.758 -21.062 -29.156 1 88.31 119 ASP B N 1
ATOM 2841 C CA . ASP B 1 119 ? 11.18 -20.766 -29.031 1 88.31 119 ASP B CA 1
ATOM 2842 C C . ASP B 1 119 ? 11.469 -19.297 -29.312 1 88.31 119 ASP B C 1
ATOM 2844 O O . ASP B 1 119 ? 12.344 -18.703 -28.672 1 88.31 119 ASP B O 1
ATOM 2848 N N . LYS B 1 120 ? 10.758 -18.734 -30.234 1 90.62 120 LYS B N 1
ATOM 2849 C CA . LYS B 1 120 ? 10.93 -17.328 -30.578 1 90.62 120 LYS B CA 1
ATOM 2850 C C . LYS B 1 120 ? 10.562 -16.438 -29.391 1 90.62 120 LYS B C 1
ATOM 2852 O O . LYS B 1 120 ? 11.297 -15.5 -29.062 1 90.62 120 LYS B O 1
ATOM 2857 N N . ASP B 1 121 ? 9.438 -16.734 -28.797 1 88.12 121 ASP B N 1
ATOM 2858 C CA . ASP B 1 121 ? 9 -15.977 -27.625 1 88.12 121 ASP B CA 1
ATOM 2859 C C . ASP B 1 121 ? 10 -16.109 -26.484 1 88.12 121 ASP B C 1
ATOM 2861 O O . ASP B 1 121 ? 10.281 -15.133 -25.781 1 88.12 121 ASP B O 1
ATOM 2865 N N . ARG B 1 122 ? 10.523 -17.266 -26.328 1 92.06 122 ARG B N 1
ATOM 2866 C CA . ARG B 1 122 ? 11.492 -17.531 -25.266 1 92.06 122 ARG B CA 1
ATOM 2867 C C . ARG B 1 122 ? 12.789 -16.766 -25.516 1 92.06 122 ARG B C 1
ATOM 2869 O O . ARG B 1 122 ? 13.383 -16.234 -24.578 1 92.06 122 ARG B O 1
ATOM 2876 N N . ASP B 1 123 ? 13.242 -16.781 -26.766 1 92.88 123 ASP B N 1
ATOM 2877 C CA . ASP B 1 123 ? 14.453 -16.047 -27.125 1 92.88 123 ASP B CA 1
ATOM 2878 C C . ASP B 1 123 ? 14.281 -14.555 -26.875 1 92.88 123 ASP B C 1
ATOM 2880 O O . ASP B 1 123 ? 15.203 -13.891 -26.406 1 92.88 123 ASP B O 1
ATOM 2884 N N . GLU B 1 124 ? 13.156 -14.086 -27.188 1 91.94 124 GLU B N 1
ATOM 2885 C CA . GLU B 1 124 ? 12.859 -12.672 -26.953 1 91.94 124 GLU B CA 1
ATOM 2886 C C . GLU B 1 124 ? 12.883 -12.352 -25.469 1 91.94 124 GLU B C 1
ATOM 2888 O O . GLU B 1 124 ? 13.43 -11.328 -25.047 1 91.94 124 GLU B O 1
ATOM 2893 N N . GLN B 1 125 ? 12.258 -13.195 -24.703 1 93.81 125 GLN B N 1
ATOM 2894 C CA . GLN B 1 125 ? 12.258 -12.992 -23.266 1 93.81 125 GLN B CA 1
ATOM 2895 C C . GLN B 1 125 ? 13.664 -13.125 -22.688 1 93.81 125 GLN B C 1
ATOM 2897 O O . GLN B 1 125 ? 14.039 -12.383 -21.781 1 93.81 125 GLN B O 1
ATOM 2902 N N . ARG B 1 126 ? 14.422 -14.086 -23.219 1 95.12 126 ARG B N 1
ATOM 2903 C CA . ARG B 1 126 ? 15.797 -14.297 -22.75 1 95.12 126 ARG B CA 1
ATOM 2904 C C . ARG B 1 126 ? 16.656 -13.062 -23 1 95.12 126 ARG B C 1
ATOM 2906 O O . ARG B 1 126 ? 17.562 -12.773 -22.219 1 95.12 126 ARG B O 1
ATOM 2913 N N . ALA B 1 127 ? 16.328 -12.32 -24.031 1 96.69 127 ALA B N 1
ATOM 2914 C CA . ALA B 1 127 ? 17.125 -11.18 -24.469 1 96.69 127 ALA B CA 1
ATOM 2915 C C . ALA B 1 127 ? 16.781 -9.938 -23.641 1 96.69 127 ALA B C 1
ATOM 2917 O O . ALA B 1 127 ? 17.406 -8.883 -23.797 1 96.69 127 ALA B O 1
ATOM 2918 N N . TYR B 1 128 ? 15.789 -10.094 -22.781 1 97.75 128 TYR B N 1
ATOM 2919 C CA . TYR B 1 128 ? 15.406 -8.961 -21.938 1 97.75 128 TYR B CA 1
ATOM 2920 C C . TYR B 1 128 ? 16.609 -8.398 -21.203 1 97.75 128 TYR B C 1
ATOM 2922 O O . TYR B 1 128 ? 17.359 -9.148 -20.562 1 97.75 128 TYR B O 1
ATOM 2930 N N . ALA B 1 129 ? 16.828 -6.992 -21.281 1 98 129 ALA B N 1
ATOM 2931 C CA . ALA B 1 129 ? 18 -6.352 -20.703 1 98 129 ALA B CA 1
ATOM 2932 C C . ALA B 1 129 ? 17.594 -5.262 -19.719 1 98 129 ALA B C 1
ATOM 2934 O O . ALA B 1 129 ? 18.438 -4.469 -19.281 1 98 129 ALA B O 1
ATOM 2935 N N . LYS B 1 130 ? 16.359 -5.203 -19.422 1 98 130 LYS B N 1
ATOM 2936 C CA . LYS B 1 130 ? 15.758 -4.352 -18.406 1 98 130 LYS B CA 1
ATOM 2937 C C . LYS B 1 130 ? 16 -2.875 -18.703 1 98 130 LYS B C 1
ATOM 2939 O O . LYS B 1 130 ? 16.141 -2.062 -17.797 1 98 130 LYS B O 1
ATOM 2944 N N . THR B 1 131 ? 16.156 -2.527 -20.031 1 98.38 131 THR B N 1
ATOM 2945 C CA . THR B 1 131 ? 16.109 -1.114 -20.406 1 98.38 131 THR B CA 1
ATOM 2946 C C . THR B 1 131 ? 14.727 -0.535 -20.125 1 98.38 131 THR B C 1
ATOM 2948 O O . THR B 1 131 ? 13.75 -1.276 -20.016 1 98.38 131 THR B O 1
ATOM 2951 N N . ARG B 1 132 ? 14.625 0.771 -19.984 1 98.25 132 ARG B N 1
ATOM 2952 C CA . ARG B 1 132 ? 13.328 1.395 -19.75 1 98.25 132 ARG B CA 1
ATOM 2953 C C . ARG B 1 132 ? 12.344 1.032 -20.859 1 98.25 132 ARG B C 1
ATOM 2955 O O . ARG B 1 132 ? 11.188 0.712 -20.578 1 98.25 132 ARG B O 1
ATOM 2962 N N . ALA B 1 133 ? 12.797 1.062 -22.094 1 98.44 133 ALA B N 1
ATOM 2963 C CA . ALA B 1 133 ? 11.938 0.758 -23.234 1 98.44 133 ALA B CA 1
ATOM 2964 C C . ALA B 1 133 ? 11.43 -0.681 -23.172 1 98.44 133 ALA B C 1
ATOM 2966 O O . ALA B 1 133 ? 10.266 -0.951 -23.453 1 98.44 133 ALA B O 1
ATOM 2967 N N . GLU B 1 134 ? 12.297 -1.64 -22.891 1 98.5 134 GLU B N 1
ATOM 2968 C CA . GLU B 1 134 ? 11.906 -3.041 -22.766 1 98.5 134 GLU B CA 1
ATOM 2969 C C . GLU B 1 134 ? 10.938 -3.25 -21.609 1 98.5 134 GLU B C 1
ATOM 2971 O O . GLU B 1 134 ? 9.977 -4.016 -21.734 1 98.5 134 GLU B O 1
ATOM 2976 N N . ALA B 1 135 ? 11.211 -2.572 -20.516 1 98.69 135 ALA B N 1
ATOM 2977 C CA . ALA B 1 135 ? 10.32 -2.658 -19.359 1 98.69 135 ALA B CA 1
ATOM 2978 C C . ALA B 1 135 ? 8.938 -2.117 -19.688 1 98.69 135 ALA B C 1
ATOM 2980 O O . ALA B 1 135 ? 7.922 -2.709 -19.312 1 98.69 135 ALA B O 1
ATOM 2981 N N . GLU B 1 136 ? 8.906 -0.954 -20.375 1 98.5 136 GLU B N 1
ATOM 2982 C CA . GLU B 1 136 ? 7.633 -0.381 -20.812 1 98.5 136 GLU B CA 1
ATOM 2983 C C . GLU B 1 136 ? 6.863 -1.356 -21.703 1 98.5 136 GLU B C 1
ATOM 2985 O O . GLU B 1 136 ? 5.664 -1.565 -21.5 1 98.5 136 GLU B O 1
ATOM 2990 N N . GLU B 1 137 ? 7.555 -1.921 -22.641 1 97.88 137 GLU B N 1
ATOM 2991 C CA . GLU B 1 137 ? 6.93 -2.879 -23.547 1 97.88 137 GLU B CA 1
ATOM 2992 C C . GLU B 1 137 ? 6.41 -4.098 -22.797 1 97.88 137 GLU B C 1
ATOM 2994 O O . GLU B 1 137 ? 5.285 -4.551 -23.031 1 97.88 137 GLU B O 1
ATOM 2999 N N . PHE B 1 138 ? 7.25 -4.621 -21.922 1 97.62 138 PHE B N 1
ATOM 3000 C CA . PHE B 1 138 ? 6.875 -5.781 -21.125 1 97.62 138 PHE B CA 1
ATOM 3001 C C . PHE B 1 138 ? 5.621 -5.496 -20.312 1 97.62 138 PHE B C 1
ATOM 3003 O O . PHE B 1 138 ? 4.676 -6.289 -20.312 1 97.62 138 PHE B O 1
ATOM 3010 N N . VAL B 1 139 ? 5.527 -4.332 -19.625 1 98.38 139 VAL B N 1
ATOM 3011 C CA . VAL B 1 139 ? 4.418 -3.957 -18.75 1 98.38 139 VAL B CA 1
ATOM 3012 C C . VAL B 1 139 ? 3.162 -3.727 -19.594 1 98.38 139 VAL B C 1
ATOM 3014 O O . VAL B 1 139 ? 2.078 -4.203 -19.234 1 98.38 139 VAL B O 1
ATOM 3017 N N . ASP B 1 140 ? 3.316 -3.025 -20.703 1 97.94 140 ASP B N 1
ATOM 3018 C CA . ASP B 1 140 ? 2.17 -2.699 -21.547 1 97.94 140 ASP B CA 1
ATOM 3019 C C . ASP B 1 140 ? 1.598 -3.953 -22.203 1 97.94 140 ASP B C 1
ATOM 3021 O O . ASP B 1 140 ? 0.379 -4.109 -22.297 1 97.94 140 ASP B O 1
ATOM 3025 N N . GLU B 1 141 ? 2.443 -4.848 -22.641 1 95.88 141 GLU B N 1
ATOM 3026 C CA . GLU B 1 141 ? 1.977 -6.102 -23.219 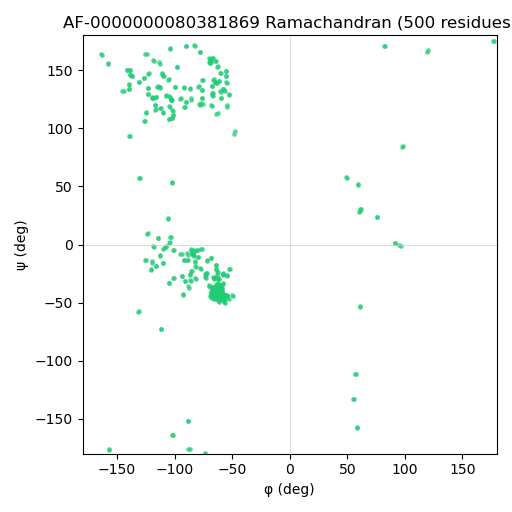1 95.88 141 GLU B CA 1
ATOM 3027 C C . GLU B 1 141 ? 1.309 -6.98 -22.172 1 95.88 141 GLU B C 1
ATOM 3029 O O . GLU B 1 141 ? 0.295 -7.629 -22.453 1 95.88 141 GLU B O 1
ATOM 3034 N N . SER B 1 142 ? 1.868 -7.004 -21 1 96.44 142 SER B N 1
ATOM 3035 C CA . SER B 1 142 ? 1.326 -7.828 -19.922 1 96.44 142 SER B CA 1
ATOM 3036 C C . SER B 1 142 ? -0.041 -7.32 -19.469 1 96.44 142 SER B C 1
ATOM 3038 O O . SER B 1 142 ? -0.921 -8.117 -19.125 1 96.44 142 SER B O 1
ATOM 3040 N N . SER B 1 143 ? -0.257 -6.047 -19.438 1 96.25 143 SER B N 1
ATOM 3041 C CA . SER B 1 143 ? -1.514 -5.484 -18.969 1 96.25 143 SER B CA 1
ATOM 3042 C C . SER B 1 143 ? -2.584 -5.512 -20.047 1 96.25 143 SER B C 1
ATOM 3044 O O . SER B 1 143 ? -3.781 -5.492 -19.75 1 96.25 143 SER B O 1
ATOM 3046 N N . THR B 1 144 ? -2.232 -5.645 -21.312 1 94 144 THR B N 1
ATOM 3047 C CA . THR B 1 144 ? -3.109 -5.586 -22.484 1 94 144 THR B CA 1
ATOM 3048 C C . THR B 1 144 ? -3.781 -4.219 -22.578 1 94 144 THR B C 1
ATOM 3050 O O . THR B 1 144 ? -3.748 -3.584 -23.641 1 94 144 THR B O 1
ATOM 3053 N N . LEU B 1 145 ? -4.457 -3.744 -21.516 1 94 145 LEU B N 1
ATOM 3054 C CA . LEU B 1 145 ? -4.934 -2.371 -21.391 1 94 145 LEU B CA 1
ATOM 3055 C C . LEU B 1 145 ? -3.996 -1.549 -20.516 1 94 145 LEU B C 1
ATOM 3057 O O . LEU B 1 145 ? -3.586 -2 -19.438 1 94 145 LEU B O 1
ATOM 3061 N N . ARG B 1 146 ? -3.713 -0.342 -20.984 1 94.88 146 ARG B N 1
ATOM 3062 C CA . ARG B 1 146 ? -2.695 0.478 -20.344 1 94.88 146 ARG B CA 1
ATOM 3063 C C . ARG B 1 146 ? -3.068 0.761 -18.891 1 94.88 146 ARG B C 1
ATOM 3065 O O . ARG B 1 146 ? -4.199 1.157 -18.594 1 94.88 146 ARG B O 1
ATOM 3072 N N . LEU B 1 147 ? -2.135 0.569 -18 1 96.81 147 LEU B N 1
ATOM 3073 C CA . LEU B 1 147 ? -2.301 0.885 -16.578 1 96.81 147 LEU B CA 1
ATOM 3074 C C . LEU B 1 147 ? -2.361 2.393 -16.359 1 96.81 147 LEU B C 1
ATOM 3076 O O . LEU B 1 147 ? -1.857 3.164 -17.188 1 96.81 147 LEU B O 1
ATOM 3080 N N . PRO B 1 148 ? -2.998 2.797 -15.211 1 93.81 148 PRO B N 1
ATOM 3081 C CA . PRO B 1 148 ? -2.834 4.203 -14.828 1 93.81 148 PRO B CA 1
ATOM 3082 C C . PRO B 1 148 ? -1.368 4.609 -14.695 1 93.81 148 PRO B C 1
ATOM 3084 O O . PRO B 1 148 ? -0.543 3.824 -14.227 1 93.81 148 PRO B O 1
ATOM 3087 N N . ASP B 1 149 ? -1.012 5.816 -15.047 1 93.94 149 ASP B N 1
ATOM 3088 C CA . ASP B 1 149 ? 0.366 6.27 -15.211 1 93.94 149 ASP B CA 1
ATOM 3089 C C . ASP B 1 149 ? 1.18 6.012 -13.945 1 93.94 149 ASP B C 1
ATOM 3091 O O . ASP B 1 149 ? 2.318 5.547 -14.016 1 93.94 149 ASP B O 1
ATOM 3095 N N . ASP B 1 150 ? 0.652 6.297 -12.828 1 93.19 150 ASP B N 1
ATOM 3096 C CA . ASP B 1 150 ? 1.397 6.137 -11.578 1 93.19 150 ASP B CA 1
ATOM 3097 C C . ASP B 1 150 ? 1.651 4.66 -11.281 1 93.19 150 ASP B C 1
ATOM 3099 O O . ASP B 1 150 ? 2.74 4.293 -10.836 1 93.19 150 ASP B O 1
ATOM 3103 N N . VAL B 1 151 ? 0.653 3.812 -11.5 1 96.75 151 VAL B N 1
ATOM 3104 C CA . VAL B 1 151 ? 0.801 2.377 -11.297 1 96.75 151 VAL B CA 1
ATOM 3105 C C . VAL B 1 151 ? 1.764 1.802 -12.328 1 96.75 151 VAL B C 1
ATOM 3107 O O . VAL B 1 151 ? 2.605 0.96 -12.008 1 96.75 151 VAL B O 1
ATOM 3110 N N . ARG B 1 152 ? 1.627 2.322 -13.547 1 97.94 152 ARG B N 1
ATOM 3111 C CA . ARG B 1 152 ? 2.484 1.907 -14.648 1 97.94 152 ARG B CA 1
ATOM 3112 C C . ARG B 1 152 ? 3.951 2.188 -14.336 1 97.94 152 ARG B C 1
ATOM 3114 O O . ARG B 1 152 ? 4.82 1.354 -14.609 1 97.94 152 ARG B O 1
ATOM 3121 N N . GLU B 1 153 ? 4.223 3.346 -13.789 1 97.75 153 GLU B N 1
ATOM 3122 C CA . GLU B 1 153 ? 5.602 3.713 -13.477 1 97.75 153 GLU B CA 1
ATOM 3123 C C . GLU B 1 153 ? 6.188 2.779 -12.422 1 97.75 153 GLU B C 1
ATOM 3125 O O . GLU B 1 153 ? 7.375 2.441 -12.477 1 97.75 153 GLU B O 1
ATOM 3130 N N . VAL B 1 154 ? 5.363 2.355 -11.516 1 97.94 154 VAL B N 1
ATOM 3131 C CA . VAL B 1 154 ? 5.805 1.424 -10.484 1 97.94 154 VAL B CA 1
ATOM 3132 C C . VAL B 1 154 ? 6.121 0.069 -11.109 1 97.94 154 VAL B C 1
ATOM 3134 O O . VAL B 1 154 ? 7.148 -0.539 -10.805 1 97.94 154 VAL B O 1
ATOM 3137 N N . ALA B 1 155 ? 5.266 -0.378 -11.969 1 98.69 155 ALA B N 1
ATOM 3138 C CA . ALA B 1 155 ? 5.477 -1.649 -12.656 1 98.69 155 ALA B CA 1
ATOM 3139 C C . ALA B 1 155 ? 6.754 -1.615 -13.492 1 98.69 155 ALA B C 1
ATOM 3141 O O . ALA B 1 155 ? 7.508 -2.59 -13.516 1 98.69 155 ALA B O 1
ATOM 3142 N N . ILE B 1 156 ? 6.984 -0.501 -14.18 1 98.75 156 ILE B N 1
ATOM 3143 C CA . ILE B 1 156 ? 8.164 -0.331 -15.016 1 98.75 156 ILE B CA 1
ATOM 3144 C C . ILE B 1 156 ? 9.422 -0.348 -14.141 1 98.75 156 ILE B C 1
ATOM 3146 O O . ILE B 1 156 ? 10.398 -1.026 -14.461 1 98.75 156 ILE B O 1
ATOM 3150 N N . ALA B 1 157 ? 9.336 0.365 -13.031 1 98.31 157 ALA B N 1
ATOM 3151 C CA . ALA B 1 157 ? 10.484 0.41 -12.125 1 98.31 157 ALA B CA 1
ATOM 3152 C C . ALA B 1 157 ? 10.82 -0.983 -11.602 1 98.31 157 ALA B C 1
ATOM 3154 O O . ALA B 1 157 ? 11.992 -1.348 -11.508 1 98.31 157 ALA B O 1
ATOM 3155 N N . ASP B 1 158 ? 9.82 -1.751 -11.242 1 98.62 158 ASP B N 1
ATOM 3156 C CA . ASP B 1 158 ? 10.047 -3.113 -10.766 1 98.62 158 ASP B CA 1
ATOM 3157 C C . ASP B 1 158 ? 10.648 -3.986 -11.859 1 98.62 158 ASP B C 1
ATOM 3159 O O . ASP B 1 158 ? 11.57 -4.766 -11.602 1 98.62 158 ASP B O 1
ATOM 3163 N N . ALA B 1 159 ? 10.141 -3.865 -13.078 1 98.62 159 ALA B N 1
ATOM 3164 C CA . ALA B 1 159 ? 10.648 -4.645 -14.203 1 98.62 159 ALA B CA 1
ATOM 3165 C C . ALA B 1 159 ? 12.109 -4.316 -14.484 1 98.62 159 ALA B C 1
ATOM 3167 O O . ALA B 1 159 ? 12.867 -5.172 -14.961 1 98.62 159 ALA B O 1
ATOM 3168 N N . GLN B 1 160 ? 12.492 -3.098 -14.172 1 98.44 160 GLN B N 1
ATOM 3169 C CA . GLN B 1 160 ? 13.867 -2.68 -14.383 1 98.44 160 GLN B CA 1
ATOM 3170 C C . GLN B 1 160 ? 14.773 -3.133 -13.242 1 98.44 160 GLN B C 1
ATOM 3172 O O . GLN B 1 160 ? 15.992 -3.143 -13.375 1 98.44 160 GLN B O 1
ATOM 3177 N N . ARG B 1 161 ? 14.211 -3.533 -12.156 1 97 161 ARG B N 1
ATOM 3178 C CA . ARG B 1 161 ? 14.969 -3.857 -10.953 1 97 161 ARG B CA 1
ATOM 3179 C C . ARG B 1 161 ? 15.289 -5.348 -10.891 1 97 161 ARG B C 1
ATOM 3181 O O . ARG B 1 161 ? 16.109 -5.777 -10.078 1 97 161 ARG B O 1
ATOM 3188 N N . VAL B 1 162 ? 14.766 -6.141 -11.727 1 97.81 162 VAL B N 1
ATOM 3189 C CA . VAL B 1 162 ? 14.875 -7.594 -11.68 1 97.81 162 VAL B CA 1
ATOM 3190 C C . VAL B 1 162 ? 16.344 -8.008 -11.797 1 97.81 162 VAL B C 1
ATOM 3192 O O . VAL B 1 162 ? 17.125 -7.348 -12.469 1 97.81 162 VAL B O 1
ATOM 3195 N N . ASN B 1 163 ? 16.672 -9.031 -11.008 1 98.44 163 ASN B N 1
ATOM 3196 C CA . ASN B 1 163 ? 17.906 -9.75 -11.297 1 98.44 163 ASN B CA 1
ATOM 3197 C C . ASN B 1 163 ? 17.812 -10.539 -12.602 1 98.44 163 ASN B C 1
ATOM 3199 O O . ASN B 1 163 ? 17 -11.445 -12.719 1 98.44 163 ASN B O 1
ATOM 3203 N N . LEU B 1 164 ? 18.719 -10.195 -13.555 1 98.38 164 LEU B N 1
ATOM 3204 C CA . LEU B 1 164 ? 18.609 -10.797 -14.883 1 98.38 164 LEU B CA 1
ATOM 3205 C C . LEU B 1 164 ? 18.891 -12.297 -14.82 1 98.38 164 LEU B C 1
ATOM 3207 O O . LEU B 1 164 ? 18.359 -13.062 -15.617 1 98.38 164 LEU B O 1
ATOM 3211 N N . ASP B 1 165 ? 19.688 -12.711 -13.867 1 98.06 165 ASP B N 1
ATOM 3212 C CA . ASP B 1 165 ? 19.891 -14.148 -13.688 1 98.06 165 ASP B CA 1
ATOM 3213 C C . ASP B 1 165 ? 18.578 -14.82 -13.25 1 98.06 165 ASP B C 1
ATOM 3215 O O . ASP B 1 165 ? 18.281 -15.93 -13.688 1 98.06 165 ASP B O 1
ATOM 3219 N N . ALA B 1 166 ? 17.844 -14.203 -12.359 1 98.5 166 ALA B N 1
ATOM 3220 C CA . ALA B 1 166 ? 16.547 -14.727 -11.93 1 98.5 166 ALA B CA 1
ATOM 3221 C C . ALA B 1 166 ? 15.555 -14.75 -13.086 1 98.5 166 ALA B C 1
ATOM 3223 O O . AL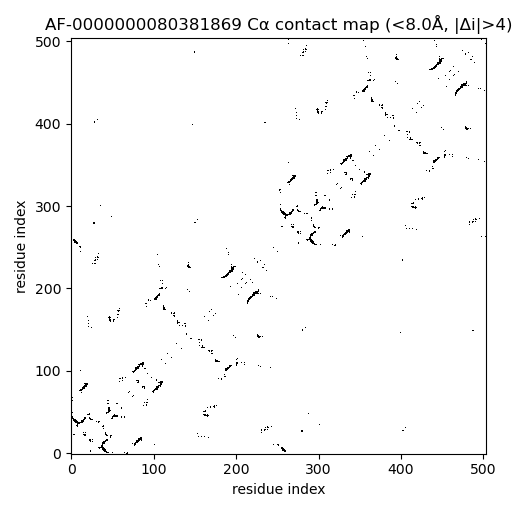A B 1 166 ? 14.82 -15.727 -13.266 1 98.5 166 ALA B O 1
ATOM 3224 N N . TRP B 1 167 ? 15.562 -13.625 -13.844 1 98.38 167 TRP B N 1
ATOM 3225 C CA . TRP B 1 167 ? 14.703 -13.539 -15.023 1 98.38 167 TRP B CA 1
ATOM 3226 C C . TRP B 1 167 ? 14.977 -14.688 -15.984 1 98.38 167 TRP B C 1
ATOM 3228 O O . TRP B 1 167 ? 14.062 -15.414 -16.375 1 98.38 167 TRP B O 1
ATOM 3238 N N . ARG B 1 168 ? 16.203 -14.906 -16.312 1 97.69 168 ARG B N 1
ATOM 3239 C CA . ARG B 1 168 ? 16.594 -15.93 -17.281 1 97.69 168 ARG B CA 1
ATOM 3240 C C . ARG B 1 168 ? 16.375 -17.328 -16.703 1 97.69 168 ARG B C 1
ATOM 3242 O O . ARG B 1 168 ? 16.031 -18.25 -17.438 1 97.69 168 ARG B O 1
ATOM 3249 N N . ALA B 1 169 ? 16.609 -17.453 -15.422 1 97.56 169 ALA B N 1
ATOM 3250 C CA . ALA B 1 169 ? 16.375 -18.75 -14.789 1 97.56 169 ALA B CA 1
ATOM 3251 C C . ALA B 1 169 ? 14.914 -19.172 -14.945 1 97.56 169 ALA B C 1
ATOM 3253 O O . ALA B 1 169 ? 14.625 -20.359 -15.172 1 97.56 169 ALA B O 1
ATOM 3254 N N . TRP B 1 170 ? 14.023 -18.25 -14.797 1 96.94 170 TRP B N 1
ATOM 3255 C CA . TRP B 1 170 ? 12.617 -18.578 -15 1 96.94 170 TRP B CA 1
ATOM 3256 C C . TRP B 1 170 ? 12.352 -18.938 -16.453 1 96.94 170 TRP B C 1
ATOM 3258 O O . TRP B 1 170 ? 11.711 -19.953 -16.75 1 96.94 170 TRP B O 1
ATOM 3268 N N . VAL B 1 171 ? 12.859 -18.141 -17.359 1 96.25 171 VAL B N 1
ATOM 3269 C CA . VAL B 1 171 ? 12.586 -18.281 -18.781 1 96.25 171 VAL B CA 1
ATOM 3270 C C . VAL B 1 171 ? 13.172 -19.594 -19.297 1 96.25 171 VAL B C 1
ATOM 3272 O O . VAL B 1 171 ? 12.523 -20.312 -20.062 1 96.25 171 VAL B O 1
ATOM 3275 N N . ASP B 1 172 ? 14.312 -19.953 -18.781 1 94.81 172 ASP B N 1
ATOM 3276 C CA . ASP B 1 172 ? 15.055 -21.078 -19.328 1 94.81 172 ASP B CA 1
ATOM 3277 C C . ASP B 1 172 ? 14.719 -22.375 -18.578 1 94.81 172 ASP B C 1
ATOM 3279 O O . ASP B 1 172 ? 14.781 -23.453 -19.156 1 94.81 172 ASP B O 1
ATOM 3283 N N . HIS B 1 173 ? 14.328 -22.266 -17.328 1 93.88 173 HIS B N 1
ATOM 3284 C CA . HIS B 1 173 ? 14.203 -23.469 -16.531 1 93.88 173 HIS B CA 1
ATOM 3285 C C . HIS B 1 173 ? 12.867 -23.5 -15.797 1 93.88 173 HIS B C 1
ATOM 3287 O O . HIS B 1 173 ? 12.055 -24.406 -16.016 1 93.88 173 HIS B O 1
ATOM 3293 N N . GLY B 1 174 ? 12.594 -22.516 -14.984 1 94.56 174 GLY B N 1
ATOM 3294 C CA . GLY B 1 174 ? 11.406 -22.516 -14.141 1 94.56 174 GLY B CA 1
ATOM 3295 C C . GLY B 1 174 ? 10.125 -22.75 -14.914 1 94.56 174 GLY B C 1
ATOM 3296 O O . GLY B 1 174 ? 9.305 -23.578 -14.531 1 94.56 174 GLY B O 1
ATOM 3297 N N . SER B 1 175 ? 10.008 -22.016 -16.016 1 94 175 SER B N 1
ATOM 3298 C CA . SER B 1 175 ? 8.797 -22.109 -16.828 1 94 175 SER B CA 1
ATOM 3299 C C . SER B 1 175 ? 8.688 -23.469 -17.5 1 94 175 SER B C 1
ATOM 3301 O O . SER B 1 175 ? 7.605 -23.859 -17.953 1 94 175 SER B O 1
ATOM 3303 N N . ARG B 1 176 ? 9.789 -24.219 -17.438 1 93.44 176 ARG B N 1
ATOM 3304 C CA . ARG B 1 176 ? 9.82 -25.5 -18.156 1 93.44 176 ARG B CA 1
ATOM 3305 C C . ARG B 1 176 ? 9.797 -26.672 -17.188 1 93.44 176 ARG B C 1
ATOM 3307 O O . ARG B 1 176 ? 9.586 -27.812 -17.609 1 93.44 176 ARG B O 1
ATOM 3314 N N . GLU B 1 177 ? 10.07 -26.391 -15.961 1 93.94 177 GLU B N 1
ATOM 3315 C CA . GLU B 1 177 ? 10.047 -27.453 -14.977 1 93.94 177 GLU B CA 1
ATOM 3316 C C . GLU B 1 177 ? 8.68 -28.141 -14.93 1 93.94 177 GLU B C 1
ATOM 3318 O O . GLU B 1 177 ? 7.645 -27.469 -14.914 1 93.94 177 GLU B O 1
ATOM 3323 N N . ASP B 1 178 ? 8.719 -29.484 -14.914 1 95.88 178 ASP B N 1
ATOM 3324 C CA . ASP B 1 178 ? 7.477 -30.234 -14.875 1 95.88 178 ASP B CA 1
ATOM 3325 C C . ASP B 1 178 ? 7.227 -30.812 -13.477 1 95.88 178 ASP B C 1
ATOM 3327 O O . ASP B 1 178 ? 7.855 -31.797 -13.086 1 95.88 178 ASP B O 1
ATOM 3331 N N . TRP B 1 179 ? 6.27 -30.234 -12.828 1 96.12 179 TRP B N 1
ATOM 3332 C CA . TRP B 1 179 ? 5.914 -30.641 -11.477 1 96.12 179 TRP B CA 1
ATOM 3333 C C . TRP B 1 179 ? 4.625 -31.453 -11.477 1 96.12 179 TRP B C 1
ATOM 3335 O O . TRP B 1 179 ? 4.199 -31.953 -10.43 1 96.12 179 TRP B O 1
ATOM 3345 N N . SER B 1 180 ? 4.039 -31.703 -12.594 1 94.62 180 SER B N 1
ATOM 3346 C CA . SER B 1 180 ? 2.695 -32.25 -12.695 1 94.62 180 SER B CA 1
ATOM 3347 C C . SER B 1 180 ? 2.609 -33.625 -12.039 1 94.62 180 SER B C 1
ATOM 3349 O O . SER B 1 180 ? 1.642 -33.938 -11.336 1 94.62 180 SER B O 1
ATOM 3351 N N . ALA B 1 181 ? 3.627 -34.344 -12.172 1 92.81 181 ALA B N 1
ATOM 3352 C CA . ALA B 1 181 ? 3.607 -35.75 -11.68 1 92.81 181 ALA B CA 1
ATOM 3353 C C . ALA B 1 181 ? 3.973 -35.812 -10.203 1 92.81 181 ALA B C 1
ATOM 3355 O O . ALA B 1 181 ? 3.787 -36.844 -9.555 1 92.81 181 ALA B O 1
ATOM 3356 N N . ARG B 1 182 ? 4.316 -34.719 -9.648 1 94.25 182 ARG B N 1
ATOM 3357 C CA . ARG B 1 182 ? 4.84 -34.719 -8.281 1 94.25 182 ARG B CA 1
ATOM 3358 C C . ARG B 1 182 ? 3.84 -34.094 -7.312 1 94.25 182 ARG B C 1
ATOM 3360 O O . ARG B 1 182 ? 4.039 -34.125 -6.098 1 94.25 182 ARG B O 1
ATOM 3367 N N . LEU B 1 183 ? 2.719 -33.594 -7.785 1 96.69 183 LEU B N 1
ATOM 3368 C CA . LEU B 1 183 ? 1.832 -32.781 -6.965 1 96.69 183 LEU B CA 1
ATOM 3369 C C . LEU B 1 183 ? 0.929 -33.656 -6.102 1 96.69 183 LEU B C 1
ATOM 3371 O O . LEU B 1 183 ? 0.529 -33.25 -5.008 1 96.69 183 LEU B O 1
ATOM 3375 N N . GLY B 1 184 ? 0.612 -34.875 -6.59 1 95.25 184 GLY B N 1
ATOM 3376 C CA . GLY B 1 184 ? -0.438 -35.656 -5.938 1 95.25 184 GLY B CA 1
ATOM 3377 C C . GLY B 1 184 ? -1.769 -34.938 -5.895 1 95.25 184 GLY B C 1
ATOM 3378 O O . GLY B 1 184 ? -2.078 -34.125 -6.789 1 95.25 184 GLY B O 1
ATOM 3379 N N . THR B 1 185 ? -2.584 -35.375 -4.934 1 96.75 185 THR B N 1
ATOM 3380 C CA . THR B 1 185 ? -3.873 -34.719 -4.738 1 96.75 185 THR B CA 1
ATOM 3381 C C . THR B 1 185 ? -3.779 -33.656 -3.65 1 96.75 185 THR B C 1
ATOM 3383 O O . THR B 1 185 ? -3.289 -33.906 -2.551 1 96.75 185 THR B O 1
ATOM 3386 N N . ILE B 1 186 ? -4.184 -32.469 -4.043 1 97.75 186 ILE B N 1
ATOM 3387 C CA . ILE B 1 186 ? -4.156 -31.344 -3.105 1 97.75 186 ILE B CA 1
ATOM 3388 C C . ILE B 1 186 ? -5.57 -31.062 -2.598 1 97.75 186 ILE B C 1
ATOM 3390 O O . ILE B 1 186 ? -6.457 -30.703 -3.377 1 97.75 186 ILE B O 1
ATOM 3394 N N . ASP B 1 187 ? -5.785 -31.062 -1.32 1 96.81 187 ASP B N 1
ATOM 3395 C CA . ASP B 1 187 ? -7.129 -30.984 -0.753 1 96.81 187 ASP B CA 1
ATOM 3396 C C . ASP B 1 187 ? -7.453 -29.562 -0.289 1 96.81 187 ASP B C 1
ATOM 3398 O O . ASP B 1 187 ? -8.586 -29.281 0.106 1 96.81 187 ASP B O 1
ATOM 3402 N N . TYR B 1 188 ? -6.488 -28.656 -0.367 1 97.69 188 TYR B N 1
ATOM 3403 C CA . TYR B 1 188 ? -6.777 -27.266 -0.037 1 97.69 188 TYR B CA 1
ATOM 3404 C C . TYR B 1 188 ? -7.727 -26.641 -1.057 1 97.69 188 TYR B C 1
ATOM 3406 O O . TYR B 1 188 ? -7.602 -26.891 -2.26 1 97.69 188 TYR B O 1
ATOM 3414 N N . PRO B 1 189 ? -8.742 -25.875 -0.563 1 98.31 189 PRO B N 1
ATOM 3415 C CA . PRO B 1 189 ? -9.531 -25.125 -1.537 1 98.31 189 PRO B CA 1
ATOM 3416 C C . PRO B 1 189 ? -8.695 -24.141 -2.346 1 98.31 189 PRO B C 1
ATOM 3418 O O . PRO B 1 189 ? -7.75 -23.547 -1.815 1 98.31 189 PRO B O 1
ATOM 3421 N N . VAL B 1 190 ? -9.102 -23.938 -3.629 1 98.75 190 VAL B N 1
ATOM 3422 C CA . VAL B 1 190 ? -8.336 -23.047 -4.484 1 98.75 190 VAL B CA 1
ATOM 3423 C C . VAL B 1 190 ? -9.289 -22.203 -5.34 1 98.75 190 VAL B C 1
ATOM 3425 O O . VAL B 1 190 ? -10.312 -22.719 -5.812 1 98.75 190 VAL B O 1
ATOM 3428 N N . LEU B 1 191 ? -9 -20.922 -5.395 1 98.88 191 LEU B N 1
ATOM 3429 C CA . LEU B 1 191 ? -9.578 -20 -6.379 1 98.88 191 LEU B CA 1
ATOM 3430 C C . LEU B 1 191 ? -8.562 -19.672 -7.469 1 98.88 191 LEU B C 1
ATOM 3432 O O . LEU B 1 191 ? -7.473 -19.172 -7.18 1 98.88 191 LEU B O 1
ATOM 3436 N N . LEU B 1 192 ? -8.891 -20.031 -8.68 1 98.94 192 LEU B N 1
ATOM 3437 C CA . LEU B 1 192 ? -8.094 -19.609 -9.82 1 98.94 192 LEU B CA 1
ATOM 3438 C C . LEU B 1 192 ? -8.797 -18.484 -10.586 1 98.94 192 LEU B C 1
ATOM 3440 O O . LEU B 1 192 ? -9.977 -18.609 -10.922 1 98.94 192 LEU B O 1
ATOM 3444 N N . VAL B 1 193 ? -8.078 -17.359 -10.805 1 98.94 193 VAL B N 1
ATOM 3445 C CA . VAL B 1 193 ? -8.648 -16.203 -11.5 1 98.94 193 VAL B CA 1
ATOM 3446 C C . VAL B 1 193 ? -7.891 -15.961 -12.797 1 98.94 193 VAL B C 1
ATOM 3448 O O . VAL B 1 193 ? -6.66 -15.852 -12.805 1 98.94 193 VAL B O 1
ATOM 3451 N N . CYS B 1 194 ? -8.648 -15.883 -13.906 1 98.56 194 CYS B N 1
ATOM 3452 C CA . CYS B 1 194 ? -8.102 -15.555 -15.219 1 98.56 194 CYS B CA 1
ATOM 3453 C C . CYS B 1 194 ? -8.547 -14.172 -15.664 1 98.56 194 CYS B C 1
ATOM 3455 O O . CYS B 1 194 ? -9.633 -13.711 -15.289 1 98.56 194 CYS B O 1
ATOM 3457 N N . GLY B 1 195 ? -7.664 -13.469 -16.375 1 98.12 195 GLY B N 1
ATOM 3458 C CA . GLY B 1 195 ? -8.086 -12.297 -17.109 1 98.12 195 GLY B CA 1
ATOM 3459 C C . GLY B 1 195 ? -8.602 -12.617 -18.5 1 98.12 195 GLY B C 1
ATOM 3460 O O . GLY B 1 195 ? -7.961 -13.367 -19.25 1 98.12 195 GLY B O 1
ATOM 3461 N N . GLU B 1 196 ? -9.656 -12.055 -18.844 1 97.62 196 GLU B N 1
ATOM 3462 C CA . GLU B 1 196 ? -10.289 -12.352 -20.125 1 97.62 196 GLU B CA 1
ATOM 3463 C C . GLU B 1 196 ? -9.344 -12.07 -21.281 1 97.62 196 GLU B C 1
ATOM 3465 O O . GLU B 1 196 ? -9.352 -12.789 -22.297 1 97.62 196 GLU B O 1
ATOM 3470 N N . LEU B 1 197 ? -8.508 -11.086 -21.156 1 97.06 197 LEU B N 1
ATOM 3471 C CA . LEU B 1 197 ? -7.672 -10.641 -22.266 1 97.06 197 LEU B CA 1
ATOM 3472 C C . LEU B 1 197 ? -6.234 -11.125 -22.094 1 97.06 197 LEU B C 1
ATOM 3474 O O . LEU B 1 197 ? -5.34 -10.711 -22.828 1 97.06 197 LEU B O 1
ATOM 3478 N N . ASP B 1 198 ? -6.027 -11.961 -21.078 1 96.44 198 ASP B N 1
ATOM 3479 C CA . ASP B 1 198 ? -4.68 -12.422 -20.766 1 96.44 198 ASP B CA 1
ATOM 3480 C C . ASP B 1 198 ? -4.238 -13.508 -21.766 1 96.44 198 ASP B C 1
ATOM 3482 O O . ASP B 1 198 ? -4.832 -14.586 -21.812 1 96.44 198 ASP B O 1
ATOM 3486 N N . GLU B 1 199 ? -3.137 -13.273 -22.469 1 91.44 199 GLU B N 1
ATOM 3487 C CA . GLU B 1 199 ? -2.627 -14.234 -23.453 1 91.44 199 GLU B CA 1
ATOM 3488 C C . GLU B 1 199 ? -1.274 -14.789 -23.016 1 91.44 199 GLU B C 1
ATOM 3490 O O . GLU B 1 199 ? -0.653 -15.562 -23.75 1 91.44 199 GLU B O 1
ATOM 3495 N N . GLN B 1 200 ? -0.859 -14.422 -21.844 1 92 200 GLN B N 1
ATOM 3496 C CA . GLN B 1 200 ? 0.476 -14.82 -21.391 1 92 200 GLN B CA 1
ATOM 3497 C C . GLN B 1 200 ? 0.453 -16.188 -20.734 1 92 200 GLN B C 1
ATOM 3499 O O . GLN B 1 200 ? 1.488 -16.859 -20.641 1 92 200 GLN B O 1
ATOM 3504 N N . VAL B 1 201 ? -0.62 -16.578 -20.219 1 92.44 201 VAL B N 1
ATOM 3505 C CA . VAL B 1 201 ? -0.798 -17.891 -19.594 1 92.44 201 VAL B CA 1
ATOM 3506 C C . VAL B 1 201 ? -1.985 -18.609 -20.234 1 92.44 201 VAL B C 1
ATOM 3508 O O . VAL B 1 201 ? -2.768 -18 -20.953 1 92.44 201 VAL B O 1
ATOM 3511 N N . PRO B 1 202 ? -2.049 -19.953 -20 1 91.56 202 PRO B N 1
ATOM 3512 C CA . PRO B 1 202 ? -3.178 -20.703 -20.578 1 91.56 202 PRO B CA 1
ATOM 3513 C C . PRO B 1 202 ? -4.531 -20.125 -20.156 1 91.56 202 PRO B C 1
ATOM 3515 O O . PRO B 1 202 ? -4.668 -19.594 -19.047 1 91.56 202 PRO B O 1
ATOM 3518 N N . GLY B 1 203 ? -5.531 -20.266 -21.031 1 94.62 203 GLY B N 1
ATOM 3519 C CA . GLY B 1 203 ? -6.883 -19.812 -20.75 1 94.62 203 GLY B CA 1
ATOM 3520 C C . GLY B 1 203 ? -7.617 -20.688 -19.75 1 94.62 203 GLY B C 1
ATOM 3521 O O . GLY B 1 203 ? -7.062 -21.672 -19.266 1 94.62 203 GLY B O 1
ATOM 3522 N N . PRO B 1 204 ? -8.898 -20.312 -19.453 1 97 204 PRO B N 1
ATOM 3523 C CA . PRO B 1 204 ? -9.648 -20.984 -18.406 1 97 204 PRO B CA 1
ATOM 3524 C C . PRO B 1 204 ? -9.781 -22.484 -18.641 1 97 204 PRO B C 1
ATOM 3526 O O . PRO B 1 204 ? -9.609 -23.281 -17.703 1 97 204 PRO B O 1
ATOM 3529 N N . GLU B 1 205 ? -10.047 -22.922 -19.812 1 96.5 205 GLU B N 1
ATOM 3530 C CA . GLU B 1 205 ? -10.234 -24.344 -20.094 1 96.5 205 GLU B CA 1
ATOM 3531 C C . GLU B 1 205 ? -8.938 -25.125 -19.891 1 96.5 205 GLU B C 1
ATOM 3533 O O . GLU B 1 205 ? -8.953 -26.203 -19.312 1 96.5 205 GLU B O 1
ATOM 3538 N N . GLU B 1 206 ? -7.895 -24.578 -20.391 1 96.5 206 GLU B N 1
ATOM 3539 C CA . GLU B 1 206 ? -6.609 -25.25 -20.234 1 96.5 206 GLU B CA 1
ATOM 3540 C C . GLU B 1 206 ? -6.172 -25.25 -18.766 1 96.5 206 GLU B C 1
ATOM 3542 O O . GLU B 1 206 ? -5.559 -26.219 -18.297 1 96.5 206 GLU B O 1
ATOM 3547 N N . GLN B 1 207 ? -6.441 -24.188 -18.047 1 97.25 207 GLN B N 1
ATOM 3548 C CA . GLN B 1 207 ? -6.129 -24.141 -16.625 1 97.25 207 GLN B CA 1
ATOM 3549 C C . GLN B 1 207 ? -6.867 -25.234 -15.859 1 97.25 207 GLN B C 1
ATOM 3551 O O . GLN B 1 207 ? -6.328 -25.797 -14.906 1 97.25 207 GLN B O 1
ATOM 3556 N N . ARG B 1 208 ? -8.109 -25.562 -16.203 1 97.44 208 ARG B N 1
ATOM 3557 C CA . ARG B 1 208 ? -8.883 -26.641 -15.57 1 97.44 208 ARG B CA 1
ATOM 3558 C C . ARG B 1 208 ? -8.203 -27.984 -15.773 1 97.44 208 ARG B C 1
ATOM 3560 O O . ARG B 1 208 ? -8.164 -28.812 -14.859 1 97.44 208 ARG B O 1
ATOM 3567 N N . ARG B 1 209 ? -7.562 -28.141 -16.969 1 95.69 209 ARG B N 1
ATOM 3568 C CA . ARG B 1 209 ? -6.984 -29.422 -17.344 1 95.69 209 ARG B CA 1
ATOM 3569 C C . ARG B 1 209 ? -5.586 -29.594 -16.766 1 95.69 209 ARG B C 1
ATOM 3571 O O . ARG B 1 209 ? -5.094 -30.719 -16.609 1 95.69 209 ARG B O 1
ATOM 3578 N N . THR B 1 210 ? -4.992 -28.469 -16.469 1 95.62 210 THR B N 1
ATOM 3579 C CA . THR B 1 210 ? -3.596 -28.531 -16.047 1 95.62 210 THR B CA 1
ATOM 3580 C C . THR B 1 210 ? -3.459 -28.156 -14.57 1 95.62 210 THR B C 1
ATOM 3582 O O . THR B 1 210 ? -3.494 -29.031 -13.695 1 95.62 210 THR B O 1
ATOM 3585 N N . THR B 1 211 ? -3.615 -26.875 -14.258 1 97.5 211 THR B N 1
ATOM 3586 C CA . THR B 1 211 ? -3.373 -26.375 -12.914 1 97.5 211 THR B CA 1
ATOM 3587 C C . THR B 1 211 ? -4.379 -26.953 -11.922 1 97.5 211 THR B C 1
ATOM 3589 O O . THR B 1 211 ? -3.998 -27.422 -10.844 1 97.5 211 THR B O 1
ATOM 3592 N N . LEU B 1 212 ? -5.648 -26.984 -12.25 1 98.06 212 LEU B N 1
ATOM 3593 C CA . LEU B 1 212 ? -6.699 -27.344 -11.297 1 98.06 212 LEU B CA 1
ATOM 3594 C C . LEU B 1 212 ? -6.879 -28.859 -11.234 1 98.06 212 LEU B C 1
ATOM 3596 O O . LEU B 1 212 ? -7.586 -29.359 -10.359 1 98.06 212 LEU B O 1
ATOM 3600 N N . ALA B 1 213 ? -6.16 -29.609 -12.125 1 96.31 213 ALA B N 1
ATOM 3601 C CA . ALA B 1 213 ? -6.297 -31.062 -12.18 1 96.31 213 ALA B CA 1
ATOM 3602 C C . ALA B 1 213 ? -5.848 -31.703 -10.875 1 96.31 213 ALA B C 1
ATOM 3604 O O . ALA B 1 213 ? -6.324 -32.781 -10.508 1 96.31 213 ALA B O 1
ATOM 3605 N N . ALA B 1 214 ? -5.016 -31.016 -10.172 1 96.31 214 ALA B N 1
ATOM 3606 C CA . ALA B 1 214 ? -4.441 -31.578 -8.953 1 96.31 214 ALA B CA 1
ATOM 3607 C C . ALA B 1 214 ? -5.328 -31.297 -7.746 1 96.31 214 ALA B C 1
ATOM 3609 O O . ALA B 1 214 ? -5.133 -31.875 -6.672 1 96.31 214 ALA B O 1
ATOM 3610 N N . PHE B 1 215 ? -6.348 -30.484 -7.848 1 97.88 215 PHE B N 1
ATOM 3611 C CA . PHE B 1 215 ? -7.109 -30 -6.699 1 97.88 215 PHE B CA 1
ATOM 3612 C C . PHE B 1 215 ? -8.461 -30.703 -6.605 1 97.88 215 PHE B C 1
ATOM 3614 O O . PHE B 1 215 ? -9.109 -30.938 -7.625 1 97.88 215 PHE B O 1
ATOM 3621 N N . THR B 1 216 ? -8.922 -31 -5.379 1 97 216 THR B N 1
ATOM 3622 C CA . THR B 1 216 ? -10.203 -31.656 -5.148 1 97 216 THR B CA 1
ATOM 3623 C C . THR B 1 216 ? -11.328 -30.641 -5.078 1 97 216 THR B C 1
ATOM 3625 O O . THR B 1 216 ? -12.484 -30.953 -5.344 1 97 216 THR B O 1
ATOM 3628 N N . HIS B 1 217 ? -11.016 -29.422 -4.598 1 96 217 HIS B N 1
ATOM 3629 C CA . HIS B 1 217 ? -11.961 -28.328 -4.457 1 96 217 HIS B CA 1
ATOM 3630 C C . HIS B 1 217 ? -11.445 -27.062 -5.148 1 96 217 HIS B C 1
ATOM 3632 O O . HIS B 1 217 ? -10.57 -26.375 -4.617 1 96 217 HIS B O 1
ATOM 3638 N N . SER B 1 218 ? -12.094 -26.797 -6.293 1 97.62 218 SER B N 1
ATOM 3639 C CA . SER B 1 218 ? -11.586 -25.656 -7.055 1 97.62 218 SER B CA 1
ATOM 3640 C C . SER B 1 218 ? -12.719 -24.797 -7.594 1 97.62 218 SER B C 1
ATOM 3642 O O . SER B 1 218 ? -13.82 -25.297 -7.84 1 97.62 218 SER B O 1
ATOM 3644 N N . THR B 1 219 ? -12.477 -23.516 -7.625 1 97.62 219 THR B N 1
ATOM 3645 C CA . THR B 1 219 ? -13.297 -22.5 -8.289 1 97.62 219 THR B CA 1
ATOM 3646 C C . THR B 1 219 ? -12.477 -21.719 -9.305 1 97.62 219 THR B C 1
ATOM 3648 O O . THR B 1 219 ? -11.32 -21.375 -9.047 1 97.62 219 THR B O 1
ATOM 3651 N N . LEU B 1 220 ? -13.062 -21.531 -10.484 1 98.62 220 LEU B N 1
ATOM 3652 C CA . LEU B 1 220 ? -12.414 -20.719 -11.508 1 98.62 220 LEU B CA 1
ATOM 3653 C C . LEU B 1 220 ? -13.281 -19.531 -11.891 1 98.62 220 LEU B C 1
ATOM 3655 O O . LEU B 1 220 ? -14.484 -19.688 -12.125 1 98.62 220 LEU B O 1
ATOM 3659 N N . GLU B 1 221 ? -12.727 -18.344 -11.836 1 98.81 221 GLU B N 1
ATOM 3660 C CA . GLU B 1 221 ? -13.391 -17.094 -12.211 1 98.81 221 GLU B CA 1
ATOM 3661 C C . GLU B 1 221 ? -12.609 -16.359 -13.289 1 98.81 221 GLU B C 1
ATOM 3663 O O . GLU B 1 221 ? -11.391 -16.484 -13.383 1 98.81 221 GLU B O 1
ATOM 3668 N N . VAL B 1 222 ? -13.336 -15.664 -14.164 1 98.75 222 VAL B N 1
ATOM 3669 C CA . VAL B 1 222 ? -12.734 -14.836 -15.211 1 98.75 222 VAL B CA 1
ATOM 3670 C C . VAL B 1 222 ? -13.141 -13.375 -15.016 1 98.75 222 VAL B C 1
ATOM 3672 O O . VAL B 1 222 ? -14.328 -13.07 -14.867 1 98.75 222 VAL B O 1
ATOM 3675 N N . ILE B 1 223 ? -12.195 -12.469 -14.945 1 98.56 223 ILE B N 1
ATOM 3676 C CA . ILE B 1 223 ? -12.5 -11.039 -14.875 1 98.56 223 ILE B CA 1
ATOM 3677 C C . ILE B 1 223 ? -12.57 -10.461 -16.281 1 98.56 223 ILE B C 1
ATOM 3679 O O . ILE B 1 223 ? -11.602 -10.516 -17.031 1 98.56 223 ILE B O 1
ATOM 3683 N N . PRO B 1 224 ? -13.68 -9.875 -16.641 1 97.44 224 PRO B N 1
ATOM 3684 C CA . PRO B 1 224 ? -13.82 -9.289 -17.984 1 97.44 224 PRO B CA 1
ATOM 3685 C C . PRO B 1 224 ? -12.891 -8.102 -18.203 1 97.44 224 PRO B C 1
ATOM 3687 O O . PRO B 1 224 ? -12.648 -7.316 -17.266 1 97.44 224 PRO B O 1
ATOM 3690 N N . ASN B 1 225 ? -12.352 -7.965 -19.359 1 95.06 225 ASN B N 1
ATOM 3691 C CA . ASN B 1 225 ? -11.539 -6.836 -19.797 1 95.06 225 ASN B CA 1
ATOM 3692 C C . ASN B 1 225 ? -10.281 -6.68 -18.938 1 95.06 225 ASN B C 1
ATOM 3694 O O . ASN B 1 225 ? -9.883 -5.559 -18.625 1 95.06 225 ASN B O 1
ATOM 3698 N N . ALA B 1 226 ? -9.805 -7.77 -18.453 1 96.88 226 ALA B N 1
ATOM 3699 C CA . ALA B 1 226 ? -8.586 -7.754 -17.656 1 96.88 226 ALA B CA 1
ATOM 3700 C C . ALA B 1 226 ? -7.465 -8.523 -18.359 1 96.88 226 ALA B C 1
ATOM 3702 O O . ALA B 1 226 ? -7.707 -9.578 -18.953 1 96.88 226 ALA B O 1
ATOM 3703 N N . GLY B 1 227 ? -6.277 -7.941 -18.359 1 97.31 227 GLY B N 1
ATOM 3704 C CA . GLY B 1 227 ? -5.086 -8.625 -18.828 1 97.31 227 GLY B CA 1
ATOM 3705 C C . GLY B 1 227 ? -4.379 -9.422 -17.75 1 97.31 227 GLY B C 1
ATOM 3706 O O . GLY B 1 227 ? -5.027 -9.984 -16.875 1 97.31 227 GLY B O 1
ATOM 3707 N N . HIS B 1 228 ? -3.039 -9.586 -17.906 1 97.94 228 HIS B N 1
ATOM 3708 C CA . HIS B 1 228 ? -2.219 -10.422 -17.031 1 97.94 228 HIS B CA 1
ATOM 3709 C C . HIS B 1 228 ? -2.014 -9.766 -15.68 1 97.94 228 HIS B C 1
ATOM 3711 O O . HIS B 1 228 ? -1.825 -10.453 -14.672 1 97.94 228 HIS B O 1
ATOM 3717 N N . LEU B 1 229 ? -2.088 -8.438 -15.594 1 98.56 229 LEU B N 1
ATOM 3718 C CA . LEU B 1 229 ? -1.734 -7.703 -14.391 1 98.56 229 LEU B CA 1
ATOM 3719 C C . LEU B 1 229 ? -2.984 -7.266 -13.633 1 98.56 229 LEU B C 1
ATOM 3721 O O . LEU B 1 229 ? -3.107 -6.098 -13.242 1 98.56 229 LEU B O 1
ATOM 3725 N N . MET B 1 230 ? -3.861 -8.203 -13.336 1 98.38 230 MET B N 1
ATOM 3726 C CA . MET B 1 230 ? -5.156 -7.969 -12.703 1 98.38 230 MET B CA 1
ATOM 3727 C C . MET B 1 230 ? -4.984 -7.281 -11.352 1 98.38 230 MET B C 1
ATOM 3729 O O . MET B 1 230 ? -5.727 -6.352 -11.023 1 98.38 230 MET B O 1
ATOM 3733 N N . PRO B 1 231 ? -3.943 -7.637 -10.477 1 98.5 231 PRO B N 1
ATOM 3734 C CA . PRO B 1 231 ? -3.811 -6.953 -9.195 1 98.5 231 PRO B CA 1
ATOM 3735 C C . PRO B 1 231 ? -3.652 -5.441 -9.336 1 98.5 231 PRO B C 1
ATOM 3737 O O . PRO B 1 231 ? -4.027 -4.684 -8.438 1 98.5 231 PRO B O 1
ATOM 3740 N N . MET B 1 232 ? -3.131 -5 -10.5 1 97.88 232 MET B N 1
ATOM 3741 C CA . MET B 1 232 ? -2.857 -3.586 -10.75 1 97.88 232 MET B CA 1
ATOM 3742 C C . MET B 1 232 ? -3.951 -2.961 -11.609 1 97.88 232 MET B C 1
ATOM 3744 O O . MET B 1 232 ? -4.238 -1.77 -11.484 1 97.88 232 MET B O 1
ATOM 3748 N N . GLN B 1 233 ? -4.578 -3.762 -12.438 1 96.81 233 GLN B N 1
ATOM 3749 C CA . GLN B 1 233 ? -5.508 -3.264 -13.445 1 96.81 233 GLN B CA 1
ATOM 3750 C C . GLN B 1 233 ? -6.941 -3.268 -12.922 1 96.81 233 GLN B C 1
ATOM 3752 O O . GLN B 1 233 ? -7.711 -2.342 -13.195 1 96.81 233 GLN B O 1
ATOM 3757 N N . THR B 1 234 ? -7.309 -4.336 -12.25 1 97.25 234 THR B N 1
ATOM 3758 C CA . THR B 1 234 ? -8.664 -4.523 -11.75 1 97.25 234 THR B CA 1
ATOM 3759 C C . THR B 1 234 ? -8.656 -4.918 -10.281 1 97.25 234 THR B C 1
ATOM 3761 O O . THR B 1 234 ? -9.266 -5.918 -9.891 1 97.25 234 THR B O 1
ATOM 3764 N N . PRO B 1 235 ? -8.039 -4.051 -9.484 1 98.19 235 PRO B N 1
ATOM 3765 C CA . PRO B 1 235 ? -7.801 -4.438 -8.094 1 98.19 235 PRO B CA 1
ATOM 3766 C C . PRO B 1 235 ? -9.094 -4.684 -7.32 1 98.19 235 PRO B C 1
ATOM 3768 O O . PRO B 1 235 ? -9.164 -5.613 -6.512 1 98.19 235 PRO B O 1
ATOM 3771 N N . GLN B 1 236 ? -10.148 -3.889 -7.512 1 97.44 236 GLN B N 1
ATOM 3772 C CA . GLN B 1 236 ? -11.391 -4.047 -6.762 1 97.44 236 GLN B CA 1
ATOM 3773 C C . GLN B 1 236 ? -12.094 -5.348 -7.137 1 97.44 236 GLN B C 1
ATOM 3775 O O . GLN B 1 236 ? -12.57 -6.078 -6.266 1 97.44 236 GLN B O 1
ATOM 3780 N N . ALA B 1 237 ? -12.164 -5.617 -8.461 1 98.31 237 ALA B N 1
ATOM 3781 C CA . ALA B 1 237 ? -12.797 -6.852 -8.922 1 98.31 237 ALA B CA 1
ATOM 3782 C C . ALA B 1 237 ? -12.055 -8.078 -8.391 1 98.31 237 ALA B C 1
ATOM 3784 O O . ALA B 1 237 ? -12.68 -9.031 -7.926 1 98.31 237 ALA B O 1
ATOM 3785 N N . LEU B 1 238 ? -10.758 -8.062 -8.43 1 98.81 238 LEU B N 1
ATOM 3786 C CA . LEU B 1 238 ? -9.953 -9.172 -7.938 1 98.81 238 LEU B CA 1
ATOM 3787 C C . LEU B 1 238 ? -10.156 -9.367 -6.438 1 98.81 238 LEU B C 1
ATOM 3789 O O . LEU B 1 238 ? -10.383 -10.484 -5.98 1 98.81 238 LEU B O 1
ATOM 3793 N N . ALA B 1 239 ? -10.102 -8.281 -5.672 1 98.75 239 ALA B N 1
ATOM 3794 C CA . ALA B 1 239 ? -10.273 -8.352 -4.223 1 98.75 239 ALA B CA 1
ATOM 3795 C C . ALA B 1 239 ? -11.641 -8.906 -3.859 1 98.75 239 ALA B C 1
ATOM 3797 O O . ALA B 1 239 ? -11.773 -9.672 -2.9 1 98.75 239 ALA B O 1
ATOM 3798 N N . THR B 1 240 ? -12.641 -8.484 -4.59 1 98.31 240 THR B N 1
ATOM 3799 C CA . THR B 1 240 ? -13.992 -8.977 -4.348 1 98.31 240 THR B CA 1
ATOM 3800 C C . THR B 1 240 ? -14.047 -10.492 -4.473 1 98.31 240 THR B C 1
ATOM 3802 O O . THR B 1 240 ? -14.633 -11.172 -3.621 1 98.31 240 THR B O 1
ATOM 3805 N N . LEU B 1 241 ? -13.43 -11.055 -5.496 1 98.75 241 LEU B N 1
ATOM 3806 C CA . LEU B 1 241 ? -13.383 -12.5 -5.695 1 98.75 241 LEU B CA 1
ATOM 3807 C C . LEU B 1 241 ? -12.617 -13.18 -4.566 1 98.75 241 LEU B C 1
ATOM 3809 O O . LEU B 1 241 ? -13.031 -14.227 -4.07 1 98.75 241 LEU B O 1
ATOM 3813 N N . MET B 1 242 ? -11.523 -12.602 -4.156 1 98.75 242 MET B N 1
ATOM 3814 C CA . MET B 1 242 ? -10.695 -13.172 -3.094 1 98.75 242 MET B CA 1
ATOM 3815 C C . MET B 1 242 ? -11.461 -13.219 -1.776 1 98.75 242 MET B C 1
ATOM 3817 O O . MET B 1 242 ? -11.438 -14.234 -1.077 1 98.75 242 MET B O 1
ATOM 3821 N N . LEU B 1 243 ? -12.148 -12.141 -1.442 1 98.44 243 LEU B N 1
ATOM 3822 C CA . LEU B 1 243 ? -12.898 -12.062 -0.193 1 98.44 243 LEU B CA 1
ATOM 3823 C C . LEU B 1 243 ? -14.062 -13.039 -0.194 1 98.44 243 LEU B C 1
ATOM 3825 O O . LEU B 1 243 ? -14.328 -13.703 0.815 1 98.44 243 LEU B O 1
ATOM 3829 N N . ALA B 1 244 ? -14.766 -13.109 -1.34 1 98.12 244 ALA B N 1
ATOM 3830 C CA . ALA B 1 244 ? -15.867 -14.062 -1.455 1 98.12 244 ALA B CA 1
ATOM 3831 C C . ALA B 1 244 ? -15.375 -15.492 -1.286 1 98.12 244 ALA B C 1
ATOM 3833 O O . ALA B 1 244 ? -16.016 -16.297 -0.619 1 98.12 244 ALA B O 1
ATOM 3834 N N . PHE B 1 245 ? -14.266 -15.836 -1.871 1 98.5 245 PHE B N 1
ATOM 3835 C CA . PHE B 1 245 ? -13.68 -17.172 -1.791 1 98.5 245 PHE B CA 1
ATOM 3836 C C . PHE B 1 245 ? -13.344 -17.516 -0.349 1 98.5 245 PHE B C 1
ATOM 3838 O O . PHE B 1 245 ? -13.703 -18.594 0.132 1 98.5 245 PHE B O 1
ATOM 3845 N N . VAL B 1 246 ? -12.656 -16.625 0.367 1 97.62 246 VAL B N 1
ATOM 3846 C CA . VAL B 1 246 ? -12.227 -16.891 1.733 1 97.62 246 VAL B CA 1
ATOM 3847 C C . VAL B 1 246 ? -13.445 -17.047 2.641 1 97.62 246 VAL B C 1
ATOM 3849 O O . VAL B 1 246 ? -13.461 -17.922 3.521 1 97.62 246 VAL B O 1
ATOM 3852 N N . LYS B 1 247 ? -14.453 -16.266 2.48 1 95.5 247 LYS B N 1
ATOM 3853 C CA . LYS B 1 247 ? -15.672 -16.328 3.283 1 95.5 247 LYS B CA 1
ATOM 3854 C C . LYS B 1 247 ? -16.391 -17.672 3.076 1 95.5 247 LYS B C 1
ATOM 3856 O O . LYS B 1 247 ? -16.922 -18.25 4.023 1 95.5 247 LYS B O 1
ATOM 3861 N N . ALA B 1 248 ? -16.297 -18.156 1.877 1 94.88 248 ALA B N 1
ATOM 3862 C CA . ALA B 1 248 ? -17.031 -19.375 1.531 1 94.88 248 ALA B CA 1
ATOM 3863 C C . ALA B 1 248 ? -16.234 -20.625 1.858 1 94.88 248 ALA B C 1
ATOM 3865 O O . ALA B 1 248 ? -16.797 -21.656 2.24 1 94.88 248 ALA B O 1
ATOM 3866 N N . GLN B 1 249 ? -14.945 -20.531 1.644 1 91.19 249 GLN B N 1
ATOM 3867 C CA . GLN B 1 249 ? -14.211 -21.781 1.544 1 91.19 249 GLN B CA 1
ATOM 3868 C C . GLN B 1 249 ? -13.125 -21.875 2.609 1 91.19 249 GLN B C 1
ATOM 3870 O O . GLN B 1 249 ? -12.594 -22.953 2.875 1 91.19 249 GLN B O 1
ATOM 3875 N N . CYS B 1 250 ? -12.742 -20.688 3.094 1 82.56 250 CYS B N 1
ATOM 3876 C CA . CYS B 1 250 ? -11.617 -20.688 4.016 1 82.56 250 CYS B CA 1
ATOM 3877 C C . CYS B 1 250 ? -12.031 -20.172 5.387 1 82.56 250 CYS B C 1
ATOM 3879 O O . CYS B 1 250 ? -11.18 -19.906 6.238 1 82.56 250 CYS B O 1
ATOM 3881 N N . GLY B 1 251 ? -13.328 -19.75 5.535 1 67.75 251 GLY B N 1
ATOM 3882 C CA . GLY B 1 251 ? -13.883 -19.094 6.703 1 67.75 251 GLY B CA 1
ATOM 3883 C C . GLY B 1 251 ? -13.531 -19.797 8.008 1 67.75 251 GLY B C 1
ATOM 3884 O O . GLY B 1 251 ? -13.477 -21.031 8.062 1 67.75 251 GLY B O 1
ATOM 3885 N N . GLY B 1 252 ? -12.414 -19.297 8.781 1 49.81 252 GLY B N 1
ATOM 3886 C CA . GLY B 1 252 ? -12.266 -19.719 10.164 1 49.81 252 GLY B CA 1
ATOM 3887 C C . GLY B 1 252 ? -13.562 -19.656 10.945 1 49.81 252 GLY B C 1
ATOM 3888 O O . GLY B 1 252 ? -14.516 -18.984 10.531 1 49.81 252 GLY B O 1
#

Solvent-accessible surface area (backbone atoms only — not comparable to full-atom values): 25043 Å² total; per-residue (Å²): 124,64,44,49,35,42,30,50,45,52,74,48,26,38,39,38,39,32,39,83,43,30,18,38,67,44,38,48,66,23,43,73,73,44,27,81,58,15,19,36,36,22,33,18,53,49,14,19,35,88,16,29,84,40,75,50,52,45,52,67,44,38,31,52,52,50,52,50,36,42,56,74,69,65,59,60,47,26,32,45,31,11,18,22,59,29,16,29,32,45,52,58,44,51,47,68,60,54,82,31,61,51,29,38,38,28,39,44,37,39,45,41,34,57,52,92,69,53,70,67,60,48,51,56,59,58,63,62,77,42,42,70,69,56,16,46,50,52,49,43,63,42,23,63,56,80,56,60,68,72,61,38,50,50,50,29,53,25,30,44,46,38,23,65,67,35,54,40,38,29,70,72,40,42,43,52,43,70,42,63,88,72,39,59,82,29,76,52,39,34,40,37,39,38,29,65,59,30,79,86,40,75,49,72,72,54,34,51,68,50,54,46,58,36,40,78,38,74,47,79,47,70,42,79,90,21,16,60,42,35,45,66,69,39,17,67,66,52,36,52,53,52,52,53,47,38,62,73,68,45,56,122,124,64,45,49,35,42,33,51,45,52,74,48,28,38,38,37,40,30,38,83,44,30,17,38,66,45,38,48,66,22,43,74,74,44,26,81,58,15,20,36,36,23,33,18,55,48,14,17,36,88,16,28,84,40,76,49,51,46,53,68,44,38,31,52,52,52,53,49,35,43,56,74,68,65,60,59,46,26,31,44,30,11,19,22,59,30,16,30,31,46,54,58,44,51,46,66,62,53,83,30,59,48,29,38,38,28,40,43,36,38,44,40,34,56,53,92,68,53,70,68,59,47,51,55,58,58,63,62,78,43,43,70,68,56,16,46,50,53,50,42,62,40,22,63,54,80,56,60,68,72,61,38,52,51,50,28,52,24,30,44,47,38,23,64,67,33,54,39,39,29,68,71,40,42,43,52,43,70,44,62,87,72,37,59,80,29,77,50,39,35,40,38,38,37,29,64,59,30,79,86,40,74,51,74,70,54,34,52,69,50,52,45,59,38,40,78,38,76,45,79,48,70,42,79,88,22,16,60,40,34,47,68,68,39,18,68,64,51,37,52,53,52,53,54,46,38,61,72,68,46,56,124

Nearest PDB structures (foldseek):
  7c4d-assembly1_A  TM=7.901E-01  e=1.445E-15  uncultured bacterium
  4mys-assembly1_A  TM=7.677E-01  e=6.864E-15  Escherichia coli K-12
  4ccy-assembly2_B  TM=8.276E-01  e=3.260E-14  Bacillus subtilis subsp. subtilis str. 168
  4myd-assembly3_C  TM=7.277E-01  e=8.807E-15  Escherichia coli K-12
  4y7d-assembly1_A  TM=7.044E-01  e=2.713E-13  Nakamurella multipartita DSM 44233

Sequence (504 aa):
MLPHSRQGHGAPTFVLMHYLGGSHRTWFPTLPYLDDEHHCVAIDTPGFGDAAHVEGYSVDAMVEHVDQCIRELGLTNCVLVGHSMTGKVAVVLASRRPDYLNGLVLVAPSPPGPQPMTDKDRDEQRAYAKTRAEAEEFVDESSTLRLPDDVREVAIADAQRVNLDAWRAWVDHGSREDWSARLGTIDYPVLLVCGELDEQVPGPEEQRRTTLAAFTHSTLEVIPNAGHLMPMQTPQALATLMLAFVKAQCGGMLPHSRQGHGAPTFVLMHYLGGSHRTWFPTLPYLDDEHHCVAIDTPGFGDAAHVEGYSVDAMVEHVDQCIRELGLTNCVLVGHSMTGKVAVVLASRRPDYLNGLVLVAPSPPGPQPMTDKDRDEQRAYAKTRAEAEEFVDESSTLRLPDDVREVAIADAQRVNLDAWRAWVDHGSREDWSARLGTIDYPVLLVCGELDEQVPGPEEQRRTTLAAFTHSTLEVIPNAGHLMPMQTPQALATLMLAFVKAQCGG

Secondary structure (DSSP, 8-state):
---EEEE---SSEEEE-PPTT--GGGGTTTHHHHTTTS-EEEEPPTTSGGGTT----SHHHHHHHHHHHHHHTT--SEEEEEETHHHHHHHHHHHT--TTEEEEEEESPPPSS-----HHHHHHHHT----HHHHHHHHHHHHSSPPPHHHHHHHHHHHHHS-HHHHHHHHHTGGG---GGG---B-S-EEEEEETT--SS--HHHHHHTGGGGBSSEEEEEETT--S-HHHHSHHHHHHHHHHHHHHHS--/---EEEE---SSEEEE---TT--GGGGTTTHHHHTTTS-EEEEPPTTSGGGTT----SHHHHHHHHHHHHHHTT--SEEEEEETHHHHHHHHHHHT--TTEEEEEEESPPPSS-----HHHHHHHHT----HHHHHHHHHHHHSSPPPHHHHHHHHHHHHHS-HHHHHHHHHTGGG---GGG---B-S-EEEEEETT--SS--HHHHHHTGGGGBSSEEEEEETT--S-HHHHSHHHHHHHHHHHHHHHS--

Radius of gyration: 23.34 Å; Cα contacts (8 Å, |Δi|>4): 1133; chains: 2; bounding box: 46×69×53 Å

Foldseek 3Di:
DFDKDKAAAEPDEEEAEDAQLAFLLLQVLQCVLARPHHIYIYGGFDQFDPNVVPDQQALVSRLVVVVVVCVVVVAQAYEYEAAALCLLSVLQNLLVVDRSYQAYEYELYQFLAAFDDDPVRLVVQLPDPLDLVSLLVVLCVQFVDDFDPVLSVNSSVRNSSGNSVSSNCCSPPRNHHHCQVPRAARAHEYEYEAEPAEPRGDDPVVCCVTRCVRYPHYDYYYDYPGYSSCSRHVSNVVSVVVVVCCVVRRND/DFDKDKAAAEPDEEEAEDAQLAFLLLQVLQCVLARPHHIYIYGGFDQFDPNVVPDQQALVSRLVVSVVVCVVVVAQAYEYEAAALCLLSVLQNLLVVDRSYQAYEYQLYQFLAAFDDDPVRLVVQLPDPLDLVSLLVVLCVQFVDDFDPVLSVNSSVRNSSGNSVSSNCCSPPRNHHHCQVPRAARAHEYEYEAEPAEPRGDDPVVCCVTRCVRYPHYHYYYDYPGYSSCSRHVSNVVSVVVVVCCVPRRND

InterPro domains:
  IPR000073 Alpha/beta hydrolase fold-1 [PF00561] (12-232)
  IPR000073 Alpha/beta hydrolase fold-1 [PR00111] (37-52)
  IPR000073 Alpha/beta hydrolase fold-1 [PR00111] (80-93)
  IPR000073 Alpha/beta hydrolase fold-1 [PR00111] (94-107)
  IPR000073 Alpha/beta hydrolase fold-1 [PR00111] (190-204)
  IPR029058 Alpha/Beta hydrolase fold [G3DSA:3.40.50.1820] (3-247)
  IPR029058 Alpha/Beta hydrolase fold [SSF53474] (6-247)
  IPR050266 AB hydrolase superfamily [PTHR43798] (5-248)

Organism: NCBI:txid216142